Protein AF-A0A0E0LE98-F1 (afdb_monomer)

InterPro domains:
  IPR003613 U-box domain [PF04564] (14-87)
  IPR003613 U-box domain [PS51698] (13-90)
  IPR003613 U-box domain [SM00504] (17-83)
  IPR013083 Zinc finger, RING/FYVE/PHD-type [G3DSA:3.30.40.10] (3-92)
  IPR045185 E3 ubiquitin-protein ligase PUB22/23/24-like [PTHR22849] (12-339)
  IPR045210 PUB protein, U-box domain, plant [cd16664] (15-67)
  IPR058678 U-box domain-containing protein-like, ARM repeat region [PF25598] (119-333)

pLDDT: mean 76.11, std 20.54, range [25.05, 96.25]

Solvent-accessible surface area (backbone atoms only — not comparable to full-atom values): 22092 Å² total; per-residue (Å²): 135,83,85,80,76,82,76,80,78,78,79,80,79,76,61,70,91,47,37,11,85,80,77,70,40,74,39,74,47,32,22,27,36,84,85,71,55,60,28,23,45,71,58,47,51,48,33,36,77,68,77,42,82,32,33,42,90,86,80,64,45,76,45,54,83,83,43,68,63,56,46,76,33,65,67,61,40,52,51,48,52,53,51,23,66,74,68,79,41,86,74,70,73,80,77,73,80,80,74,50,46,66,58,54,38,52,46,50,62,68,33,58,77,26,73,86,79,31,68,78,67,35,42,55,48,53,48,53,51,40,51,49,46,68,74,34,75,65,36,20,52,34,52,70,66,25,78,66,44,67,61,47,36,50,48,44,34,46,62,64,62,60,76,79,76,88,74,86,86,85,79,93,79,78,94,75,91,78,92,76,86,77,73,95,72,96,67,86,75,72,58,90,44,62,30,51,39,31,48,51,41,58,53,66,48,61,73,49,55,68,53,38,34,64,48,48,45,79,74,48,30,56,55,50,52,50,39,42,18,54,36,32,64,45,88,53,65,66,53,25,47,45,32,49,52,49,49,47,63,37,55,84,43,52,56,68,74,61,51,50,63,58,52,63,58,36,42,30,16,53,32,45,48,51,58,68,56,79,39,72,68,48,42,47,45,45,41,54,41,44,58,68,37,40,80,28,70,64,36,17,53,42,29,41,74,54,39,32,54,59,31,44,50,51,44,60,69,55,71,42,54,82,71,36,63,66,48,45,51,39,42,50,52,45,42,52,56,28,33,72,38,79,66,28,41,52,53,51,53,50,50,53,54,54,52,51,56,52,55,56,67,72,55,72,80,77,84,82,77,85,82,80,86,85,84,79,87,84,133

Mean predicted aligned error: 14.64 Å

Radius of gyration: 29.76 Å; Cα contacts (8 Å, |Δi|>4): 422; chains: 1; bounding box: 92×46×122 Å

Nearest PDB structures (foldseek):
  3tx7-assembly1_A  TM=7.301E-01  e=1.722E-03  Homo sapiens
  8y0p-assembly2_B  TM=7.467E-01  e=1.008E-02  Homo sapiens
  1jdh-assembly1_A  TM=4.818E-01  e=5.512E-03  Homo sapiens
  8eic-assembly1_A  TM=4.601E-01  e=5.512E-03  Homo sapiens
  7zrb-assembly1_A  TM=5.316E-01  e=3.367E-02  Homo sapiens

Structure (mmCIF, N/CA/C/O backbone):
data_AF-A0A0E0LE98-F1
#
_entry.id   AF-A0A0E0LE98-F1
#
loop_
_atom_site.group_PDB
_atom_site.id
_atom_site.type_symbol
_atom_site.label_atom_id
_atom_site.label_alt_id
_atom_site.label_comp_id
_atom_site.label_asym_id
_atom_site.label_entity_id
_atom_site.label_seq_id
_atom_site.pdbx_PDB_ins_code
_atom_site.Cartn_x
_atom_site.Cartn_y
_atom_site.Cartn_z
_atom_site.occupancy
_atom_site.B_iso_or_equiv
_atom_site.auth_seq_id
_atom_site.auth_comp_id
_atom_site.auth_asym_id
_atom_site.auth_atom_id
_atom_site.pdbx_PDB_model_num
ATOM 1 N N . MET A 1 1 ? -71.048 -5.228 6.401 1.00 38.75 1 MET A N 1
ATOM 2 C CA . MET A 1 1 ? -69.829 -5.883 6.910 1.00 38.75 1 MET A CA 1
ATOM 3 C C . MET A 1 1 ? -68.675 -5.023 6.439 1.00 38.75 1 MET A C 1
ATOM 5 O O . MET A 1 1 ? -68.428 -4.992 5.244 1.00 38.75 1 MET A O 1
ATOM 9 N N . GLY A 1 2 ? -68.126 -4.189 7.322 1.00 40.41 2 GLY A N 1
ATOM 10 C CA . GLY A 1 2 ? -66.944 -3.391 7.003 1.00 40.41 2 GLY A CA 1
ATOM 11 C C . GLY A 1 2 ? -65.717 -4.250 7.259 1.00 40.41 2 GLY A C 1
ATOM 12 O O . GLY A 1 2 ? -65.533 -4.698 8.387 1.00 40.41 2 GLY A O 1
ATOM 13 N N . GLU A 1 3 ? -64.943 -4.535 6.216 1.00 42.34 3 GLU A N 1
ATOM 14 C CA . GLU A 1 3 ? -63.607 -5.110 6.357 1.00 42.34 3 GLU A CA 1
ATOM 15 C C . GLU A 1 3 ? -62.680 -4.038 6.928 1.00 42.34 3 GLU A C 1
ATOM 17 O O . GLU A 1 3 ? -62.415 -3.011 6.300 1.00 42.34 3 GLU A O 1
ATOM 22 N N . GLU A 1 4 ? -62.226 -4.266 8.154 1.00 44.50 4 GLU A N 1
ATOM 23 C CA . GLU A 1 4 ? -61.234 -3.441 8.824 1.00 44.50 4 GLU A CA 1
ATOM 24 C C . GLU A 1 4 ? -59.847 -3.887 8.345 1.00 44.50 4 GLU A C 1
ATOM 26 O O . GLU A 1 4 ? -59.391 -4.997 8.620 1.00 44.50 4 GLU A O 1
ATOM 31 N N . SER A 1 5 ? -59.215 -3.033 7.539 1.00 50.03 5 SER A N 1
ATOM 32 C CA . SER A 1 5 ? -57.852 -3.223 7.037 1.00 50.03 5 SER A CA 1
ATOM 33 C C . SER A 1 5 ? -56.856 -3.209 8.210 1.00 50.03 5 SER A C 1
ATOM 35 O O . SER A 1 5 ? -56.990 -2.351 9.088 1.00 50.03 5 SER A O 1
ATOM 37 N N . PRO A 1 6 ? -55.857 -4.113 8.270 1.00 51.94 6 PRO A N 1
ATOM 38 C CA . PRO A 1 6 ? -54.940 -4.179 9.402 1.00 51.94 6 PRO A CA 1
ATOM 39 C C . PRO A 1 6 ? -54.073 -2.915 9.455 1.00 51.94 6 PRO A C 1
ATOM 41 O O . PRO A 1 6 ? -53.442 -2.532 8.468 1.00 51.94 6 PRO A O 1
ATOM 44 N N . ALA A 1 7 ? -54.054 -2.260 10.617 1.00 53.78 7 ALA A N 1
ATOM 45 C CA . ALA A 1 7 ? -53.264 -1.058 10.851 1.00 53.78 7 ALA A CA 1
ATOM 46 C C . ALA A 1 7 ? -51.764 -1.324 10.593 1.00 53.78 7 ALA A C 1
ATOM 48 O O . ALA A 1 7 ? -51.264 -2.392 10.967 1.00 53.78 7 ALA A O 1
ATOM 49 N N . PRO A 1 8 ? -51.024 -0.381 9.978 1.00 51.97 8 PRO A N 1
ATOM 50 C CA . PRO A 1 8 ? -49.586 -0.529 9.791 1.00 51.97 8 PRO A CA 1
ATOM 51 C C . PRO A 1 8 ? -48.908 -0.656 11.160 1.00 51.97 8 PRO A C 1
ATOM 53 O O . PRO A 1 8 ? -49.187 0.125 12.071 1.00 51.97 8 PRO A O 1
ATOM 56 N N . ALA A 1 9 ? -48.034 -1.656 11.308 1.00 55.03 9 ALA A N 1
ATOM 57 C CA . ALA A 1 9 ? -47.232 -1.835 12.514 1.00 55.03 9 ALA A CA 1
ATOM 58 C C . ALA A 1 9 ? -46.514 -0.515 12.864 1.00 55.03 9 ALA A C 1
ATOM 60 O O . ALA A 1 9 ? -46.041 0.169 11.950 1.00 55.03 9 ALA A O 1
ATOM 61 N N . PRO A 1 10 ? -46.442 -0.128 14.152 1.00 56.25 10 PRO A N 1
ATOM 62 C CA . PRO A 1 10 ? -45.849 1.143 14.539 1.00 56.25 10 PRO A CA 1
ATOM 63 C C . PRO A 1 10 ? -44.400 1.197 14.053 1.00 56.25 10 PRO A C 1
ATOM 65 O O . PRO A 1 10 ? -43.610 0.291 14.327 1.00 56.25 10 PRO A O 1
ATOM 68 N N . ALA A 1 11 ? -44.060 2.253 13.312 1.00 63.03 11 ALA A N 1
ATOM 69 C CA . ALA A 1 11 ? -42.684 2.530 12.940 1.00 63.03 11 ALA A CA 1
ATOM 70 C C . ALA A 1 11 ? -41.873 2.667 14.233 1.00 63.03 11 ALA A C 1
ATOM 72 O O . ALA A 1 11 ? -42.142 3.541 15.055 1.00 63.03 11 ALA A O 1
ATOM 73 N N . VAL A 1 12 ? -40.927 1.757 14.448 1.00 73.62 12 VAL A N 1
ATOM 74 C CA . VAL A 1 12 ? -40.064 1.788 15.625 1.00 73.62 12 VAL A CA 1
ATOM 75 C C . VAL A 1 12 ? -39.194 3.044 15.537 1.00 73.62 12 VAL A C 1
ATOM 77 O O . VAL A 1 12 ? -38.278 3.114 14.718 1.00 73.62 12 VAL A O 1
ATOM 80 N N . GLU A 1 13 ? -39.473 4.038 16.378 1.00 83.56 13 GLU A N 1
ATOM 81 C CA . GLU A 1 13 ? -38.654 5.245 16.467 1.00 83.56 13 GLU A CA 1
ATOM 82 C C . GLU A 1 13 ? -37.324 4.931 17.160 1.00 83.56 13 GLU A C 1
ATOM 84 O O . GLU A 1 13 ? -37.266 4.568 18.338 1.00 83.56 13 GLU A O 1
ATOM 89 N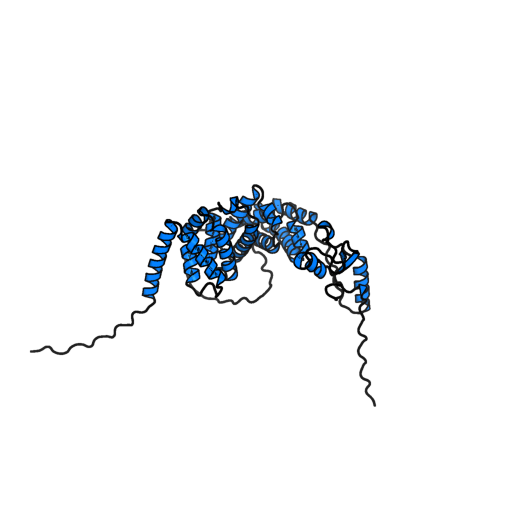 N . VAL A 1 14 ? -36.234 5.060 16.406 1.00 87.44 14 VAL A N 1
ATOM 90 C CA . VAL A 1 14 ? -34.872 4.866 16.905 1.00 87.44 14 VAL A CA 1
ATOM 91 C C . VAL A 1 14 ? -34.503 6.030 17.831 1.00 87.44 14 VAL A C 1
ATOM 93 O O . VAL A 1 14 ? -34.548 7.184 17.396 1.00 87.44 14 VAL A O 1
ATOM 96 N N . PRO A 1 15 ? -34.062 5.773 19.076 1.00 92.00 15 PRO A N 1
ATOM 97 C CA . PRO A 1 15 ? -33.565 6.828 19.946 1.00 92.00 15 PRO A CA 1
ATOM 98 C C . PRO A 1 15 ? -32.403 7.603 19.313 1.00 92.00 15 PRO A C 1
ATOM 100 O O . PRO A 1 15 ? -31.425 7.016 18.851 1.00 92.00 15 PRO A O 1
ATOM 103 N N . SER A 1 16 ? -32.472 8.935 19.341 1.00 90.62 16 SER A N 1
ATOM 104 C CA . SER A 1 16 ? -31.505 9.813 18.661 1.00 90.62 16 SER A CA 1
ATOM 105 C C . SER A 1 16 ? -30.053 9.615 19.113 1.00 90.62 16 SER A C 1
ATOM 107 O O . SER A 1 16 ? -29.133 9.768 18.318 1.00 90.62 16 SER A O 1
ATOM 109 N N . TYR A 1 17 ? -29.826 9.205 20.362 1.00 92.00 17 TYR A N 1
ATOM 110 C CA . TYR A 1 17 ? -28.494 8.905 20.901 1.00 92.00 17 TYR A CA 1
ATOM 111 C C . TYR A 1 17 ? -27.891 7.578 20.398 1.00 92.00 17 TYR A C 1
ATOM 113 O O . TYR A 1 17 ? -26.729 7.289 20.682 1.00 92.00 17 TYR A O 1
ATOM 121 N N . PHE A 1 18 ? -28.644 6.771 19.643 1.00 94.19 18 PHE A N 1
ATOM 122 C CA . PHE A 1 18 ? -28.126 5.610 18.907 1.00 94.19 18 PHE A CA 1
ATOM 123 C C . PHE A 1 18 ? -27.733 5.939 17.467 1.00 94.19 18 PHE A C 1
ATOM 125 O O . PHE A 1 18 ? -27.100 5.115 16.805 1.00 94.19 18 PHE A O 1
ATOM 132 N N . VAL A 1 19 ? -28.077 7.134 16.991 1.00 94.31 19 VAL A N 1
ATOM 133 C CA . VAL A 1 19 ? -27.877 7.553 15.607 1.00 94.31 19 VAL A CA 1
ATOM 134 C C . VAL A 1 19 ? -26.534 8.263 15.457 1.00 94.31 19 VAL A C 1
ATOM 136 O O . VAL A 1 19 ? -26.170 9.129 16.253 1.00 94.31 19 VAL A O 1
ATOM 139 N N . CYS A 1 20 ? -25.774 7.896 14.428 1.00 95.81 20 CYS A N 1
ATOM 140 C CA . CYS A 1 20 ? -24.512 8.545 14.112 1.00 95.81 20 CYS A CA 1
ATOM 141 C C . CYS A 1 20 ? -24.757 9.971 13.582 1.00 95.81 20 CYS A C 1
ATOM 143 O O . CYS A 1 20 ? -25.485 10.129 12.604 1.00 95.81 20 CYS A O 1
ATOM 145 N N . PRO A 1 21 ? -24.074 11.006 14.109 1.00 94.69 21 PRO A N 1
ATOM 146 C CA . PRO A 1 21 ? -24.217 12.377 13.608 1.00 94.69 21 PRO A CA 1
ATOM 147 C C . PRO A 1 21 ? -23.743 12.604 12.161 1.00 94.69 21 PRO A C 1
ATOM 149 O O . PRO A 1 21 ? -24.019 13.658 11.598 1.00 94.69 21 PRO A O 1
ATOM 152 N N . ILE A 1 22 ? -22.982 11.664 11.582 1.00 93.38 22 ILE A N 1
ATOM 153 C CA . ILE A 1 22 ? -22.459 11.756 10.209 1.00 93.38 22 ILE A CA 1
ATOM 154 C C . ILE A 1 22 ? -23.374 11.015 9.234 1.00 93.38 22 ILE A C 1
ATOM 156 O O . ILE A 1 22 ? -23.846 11.617 8.277 1.00 93.38 22 ILE A O 1
ATOM 160 N N . SER A 1 23 ? -23.610 9.717 9.456 1.00 92.81 23 SER A N 1
ATOM 161 C CA . SER A 1 23 ? -24.416 8.904 8.535 1.00 92.81 23 SER A CA 1
ATOM 162 C C . SER A 1 23 ? -25.918 9.055 8.746 1.00 92.81 23 SER A C 1
ATOM 164 O O . SER A 1 23 ? -26.680 8.706 7.854 1.00 92.81 23 SER A O 1
ATOM 166 N N . LEU A 1 24 ? -26.346 9.564 9.907 1.00 93.19 24 LEU A N 1
ATOM 167 C CA . LEU A 1 24 ? -27.749 9.610 10.330 1.00 93.19 24 LEU A CA 1
ATOM 168 C C . LEU A 1 24 ? -28.412 8.221 10.419 1.00 93.19 24 LEU A C 1
ATOM 170 O O . LEU A 1 24 ? -29.634 8.114 10.478 1.00 93.19 24 LEU A O 1
ATOM 174 N N . GLU A 1 25 ? -27.606 7.160 10.501 1.00 92.69 25 GLU A N 1
ATOM 175 C CA . GLU A 1 25 ? -28.042 5.775 10.701 1.00 92.69 25 GLU A CA 1
ATOM 176 C C . GLU A 1 25 ? -27.688 5.278 12.112 1.00 92.69 25 GLU A C 1
ATOM 178 O O . GLU A 1 25 ? -26.848 5.868 12.800 1.00 92.69 25 GLU A O 1
ATOM 183 N N . ILE A 1 26 ? -28.297 4.167 12.548 1.00 92.19 26 ILE A N 1
ATOM 184 C CA . ILE A 1 26 ? -27.918 3.488 13.799 1.00 92.19 26 ILE A CA 1
ATOM 185 C C . ILE A 1 26 ? -26.425 3.148 13.771 1.00 92.19 26 ILE A C 1
ATOM 187 O O . ILE A 1 26 ? -25.931 2.537 12.823 1.00 92.19 26 ILE A O 1
ATOM 191 N N . MET A 1 27 ? -25.716 3.491 14.846 1.00 93.19 27 MET A N 1
ATOM 192 C CA . MET A 1 27 ? -24.309 3.137 15.015 1.00 93.19 27 MET A CA 1
ATOM 193 C C . MET A 1 27 ? -24.149 1.618 15.141 1.00 93.19 27 MET A C 1
ATOM 195 O O . MET A 1 27 ? -24.616 1.010 16.106 1.00 93.19 27 MET A O 1
ATOM 199 N N . ARG A 1 28 ? -23.441 1.004 14.190 1.00 89.94 28 ARG A N 1
ATOM 200 C CA . ARG A 1 28 ? -23.119 -0.431 14.214 1.00 89.94 28 ARG A CA 1
ATOM 201 C C . ARG A 1 28 ? -21.910 -0.684 15.104 1.00 89.94 28 ARG A C 1
ATOM 203 O O . ARG A 1 28 ? -21.893 -1.613 15.913 1.00 89.94 28 ARG A O 1
ATOM 210 N N . ASP A 1 29 ? -20.918 0.194 14.988 1.00 90.25 29 ASP A N 1
ATOM 211 C CA . ASP A 1 29 ? -19.736 0.225 15.837 1.00 90.25 29 ASP A CA 1
ATOM 212 C C . ASP A 1 29 ? -19.573 1.623 16.458 1.00 90.25 29 ASP A C 1
ATOM 214 O O . ASP A 1 29 ? -18.889 2.470 15.881 1.00 90.25 29 ASP A O 1
ATOM 218 N N . PRO A 1 30 ? -20.201 1.896 17.619 1.00 94.06 30 PRO A N 1
ATOM 219 C CA . PRO A 1 30 ? -20.092 3.194 18.268 1.00 94.06 30 PRO A CA 1
ATOM 220 C C . PRO A 1 30 ? -18.688 3.417 18.843 1.00 94.06 30 PRO A C 1
ATOM 222 O O . PRO A 1 30 ? -18.190 2.636 19.663 1.00 94.06 30 PRO A O 1
ATOM 225 N N . VAL A 1 31 ? -18.069 4.527 18.446 1.00 93.88 31 VAL A N 1
ATOM 226 C CA . VAL A 1 31 ? -16.734 4.962 18.870 1.00 93.88 31 VAL A CA 1
ATOM 227 C C . VAL A 1 31 ? -16.741 6.444 19.229 1.00 93.88 31 VAL A C 1
ATOM 229 O O . VAL A 1 31 ? -17.400 7.249 18.575 1.00 93.88 31 VAL A O 1
ATOM 232 N N . THR A 1 32 ? -16.018 6.816 20.276 1.00 94.88 32 THR A N 1
ATOM 233 C CA . THR A 1 32 ? -16.017 8.156 20.861 1.00 94.88 32 THR A CA 1
ATOM 234 C C . THR A 1 32 ? -14.697 8.864 20.564 1.00 94.88 32 THR A C 1
ATOM 236 O O . THR A 1 32 ? -13.621 8.319 20.810 1.00 94.88 32 THR A O 1
ATOM 239 N N . LEU A 1 33 ? -14.771 10.083 20.028 1.00 94.38 33 LEU A N 1
ATOM 240 C CA . LEU A 1 33 ? -13.603 10.957 19.877 1.00 94.38 33 LEU A CA 1
ATOM 241 C C . LEU A 1 33 ? -13.187 11.568 21.222 1.00 94.38 33 LEU A C 1
ATOM 243 O O . LEU A 1 33 ? -13.990 11.633 22.149 1.00 94.38 33 LEU A O 1
ATOM 247 N N . SER A 1 34 ? -11.980 12.138 21.303 1.00 92.12 34 SER A N 1
ATOM 248 C CA . SER A 1 34 ? -11.527 12.911 22.479 1.00 92.12 34 SER A CA 1
ATOM 249 C C . SER A 1 34 ? -12.441 14.095 22.832 1.00 92.12 34 SER A C 1
ATOM 251 O O . SER A 1 34 ? -12.471 14.547 23.972 1.00 92.12 34 SER A O 1
ATOM 253 N N . THR A 1 35 ? -13.244 14.559 21.871 1.00 91.88 35 THR A N 1
ATOM 254 C CA . THR A 1 35 ? -14.283 15.586 22.055 1.00 91.88 35 THR A CA 1
ATOM 255 C C . THR A 1 35 ? -15.525 15.087 22.805 1.00 91.88 35 THR A C 1
ATOM 257 O O . THR A 1 35 ? -16.428 15.873 23.075 1.00 91.88 35 THR A O 1
ATOM 260 N N . GLY A 1 36 ? -15.604 13.790 23.117 1.00 93.38 36 GLY A N 1
ATOM 261 C CA . GLY A 1 36 ? -16.716 13.166 23.838 1.00 93.38 36 GLY A CA 1
ATOM 262 C C . GLY A 1 36 ? -17.905 12.761 22.962 1.00 93.38 36 GLY A C 1
ATOM 263 O O . GLY A 1 36 ? -18.837 12.126 23.452 1.00 93.38 36 GLY A O 1
ATOM 264 N N . ILE A 1 37 ? -17.886 13.074 21.664 1.00 94.56 37 ILE A N 1
ATOM 265 C CA . ILE A 1 37 ? -18.977 12.725 20.744 1.00 94.56 37 ILE A CA 1
ATOM 266 C C . ILE A 1 37 ? -18.753 11.328 20.172 1.00 94.56 37 ILE A C 1
ATOM 268 O O . ILE A 1 37 ? -17.636 10.974 19.783 1.00 94.56 37 ILE A O 1
ATOM 272 N N . THR A 1 38 ? -19.832 10.545 20.126 1.00 96.25 38 THR A N 1
ATOM 273 C CA . THR A 1 38 ? -19.827 9.174 19.611 1.00 96.25 38 THR A CA 1
ATOM 274 C C . THR A 1 38 ? -20.380 9.127 18.190 1.00 96.25 38 THR A C 1
ATOM 276 O O . THR A 1 38 ? -21.369 9.785 17.874 1.00 96.25 38 THR A O 1
ATOM 279 N N . TYR A 1 39 ? -19.719 8.354 17.339 1.00 95.12 39 TYR A N 1
ATOM 280 C CA . TYR A 1 39 ? -20.042 8.169 15.931 1.00 95.12 39 TYR A CA 1
ATOM 281 C C . TYR A 1 39 ? -20.006 6.683 15.590 1.00 95.12 39 TYR A C 1
ATOM 283 O O . TYR A 1 39 ? -19.427 5.886 16.327 1.00 95.12 39 TYR A O 1
ATOM 291 N N . ASP A 1 40 ? -20.559 6.317 14.438 1.00 93.75 40 ASP A N 1
ATOM 292 C CA . ASP A 1 40 ? -20.244 5.034 13.830 1.00 93.75 40 ASP A CA 1
ATOM 293 C C . ASP A 1 40 ? -18.795 5.043 13.313 1.00 93.75 40 ASP A C 1
ATOM 295 O O . ASP A 1 40 ? -18.365 6.020 12.685 1.00 93.75 40 ASP A O 1
ATOM 299 N N . ARG A 1 41 ? -18.044 3.969 13.589 1.00 90.69 41 ARG A N 1
ATOM 300 C CA . ARG A 1 41 ? -16.616 3.847 13.268 1.00 90.69 41 ARG A CA 1
ATOM 301 C C . ARG A 1 41 ? -16.306 4.152 11.810 1.00 90.69 41 ARG A C 1
ATOM 303 O O . ARG A 1 41 ? -15.403 4.941 11.547 1.00 90.69 41 ARG A O 1
ATOM 310 N N . GLU A 1 42 ? -17.017 3.532 10.873 1.00 88.44 42 GLU A N 1
ATOM 311 C CA . GLU A 1 42 ? -16.700 3.663 9.449 1.00 88.44 42 GLU A CA 1
ATOM 312 C C . GLU A 1 42 ? -16.886 5.113 8.989 1.00 88.44 42 GLU A C 1
ATOM 314 O O . GLU A 1 42 ? -16.058 5.673 8.266 1.00 88.44 42 GLU A O 1
ATOM 319 N N . SER A 1 43 ? -17.953 5.742 9.480 1.00 92.12 43 SER A N 1
ATOM 320 C CA . SER A 1 43 ? -18.289 7.127 9.166 1.00 92.12 43 SER A CA 1
ATOM 321 C C . SER A 1 43 ? -17.238 8.102 9.693 1.00 92.12 43 SER A C 1
ATOM 323 O O . SER A 1 43 ? -16.785 8.977 8.949 1.00 92.12 43 SER A O 1
ATOM 325 N N . ILE A 1 44 ? -16.815 7.952 10.954 1.00 92.56 44 ILE A N 1
ATOM 326 C CA . ILE A 1 44 ? -15.829 8.871 11.532 1.00 92.56 44 ILE A CA 1
ATOM 327 C C . ILE A 1 44 ? -14.414 8.621 11.018 1.00 92.56 44 ILE A C 1
ATOM 329 O O . ILE A 1 44 ? -13.683 9.583 10.800 1.00 92.56 44 ILE A O 1
ATOM 333 N N . GLU A 1 45 ? -14.019 7.371 10.770 1.00 89.31 45 GLU A N 1
ATOM 334 C CA . GLU A 1 45 ? -12.709 7.079 10.184 1.00 89.31 45 GLU A CA 1
ATOM 335 C C . GLU A 1 45 ? -12.614 7.662 8.767 1.00 89.31 45 GLU A C 1
ATOM 337 O O . GLU A 1 45 ? -11.640 8.349 8.450 1.00 89.31 45 GLU A O 1
ATOM 342 N N . ARG A 1 46 ? -13.651 7.495 7.934 1.00 88.25 46 ARG A N 1
ATOM 343 C CA . ARG A 1 46 ? -13.699 8.126 6.607 1.00 88.25 46 ARG A CA 1
ATOM 344 C C . ARG A 1 46 ? -13.541 9.644 6.704 1.00 88.25 46 ARG A C 1
ATOM 346 O O . ARG A 1 46 ? -12.693 10.205 6.011 1.00 88.25 46 ARG A O 1
ATOM 353 N N . TRP A 1 47 ? -14.278 10.288 7.609 1.00 90.31 47 TRP A N 1
ATOM 354 C CA . TRP A 1 47 ? -14.179 11.729 7.834 1.00 90.31 47 TRP A CA 1
ATOM 355 C C . TRP A 1 47 ? -12.776 12.152 8.286 1.00 90.31 47 TRP A C 1
ATOM 357 O O . TRP A 1 47 ? -12.151 12.999 7.660 1.00 90.31 47 TRP A O 1
ATOM 367 N N . VAL A 1 48 ? -12.235 11.553 9.347 1.00 88.19 48 VAL A N 1
ATOM 368 C CA . VAL A 1 48 ? -10.952 11.968 9.938 1.00 88.19 48 VAL A CA 1
ATOM 369 C C . VAL A 1 48 ? -9.782 11.774 8.970 1.00 88.19 48 VAL A C 1
ATOM 371 O O . VAL A 1 48 ? -8.887 12.623 8.930 1.00 88.19 48 VAL A O 1
ATOM 374 N N . PHE A 1 49 ? -9.782 10.689 8.187 1.00 81.38 49 PHE A N 1
ATOM 375 C CA . PHE A 1 49 ? -8.652 10.317 7.327 1.00 81.38 49 PHE A CA 1
ATOM 376 C C . PHE A 1 49 ? -8.797 10.729 5.858 1.00 81.38 49 PHE A C 1
ATOM 378 O O . PHE A 1 49 ? -7.786 10.749 5.155 1.00 81.38 49 PHE A O 1
ATOM 385 N N . THR A 1 50 ? -10.003 11.071 5.396 1.00 77.69 50 THR A N 1
ATOM 386 C CA . THR A 1 50 ? -10.256 11.423 3.987 1.00 77.69 50 THR A CA 1
ATOM 387 C C . THR A 1 50 ? -10.771 12.852 3.846 1.00 77.69 50 THR A C 1
ATOM 389 O O . THR A 1 50 ? -10.088 13.681 3.248 1.00 77.69 50 THR A O 1
ATOM 392 N N . ASP A 1 51 ? -11.939 13.150 4.421 1.00 70.75 51 ASP A N 1
ATOM 393 C CA . ASP A 1 51 ? -12.735 14.328 4.030 1.00 70.75 51 ASP A CA 1
ATOM 394 C C . ASP A 1 51 ? -12.555 15.547 4.953 1.00 70.75 51 ASP A C 1
ATOM 396 O O . ASP A 1 51 ? -12.666 16.692 4.525 1.00 70.75 51 ASP A O 1
ATOM 400 N N . GLY A 1 52 ? -12.279 15.313 6.234 1.00 68.25 52 GLY A N 1
ATOM 401 C CA . GLY A 1 52 ? -12.365 16.298 7.315 1.00 68.25 52 GLY A CA 1
ATOM 402 C C . GLY A 1 52 ? -11.026 16.740 7.900 1.00 68.25 52 GLY A C 1
ATOM 403 O O . GLY A 1 52 ? -11.012 17.394 8.938 1.00 68.25 52 GLY A O 1
ATOM 404 N N . HIS A 1 53 ? -9.897 16.359 7.289 1.00 74.50 53 HIS A N 1
ATOM 405 C CA . HIS A 1 53 ? -8.542 16.795 7.671 1.00 74.50 53 HIS A CA 1
ATOM 406 C C . HIS A 1 53 ? -8.190 16.664 9.172 1.00 74.50 53 HIS A C 1
ATOM 408 O O . HIS A 1 53 ? -7.379 17.427 9.703 1.00 74.50 53 HIS A O 1
ATOM 414 N N . GLY A 1 54 ? -8.756 15.673 9.867 1.00 82.31 54 GLY A N 1
ATOM 415 C CA . GLY A 1 54 ? -8.523 15.462 11.297 1.00 82.31 54 GLY A CA 1
ATOM 416 C C . GLY A 1 54 ? -9.296 16.402 12.227 1.00 82.31 54 GLY A C 1
ATOM 417 O O . GLY A 1 54 ? -8.834 16.656 13.336 1.00 82.31 54 GLY A O 1
ATOM 418 N N . GLU A 1 55 ? -10.446 16.925 11.806 1.00 90.81 55 GLU A N 1
ATOM 419 C CA . GLU A 1 55 ? -11.350 17.723 12.644 1.00 90.81 55 GLU A CA 1
ATOM 420 C C . GLU A 1 55 ? -12.573 16.918 13.094 1.00 90.81 55 GLU A C 1
ATOM 422 O O . GLU A 1 55 ? -13.077 16.056 12.373 1.00 90.81 55 GLU A O 1
ATOM 427 N N . CYS A 1 56 ? -13.086 17.218 14.287 1.00 91.00 56 CYS A N 1
ATOM 428 C CA . CYS A 1 56 ? -14.344 16.657 14.767 1.00 91.00 56 CYS A CA 1
ATOM 429 C C . CYS A 1 56 ? -15.527 17.207 13.940 1.00 91.00 56 CYS A C 1
ATOM 431 O O . CYS A 1 56 ? -15.688 18.430 13.868 1.00 91.00 56 CYS A O 1
ATOM 433 N N . PRO A 1 57 ? -16.394 16.352 13.359 1.00 90.94 57 PRO A N 1
ATOM 434 C CA . PRO A 1 57 ? -17.499 16.788 12.499 1.00 90.94 57 PRO A CA 1
ATOM 435 C C . PRO A 1 57 ? -18.441 17.797 13.158 1.00 90.94 57 PRO A C 1
ATOM 437 O O . PRO A 1 57 ? -18.857 18.758 12.508 1.00 90.94 57 PRO A O 1
ATOM 440 N N . VAL A 1 58 ? -18.760 17.584 14.438 1.00 91.38 58 VAL A N 1
ATOM 441 C CA .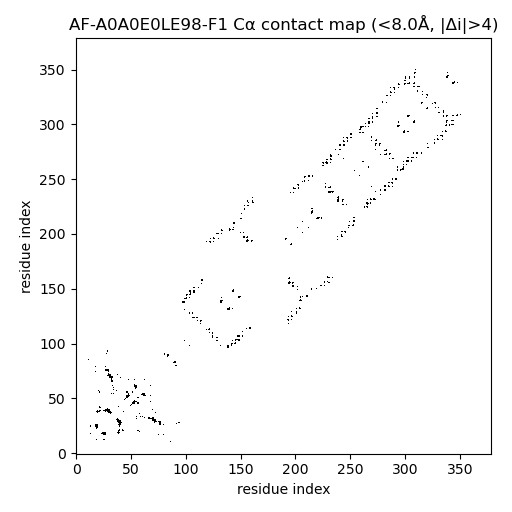 VAL A 1 58 ? -19.743 18.385 15.179 1.00 91.38 58 VAL A CA 1
ATOM 442 C C . VAL A 1 58 ? -19.088 19.581 15.868 1.00 91.38 58 VAL A C 1
ATOM 444 O O . VAL A 1 58 ? -19.529 20.707 15.665 1.00 91.38 58 VAL A O 1
ATOM 447 N N . THR A 1 59 ? -18.018 19.376 16.646 1.00 91.25 59 THR A N 1
ATOM 448 C CA . THR A 1 59 ? -17.395 20.480 17.406 1.00 91.25 59 THR A CA 1
ATOM 449 C C . THR A 1 59 ? -16.472 21.357 16.567 1.00 91.25 59 THR A C 1
ATOM 451 O O . THR A 1 59 ? -16.049 22.408 17.039 1.00 91.25 59 THR A O 1
ATOM 454 N N . LYS A 1 60 ? -16.110 20.919 15.352 1.00 90.69 60 LYS A N 1
ATOM 455 C CA . LYS A 1 60 ? -15.105 21.562 14.484 1.00 90.69 60 LYS A CA 1
ATOM 456 C C . LYS A 1 60 ? -13.724 21.715 15.135 1.00 90.69 60 LYS A C 1
ATOM 458 O O . LYS A 1 60 ? -12.873 22.451 14.648 1.00 90.69 60 LYS A O 1
ATOM 463 N N . GLN A 1 61 ? -13.475 20.999 16.231 1.00 89.75 61 GLN A N 1
ATOM 464 C CA . GLN A 1 61 ? -12.191 21.013 16.919 1.00 89.75 61 GLN A CA 1
ATOM 465 C C . GLN A 1 61 ? -11.172 20.155 16.163 1.00 89.75 61 GLN A C 1
ATOM 467 O O . GLN A 1 61 ? -11.462 19.010 15.807 1.00 89.75 61 GLN A O 1
ATOM 472 N N . ARG A 1 62 ? -9.956 20.680 15.971 1.00 90.50 62 ARG A N 1
ATOM 473 C CA . ARG A 1 62 ? -8.826 19.909 15.433 1.00 90.50 62 ARG A CA 1
ATOM 474 C C . ARG A 1 62 ? -8.356 18.853 16.423 1.00 90.50 62 ARG A C 1
ATOM 476 O O . ARG A 1 62 ? -8.076 19.162 17.578 1.00 90.50 62 ARG A O 1
ATOM 483 N N . LEU A 1 63 ? -8.228 17.624 15.937 1.00 88.62 63 LEU A N 1
ATOM 484 C CA . LEU A 1 63 ? -7.733 16.487 16.699 1.00 88.62 63 LEU A CA 1
ATOM 485 C C . LEU A 1 63 ? -6.210 16.406 16.569 1.00 88.62 63 LEU A C 1
ATOM 487 O O . LEU A 1 63 ? -5.660 16.372 15.455 1.00 88.62 63 LEU A O 1
ATOM 491 N N . ALA A 1 64 ? -5.528 16.333 17.713 1.00 87.25 64 ALA A N 1
ATOM 492 C CA . ALA A 1 64 ? -4.114 15.989 17.747 1.00 87.25 64 ALA A CA 1
ATOM 493 C C . ALA A 1 64 ? -3.906 14.586 17.143 1.00 87.25 64 ALA A C 1
ATOM 495 O O . ALA A 1 64 ? -4.827 13.771 17.172 1.00 87.25 64 ALA A O 1
ATOM 496 N N . PRO A 1 65 ? -2.718 14.257 16.601 1.00 83.00 65 PRO A N 1
ATOM 497 C CA . PRO A 1 65 ? -2.477 12.954 15.978 1.00 83.00 65 PRO A CA 1
ATOM 498 C C . PRO A 1 65 ? -2.839 11.749 16.861 1.00 83.00 65 PRO A C 1
ATOM 500 O O . PRO A 1 65 ? -3.370 10.773 16.340 1.00 83.00 65 PRO A O 1
ATOM 503 N N . ALA A 1 66 ? -2.612 11.842 18.176 1.00 82.88 66 ALA A N 1
ATOM 504 C CA . ALA A 1 66 ? -2.968 10.802 19.146 1.00 82.88 66 ALA A CA 1
ATOM 505 C C . ALA A 1 66 ? -4.489 10.640 19.343 1.00 82.88 66 ALA A C 1
ATOM 507 O O . ALA A 1 66 ? -4.958 9.541 19.614 1.00 82.88 66 ALA A O 1
ATOM 508 N N . ASP A 1 67 ? -5.258 11.710 19.136 1.00 85.19 67 ASP A N 1
ATOM 509 C CA . ASP A 1 67 ? -6.706 11.762 19.374 1.00 85.19 67 ASP A CA 1
ATOM 510 C C . ASP A 1 67 ? -7.540 11.427 18.126 1.00 85.19 67 ASP A C 1
ATOM 512 O O . ASP A 1 67 ? -8.772 11.438 18.160 1.00 85.19 67 ASP A O 1
ATOM 516 N N . ARG A 1 68 ? -6.878 11.170 16.990 1.00 86.12 68 ARG A N 1
ATOM 517 C CA . ARG A 1 68 ? -7.531 10.779 15.729 1.00 86.12 68 ARG A CA 1
ATOM 518 C C . ARG A 1 68 ? -8.009 9.332 15.733 1.00 86.12 68 ARG A C 1
ATOM 520 O O . ARG A 1 68 ? -8.808 8.967 14.877 1.00 86.12 68 ARG A O 1
ATOM 527 N N . GLU A 1 69 ? -7.501 8.518 16.652 1.00 85.81 69 GLU A N 1
ATOM 528 C CA . GLU A 1 69 ? -7.943 7.143 16.846 1.00 85.81 69 GLU A CA 1
ATOM 529 C C . GLU A 1 69 ? -9.112 7.134 17.847 1.00 85.81 69 GLU A C 1
ATOM 531 O O . GLU A 1 69 ? -8.904 7.419 19.027 1.00 85.81 69 GLU A O 1
ATOM 536 N N . PRO A 1 70 ? -10.352 6.849 17.410 1.00 89.19 70 PRO A N 1
ATOM 537 C CA . PRO A 1 70 ? -11.512 6.942 18.283 1.00 89.19 70 PRO A CA 1
ATOM 538 C C . PRO A 1 70 ? -11.593 5.745 19.244 1.00 89.19 70 PRO A C 1
ATOM 540 O O . PRO A 1 70 ? -11.396 4.584 18.863 1.00 89.19 70 PRO A O 1
ATOM 543 N N . THR A 1 71 ? -11.962 6.023 20.492 1.00 90.56 71 THR A N 1
ATOM 544 C CA . THR A 1 71 ? -12.076 5.027 21.562 1.00 90.56 71 THR A CA 1
ATOM 545 C C . THR A 1 71 ? -13.374 4.226 21.415 1.00 90.56 71 THR A C 1
ATOM 547 O O . THR A 1 71 ? -14.445 4.826 21.339 1.00 90.56 71 THR A O 1
ATOM 550 N N . PRO A 1 72 ? -13.352 2.881 21.393 1.00 90.94 72 PRO A N 1
ATOM 551 C CA . PRO A 1 72 ? -14.577 2.083 21.326 1.00 90.94 72 PRO A CA 1
ATOM 552 C C . PRO A 1 72 ? -15.539 2.353 22.495 1.00 90.94 72 PRO A C 1
ATOM 554 O O . PRO A 1 72 ? -15.148 2.268 23.658 1.00 90.94 72 PRO A O 1
ATOM 557 N N . ASN A 1 73 ? -16.821 2.599 22.204 1.00 93.38 73 ASN A N 1
ATOM 558 C CA . ASN A 1 73 ? -17.859 2.764 23.223 1.00 93.38 73 ASN A CA 1
ATOM 559 C C . ASN A 1 73 ? -18.628 1.449 23.420 1.00 93.38 73 ASN A C 1
ATOM 561 O O . ASN A 1 73 ? -19.722 1.233 22.893 1.00 93.38 73 ASN A O 1
ATOM 565 N N . HIS A 1 74 ? -18.031 0.535 24.187 1.00 90.50 74 HIS A N 1
ATOM 566 C CA . HIS A 1 74 ? -18.613 -0.786 24.436 1.00 90.50 74 HIS A CA 1
ATOM 567 C C . HIS A 1 74 ? -19.964 -0.722 25.159 1.00 90.50 74 HIS A C 1
ATOM 569 O O . HIS A 1 74 ? -20.823 -1.566 24.904 1.00 90.50 74 HIS A O 1
ATOM 575 N N . THR A 1 75 ? -20.165 0.264 26.037 1.00 93.19 75 THR A N 1
ATOM 576 C CA . THR A 1 75 ? -21.427 0.455 26.762 1.00 93.19 75 THR A CA 1
ATOM 577 C C . THR A 1 75 ? -22.550 0.814 25.798 1.00 93.19 75 THR A C 1
ATOM 579 O O . THR A 1 75 ? -23.562 0.116 25.766 1.00 93.19 75 THR A O 1
ATOM 582 N N . LEU A 1 76 ? -22.351 1.831 24.951 1.00 93.88 76 LEU A N 1
ATOM 583 C CA . LEU A 1 76 ? -23.354 2.228 23.964 1.00 93.88 76 LEU A CA 1
ATOM 584 C C . LEU A 1 76 ? -23.628 1.103 22.967 1.00 93.88 76 LEU A C 1
ATOM 586 O O . LEU A 1 76 ? -24.781 0.849 22.638 1.00 93.88 76 LEU A O 1
ATOM 590 N N . ARG A 1 77 ? -22.594 0.354 22.563 1.00 91.50 77 ARG A N 1
ATOM 591 C CA . ARG A 1 77 ? -22.768 -0.815 21.692 1.00 91.50 77 ARG A CA 1
ATOM 592 C C . ARG A 1 77 ? -23.707 -1.853 22.307 1.00 91.50 77 ARG A C 1
ATOM 594 O O . ARG A 1 77 ? -24.603 -2.335 21.622 1.00 91.50 77 ARG A O 1
ATOM 601 N N . ARG A 1 78 ? -23.528 -2.189 23.591 1.00 90.19 78 ARG A N 1
ATOM 602 C CA . ARG A 1 78 ? -24.415 -3.136 24.292 1.00 90.19 78 ARG A CA 1
ATOM 603 C C . ARG A 1 78 ? -25.848 -2.613 24.372 1.00 90.19 78 ARG A C 1
ATOM 605 O O . ARG A 1 78 ? -26.771 -3.398 24.182 1.00 90.19 78 ARG A O 1
ATOM 612 N N . LEU A 1 79 ? -26.028 -1.314 24.621 1.00 92.75 79 LEU A N 1
ATOM 613 C CA . LEU A 1 79 ? -27.351 -0.683 24.668 1.00 92.75 79 LEU A CA 1
ATOM 614 C C . LEU A 1 79 ? -28.054 -0.738 23.307 1.00 92.75 79 LEU A C 1
ATOM 616 O O . LEU A 1 79 ? -29.200 -1.171 23.245 1.00 92.75 79 LEU A O 1
ATOM 620 N N . ILE A 1 80 ? -27.350 -0.391 22.225 1.00 91.69 80 ILE A N 1
ATOM 621 C CA . ILE A 1 80 ? -27.874 -0.474 20.854 1.00 91.69 80 ILE A CA 1
ATOM 622 C C . ILE A 1 80 ? -28.255 -1.917 20.517 1.00 91.69 80 ILE A C 1
ATOM 624 O O . ILE A 1 80 ? -29.364 -2.174 20.064 1.00 91.69 80 ILE A O 1
ATOM 628 N N . GLN A 1 81 ? -27.377 -2.885 20.793 1.00 89.50 81 GLN A N 1
ATOM 629 C CA . GLN A 1 81 ? -27.663 -4.298 20.528 1.00 89.50 81 GLN A CA 1
ATOM 630 C C . GLN A 1 81 ? -28.847 -4.830 21.344 1.00 89.50 81 GLN A C 1
ATOM 632 O O . GLN A 1 81 ? -29.625 -5.634 20.831 1.00 89.50 81 GLN A O 1
ATOM 637 N N . GLY A 1 82 ? -28.981 -4.403 22.604 1.00 89.94 82 GLY A N 1
ATOM 638 C CA . GLY A 1 82 ? -30.135 -4.723 23.442 1.00 89.94 82 GLY A CA 1
ATOM 639 C C . GLY A 1 82 ? -31.424 -4.133 22.876 1.00 89.94 82 GLY A C 1
ATOM 640 O O . GLY A 1 82 ? -32.424 -4.837 22.773 1.00 89.94 82 GLY A O 1
ATOM 641 N N . TRP A 1 83 ? -31.381 -2.878 22.429 1.00 90.62 83 TRP A N 1
ATOM 642 C CA . TRP A 1 83 ? -32.516 -2.215 21.796 1.00 90.62 83 TRP A CA 1
ATOM 643 C C . TRP A 1 83 ? -32.925 -2.898 20.483 1.00 90.62 83 TRP A C 1
ATOM 645 O O . TRP A 1 83 ? -34.104 -3.210 20.318 1.00 90.62 83 TRP A O 1
ATOM 655 N N . CYS A 1 84 ? -31.974 -3.231 19.601 1.00 88.12 84 CYS A N 1
ATOM 656 C CA . CYS A 1 84 ? -32.264 -3.942 18.350 1.00 88.12 84 CYS A CA 1
ATOM 657 C C . CYS A 1 84 ? -32.923 -5.306 18.599 1.00 88.12 84 CYS A C 1
ATOM 659 O O . CYS A 1 84 ? -33.863 -5.671 17.897 1.00 88.12 84 CYS A O 1
ATOM 661 N N . ALA A 1 85 ? -32.471 -6.034 19.628 1.00 86.50 85 ALA A N 1
ATOM 662 C CA . ALA A 1 85 ? -33.025 -7.339 19.985 1.00 86.50 85 ALA A CA 1
ATOM 663 C C . ALA A 1 85 ? -34.500 -7.271 20.415 1.00 86.50 85 ALA A C 1
ATOM 665 O O . ALA A 1 85 ? -35.253 -8.198 20.136 1.00 86.50 85 ALA A O 1
ATOM 666 N N . VAL A 1 86 ? -34.909 -6.185 21.077 1.00 86.62 86 VAL A N 1
ATOM 667 C CA . VAL A 1 86 ? -36.296 -5.981 21.530 1.00 86.62 86 VAL A CA 1
ATOM 668 C C . VAL A 1 86 ? -37.209 -5.536 20.383 1.00 86.62 86 VAL A C 1
ATOM 670 O O . VAL A 1 86 ? -38.380 -5.900 20.366 1.00 86.62 86 VAL A O 1
ATOM 673 N N . HIS A 1 87 ? -36.681 -4.789 19.411 1.00 84.38 87 HIS A N 1
ATOM 674 C CA . HIS A 1 87 ? -37.481 -4.146 18.362 1.00 84.38 87 HIS A CA 1
ATOM 675 C C . HIS A 1 87 ? -37.377 -4.823 16.984 1.00 84.38 87 HIS A C 1
ATOM 677 O O . HIS A 1 87 ? -37.724 -4.214 15.976 1.00 84.38 87 HIS A O 1
ATOM 683 N N . ALA A 1 88 ? -36.887 -6.068 16.931 1.00 75.50 88 ALA A N 1
ATOM 684 C CA . ALA A 1 88 ? -36.711 -6.852 15.701 1.00 75.50 88 ALA A CA 1
ATOM 685 C C . ALA A 1 88 ? -35.883 -6.148 14.602 1.00 75.50 88 ALA A C 1
ATOM 687 O O . ALA A 1 88 ? -36.044 -6.421 13.414 1.00 75.50 88 ALA A O 1
ATOM 688 N N . VAL A 1 89 ? -34.966 -5.262 15.000 1.00 76.44 89 VAL A N 1
ATOM 689 C CA . VAL A 1 89 ? -33.981 -4.655 14.097 1.00 76.44 89 VAL A CA 1
ATOM 690 C C . VAL A 1 89 ? -32.802 -5.618 13.951 1.00 76.44 89 VAL A C 1
ATOM 692 O O . VAL A 1 89 ? -32.383 -6.240 14.931 1.00 76.44 89 VAL A O 1
ATOM 695 N N . GLU A 1 90 ? -32.264 -5.751 12.734 1.00 74.06 90 GLU A N 1
ATOM 696 C CA . GLU A 1 90 ? -31.137 -6.643 12.443 1.00 74.06 90 GLU A CA 1
ATOM 697 C C . GLU A 1 90 ? -29.984 -6.418 13.434 1.00 74.06 90 GLU A C 1
ATOM 699 O O . GLU A 1 90 ? -29.529 -5.295 13.674 1.00 74.06 90 GLU A O 1
ATOM 704 N N . ARG A 1 91 ? -29.520 -7.507 14.054 1.00 70.06 91 ARG A N 1
ATOM 705 C CA . ARG A 1 91 ? -28.455 -7.441 15.048 1.00 70.06 91 ARG A CA 1
ATOM 706 C C . ARG A 1 91 ? -27.111 -7.407 14.337 1.00 70.06 91 ARG A C 1
ATOM 708 O O . ARG A 1 91 ? -26.695 -8.392 13.736 1.00 70.06 91 ARG A O 1
ATOM 715 N N . PHE A 1 92 ? -26.398 -6.297 14.470 1.00 73.25 92 PHE A N 1
ATOM 716 C CA . PHE A 1 92 ? -25.049 -6.193 13.926 1.00 73.25 92 PHE A CA 1
ATOM 717 C C . PHE A 1 92 ? -24.083 -7.105 14.701 1.00 73.25 92 PHE A C 1
ATOM 719 O O . PHE A 1 92 ? -24.085 -7.078 15.944 1.00 73.25 92 PHE A O 1
ATOM 726 N N . PRO A 1 93 ? -23.248 -7.905 14.009 1.00 71.44 93 PRO A N 1
ATOM 727 C CA . PRO A 1 93 ? -22.232 -8.711 14.670 1.00 71.44 93 PRO A CA 1
ATOM 728 C C . PRO A 1 93 ? -21.265 -7.798 15.422 1.00 71.44 93 PRO A C 1
ATOM 730 O O . PRO A 1 93 ? -20.934 -6.706 14.961 1.00 71.44 93 PRO A O 1
ATOM 733 N N . THR A 1 94 ? -20.797 -8.234 16.593 1.00 64.56 94 THR A N 1
ATOM 734 C CA . THR A 1 94 ? -19.723 -7.529 17.299 1.00 64.56 94 THR A CA 1
ATOM 735 C C . THR A 1 94 ? -18.483 -7.476 16.403 1.00 64.56 94 THR A C 1
ATOM 737 O O . THR A 1 94 ? -17.986 -8.542 16.033 1.00 64.56 94 THR A O 1
ATOM 740 N N . PRO A 1 95 ? -17.957 -6.276 16.085 1.00 67.00 95 PRO A N 1
ATOM 741 C CA . PRO A 1 95 ? -16.674 -6.144 15.407 1.00 67.00 95 PRO A CA 1
ATOM 742 C C . PRO A 1 95 ? -15.603 -6.946 16.147 1.00 67.00 95 PRO A C 1
ATOM 744 O O . PRO A 1 95 ? -15.549 -6.900 17.383 1.00 67.00 95 PRO A O 1
ATOM 747 N N . ARG A 1 96 ? -14.769 -7.682 15.399 1.00 66.19 96 ARG A N 1
ATOM 748 C CA . ARG A 1 96 ? -13.619 -8.402 15.962 1.00 66.19 96 ARG A CA 1
ATOM 749 C C . ARG A 1 96 ? -12.717 -7.413 16.722 1.00 66.19 96 ARG A C 1
ATOM 751 O O . ARG A 1 96 ? -12.669 -6.236 16.347 1.00 66.19 96 ARG A O 1
ATOM 758 N N . PRO A 1 97 ? -12.028 -7.848 17.794 1.00 66.69 97 PRO A N 1
ATOM 759 C CA . PRO A 1 97 ? -11.038 -7.012 18.460 1.00 66.69 97 PRO A CA 1
ATOM 760 C C . PRO A 1 97 ? -10.048 -6.457 17.427 1.00 66.69 97 PRO A C 1
ATOM 762 O O . PRO A 1 97 ? -9.633 -7.209 16.543 1.00 66.69 97 PRO A O 1
ATOM 765 N N . PRO A 1 98 ? -9.697 -5.162 17.496 1.00 67.69 98 PRO A N 1
ATOM 766 C CA . PRO A 1 98 ? -8.755 -4.588 16.552 1.00 67.69 98 PRO A CA 1
ATOM 767 C C . PRO A 1 98 ? -7.416 -5.312 16.667 1.00 67.69 98 PRO A C 1
ATOM 769 O O . PRO A 1 98 ? -6.935 -5.563 17.772 1.00 6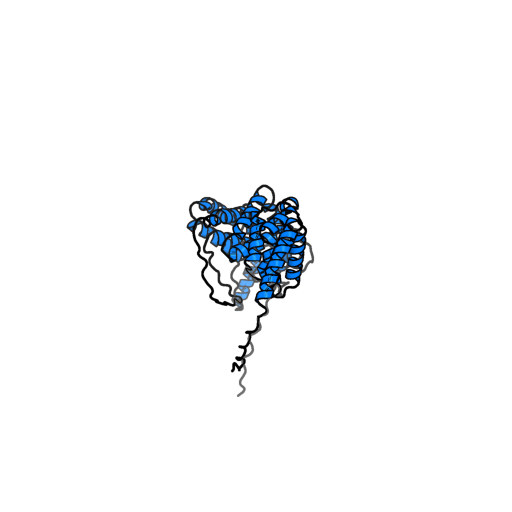7.69 98 PRO A O 1
ATOM 772 N N . VAL A 1 99 ? -6.828 -5.637 15.519 1.00 82.31 99 VAL A N 1
ATOM 773 C CA . VAL A 1 99 ? -5.481 -6.198 15.467 1.00 82.31 99 VAL A CA 1
ATOM 774 C C . VAL A 1 99 ? -4.508 -5.146 15.993 1.00 82.31 99 VAL A C 1
ATOM 776 O O . VAL A 1 99 ? -4.575 -3.979 15.597 1.00 82.31 99 VAL A O 1
ATOM 779 N N . ASP A 1 100 ? -3.626 -5.549 16.903 1.00 85.12 100 ASP A N 1
ATOM 780 C CA . ASP A 1 100 ? -2.572 -4.696 17.434 1.00 85.12 100 ASP A CA 1
ATOM 781 C C . ASP A 1 100 ? -1.227 -4.967 16.745 1.00 85.12 100 ASP A C 1
ATOM 783 O O . ASP A 1 100 ? -1.008 -5.985 16.080 1.00 85.12 100 ASP A O 1
ATOM 787 N N . ALA A 1 101 ? -0.297 -4.021 16.891 1.00 86.88 101 ALA A N 1
ATOM 788 C CA . ALA A 1 101 ? 1.016 -4.128 16.262 1.00 86.88 101 ALA A CA 1
ATOM 789 C C . ALA A 1 101 ? 1.814 -5.332 16.792 1.00 86.88 101 ALA A C 1
ATOM 791 O O . ALA A 1 101 ? 2.607 -5.908 16.050 1.00 86.88 101 ALA A O 1
ATOM 792 N N . ALA A 1 102 ? 1.582 -5.735 18.048 1.00 88.25 102 ALA A N 1
ATOM 793 C CA . ALA A 1 102 ? 2.227 -6.889 18.664 1.00 88.25 102 ALA A CA 1
ATOM 794 C C . ALA A 1 102 ? 1.798 -8.202 17.996 1.00 88.25 102 ALA A C 1
ATOM 796 O O . ALA A 1 102 ? 2.650 -9.036 17.690 1.00 88.25 102 ALA A O 1
ATOM 797 N N . ARG A 1 103 ? 0.502 -8.371 17.696 1.00 90.94 103 ARG A N 1
ATOM 798 C CA . ARG A 1 103 ? 0.011 -9.534 16.954 1.00 90.94 103 ARG A CA 1
ATOM 799 C C . ARG A 1 103 ? 0.605 -9.595 15.554 1.00 90.94 103 ARG A C 1
ATOM 801 O O . ARG A 1 103 ? 1.048 -10.663 15.145 1.00 90.94 103 ARG A O 1
ATOM 808 N N . VAL A 1 104 ? 0.647 -8.472 14.833 1.00 93.38 104 VAL A N 1
ATOM 809 C CA . VAL A 1 104 ? 1.246 -8.428 13.487 1.00 93.38 104 VAL A CA 1
ATOM 810 C C . VAL A 1 104 ? 2.733 -8.785 13.536 1.00 93.38 104 VAL A C 1
ATOM 812 O O . VAL A 1 104 ? 3.192 -9.591 12.728 1.00 93.38 104 VAL A O 1
ATOM 815 N N . ALA A 1 105 ? 3.473 -8.230 14.500 1.00 92.38 105 ALA A N 1
ATOM 816 C CA . ALA A 1 105 ? 4.885 -8.543 14.694 1.00 92.38 105 ALA A CA 1
ATOM 817 C C . ALA A 1 105 ? 5.093 -10.037 14.985 1.00 92.38 105 ALA A C 1
ATOM 819 O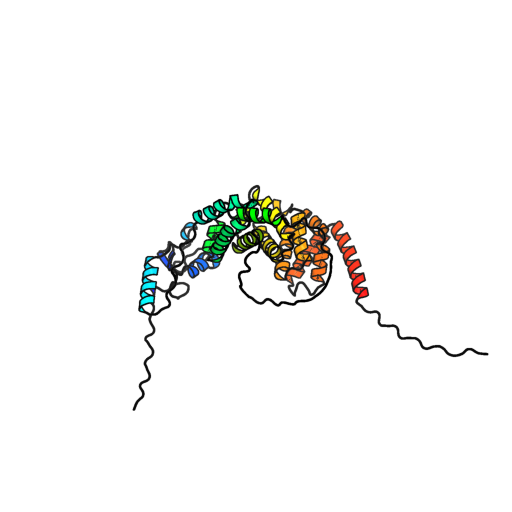 O . ALA A 1 105 ? 5.915 -10.667 14.329 1.00 92.38 105 ALA A O 1
ATOM 820 N N . ALA A 1 106 ? 4.277 -10.632 15.861 1.00 92.25 106 ALA A N 1
ATOM 821 C CA . ALA A 1 106 ? 4.347 -12.059 16.170 1.00 92.25 106 ALA A CA 1
ATOM 822 C C . ALA A 1 106 ? 4.119 -12.952 14.936 1.00 92.25 106 ALA A C 1
ATOM 824 O O . ALA A 1 106 ? 4.807 -13.961 14.779 1.00 92.25 106 ALA A O 1
ATOM 825 N N . ILE A 1 107 ? 3.194 -12.579 14.040 1.00 92.94 107 ILE A N 1
ATOM 826 C CA . ILE A 1 107 ? 2.969 -13.309 12.780 1.00 92.94 107 ILE A CA 1
ATOM 827 C C . ILE A 1 107 ? 4.219 -13.241 11.892 1.00 92.94 107 ILE A C 1
ATOM 829 O O . ILE A 1 107 ? 4.652 -14.258 11.352 1.00 92.94 107 ILE A O 1
ATOM 833 N N . VAL A 1 108 ? 4.825 -12.057 11.756 1.00 93.69 108 VAL A N 1
ATOM 834 C CA . VAL A 1 108 ? 6.036 -11.872 10.941 1.00 93.69 108 VAL A CA 1
ATOM 835 C C . VAL A 1 108 ? 7.248 -12.580 11.543 1.00 93.69 108 VAL A C 1
ATOM 837 O O . VAL A 1 108 ? 8.012 -13.206 10.809 1.00 93.69 108 VAL A O 1
ATOM 840 N N . ASP A 1 109 ? 7.415 -12.540 12.861 1.00 91.94 109 ASP A N 1
ATOM 841 C CA . ASP A 1 109 ? 8.521 -13.206 13.549 1.00 91.94 109 ASP A CA 1
ATOM 842 C C . ASP A 1 109 ? 8.422 -14.730 13.442 1.00 91.94 109 ASP A C 1
ATOM 844 O O . ASP A 1 109 ? 9.432 -15.392 13.201 1.00 91.94 109 ASP A O 1
ATOM 848 N N . ALA A 1 110 ? 7.207 -15.285 13.508 1.00 91.81 110 ALA A N 1
ATOM 849 C CA . ALA A 1 110 ? 6.966 -16.701 13.239 1.00 91.81 110 ALA A CA 1
ATOM 850 C C . ALA A 1 110 ? 7.217 -17.079 11.766 1.00 91.81 110 ALA A C 1
ATOM 852 O O . ALA A 1 110 ? 7.650 -18.193 11.478 1.00 91.81 110 ALA A O 1
ATOM 853 N N . ALA A 1 111 ? 6.972 -16.159 10.827 1.00 92.88 111 ALA A N 1
ATOM 854 C CA . ALA A 1 111 ? 7.139 -16.400 9.394 1.00 92.88 111 ALA A CA 1
ATOM 855 C C . ALA A 1 111 ? 8.591 -16.252 8.904 1.00 92.88 111 ALA A C 1
ATOM 857 O O . ALA A 1 111 ? 8.986 -16.890 7.928 1.00 92.88 111 ALA A O 1
ATOM 858 N N . ARG A 1 112 ? 9.410 -15.434 9.577 1.00 92.25 112 ARG A N 1
ATOM 859 C CA . ARG A 1 112 ? 10.808 -15.156 9.209 1.00 92.25 112 ARG A CA 1
ATOM 860 C C . ARG A 1 112 ? 11.691 -16.404 9.027 1.00 92.25 112 ARG A C 1
ATOM 862 O O . ARG A 1 112 ? 12.379 -16.450 8.007 1.00 92.25 112 ARG A O 1
ATOM 869 N N . PRO A 1 113 ? 11.703 -17.410 9.927 1.00 91.06 113 PRO A N 1
ATOM 870 C CA . PRO A 1 113 ? 12.523 -18.610 9.730 1.00 91.06 113 PRO A CA 1
ATOM 871 C C . PRO A 1 113 ? 12.046 -19.475 8.553 1.00 91.06 113 PRO A C 1
ATOM 873 O O . PRO A 1 113 ? 12.841 -20.191 7.955 1.00 91.06 113 PRO A O 1
ATOM 876 N N . LEU A 1 114 ? 10.771 -19.376 8.169 1.00 89.88 114 LEU A N 1
ATOM 877 C CA . LEU A 1 114 ? 10.184 -20.181 7.093 1.00 89.88 114 LEU A CA 1
ATOM 878 C C . LEU A 1 114 ? 10.588 -19.691 5.694 1.00 89.88 114 LEU A C 1
ATOM 880 O O . LEU A 1 114 ? 10.372 -20.400 4.713 1.00 89.88 114 LEU A O 1
ATOM 884 N N . LEU A 1 115 ? 11.194 -18.500 5.599 1.00 85.62 115 LEU A N 1
ATOM 885 C CA . LEU A 1 115 ? 11.471 -17.789 4.350 1.00 85.62 115 LEU A CA 1
ATOM 886 C C . LEU A 1 115 ? 12.223 -18.627 3.307 1.00 85.62 115 LEU A C 1
ATOM 888 O O . LEU A 1 115 ? 11.941 -18.476 2.126 1.00 85.62 115 LEU A O 1
ATOM 892 N N . ARG A 1 116 ? 13.174 -19.477 3.711 1.00 79.62 116 ARG A N 1
ATOM 893 C CA . ARG A 1 116 ? 14.012 -20.252 2.775 1.00 79.62 116 ARG A CA 1
ATOM 894 C C . ARG A 1 116 ? 13.736 -21.750 2.759 1.00 79.62 116 ARG A C 1
ATOM 896 O O . ARG A 1 116 ? 14.104 -22.411 1.797 1.00 79.62 116 ARG A O 1
ATOM 903 N N . GLU A 1 117 ? 13.118 -22.280 3.807 1.00 76.50 117 GLU A N 1
ATOM 904 C CA . GLU A 1 117 ? 13.095 -23.726 4.046 1.00 76.50 117 GLU A CA 1
ATOM 905 C C . GLU A 1 117 ? 11.711 -24.355 3.844 1.00 76.50 117 GLU A C 1
ATOM 907 O O . GLU A 1 117 ? 11.632 -25.547 3.561 1.00 76.50 117 GLU A O 1
ATOM 912 N N . GLN A 1 118 ? 10.614 -23.593 3.978 1.00 80.38 118 GLN A N 1
ATOM 913 C CA . GLN A 1 118 ? 9.254 -24.151 3.969 1.00 80.38 118 GLN A CA 1
ATOM 914 C C . GLN A 1 118 ? 8.233 -23.189 3.328 1.00 80.38 118 GLN A C 1
ATOM 916 O O . GLN A 1 118 ? 7.494 -22.500 4.033 1.00 80.38 118 GLN A O 1
ATOM 921 N N . GLU A 1 119 ? 8.148 -23.158 1.989 1.00 80.00 119 GLU A N 1
ATOM 922 C CA . GLU A 1 119 ? 7.171 -22.309 1.272 1.00 80.00 119 GLU A CA 1
ATOM 923 C C . GLU A 1 119 ? 5.720 -22.651 1.663 1.00 80.00 119 GLU A C 1
ATOM 925 O O . GLU A 1 119 ? 4.915 -21.756 1.920 1.00 80.00 119 GLU A O 1
ATOM 930 N N . GLU A 1 1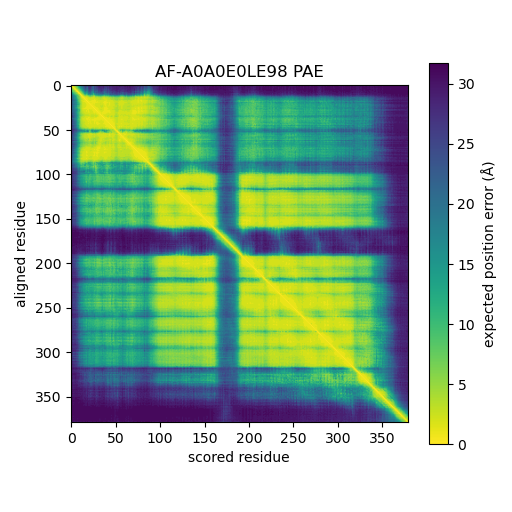20 ? 5.388 -23.937 1.807 1.00 83.69 120 GLU A N 1
ATOM 931 C CA . GLU A 1 120 ? 4.043 -24.368 2.216 1.00 83.69 120 GLU A CA 1
ATOM 932 C C . GLU A 1 120 ? 3.659 -23.853 3.612 1.00 83.69 120 GLU A C 1
ATOM 934 O O . GLU A 1 120 ? 2.537 -23.380 3.813 1.00 83.69 120 GLU A O 1
ATOM 939 N N . ALA A 1 121 ? 4.597 -23.882 4.565 1.00 88.00 121 ALA A N 1
ATOM 940 C CA . ALA A 1 121 ? 4.373 -23.368 5.914 1.00 88.00 121 ALA A CA 1
ATOM 941 C C . ALA A 1 121 ? 4.308 -21.832 5.937 1.00 88.00 121 ALA A C 1
ATOM 943 O O . ALA A 1 121 ? 3.531 -21.264 6.703 1.00 88.00 121 ALA A O 1
ATOM 944 N N . LEU A 1 122 ? 5.065 -21.155 5.066 1.00 91.50 122 LEU A N 1
ATOM 945 C CA . LEU A 1 122 ? 5.058 -19.697 4.906 1.00 91.50 122 LEU A CA 1
ATOM 946 C C . LEU A 1 122 ? 3.704 -19.166 4.402 1.00 91.50 122 LEU A C 1
ATOM 948 O O . LEU A 1 122 ? 3.301 -18.048 4.740 1.00 91.50 122 LEU A O 1
ATOM 952 N N . MET A 1 123 ? 2.962 -19.968 3.636 1.00 90.44 123 MET A N 1
ATOM 953 C CA . MET A 1 123 ? 1.654 -19.567 3.114 1.00 90.44 123 MET A CA 1
ATOM 954 C C . MET A 1 123 ? 0.599 -19.356 4.205 1.00 90.44 123 MET A C 1
ATOM 956 O O . MET A 1 123 ? -0.309 -18.550 4.003 1.00 90.44 123 MET A O 1
ATOM 960 N N . ALA A 1 124 ? 0.688 -20.038 5.351 1.00 91.44 124 ALA A N 1
ATOM 961 C CA . ALA A 1 124 ? -0.278 -19.859 6.436 1.00 91.44 124 ALA A CA 1
ATOM 962 C C . ALA A 1 124 ? -0.184 -18.454 7.082 1.00 91.44 124 ALA A C 1
ATOM 964 O O . ALA A 1 124 ? -1.193 -17.744 7.054 1.00 91.44 124 ALA A O 1
ATOM 965 N N . PRO A 1 125 ? 0.992 -17.977 7.546 1.00 92.75 125 PRO A N 1
ATOM 966 C CA . PRO A 1 125 ? 1.166 -16.599 8.014 1.00 92.75 125 PRO A CA 1
ATOM 967 C C . PRO A 1 125 ? 0.820 -15.532 6.968 1.00 92.75 125 PRO A C 1
ATOM 969 O O . PRO A 1 125 ? 0.225 -14.507 7.300 1.00 92.75 125 PRO A O 1
ATOM 972 N N . LEU A 1 126 ? 1.160 -15.756 5.691 1.00 94.00 126 LEU A N 1
ATOM 973 C CA . LEU A 1 126 ? 0.832 -14.809 4.619 1.00 94.00 126 LEU A CA 1
ATOM 974 C C . LEU A 1 126 ? -0.680 -14.704 4.387 1.00 94.00 126 LEU A C 1
ATOM 976 O O . LEU A 1 126 ? -1.182 -13.605 4.159 1.00 94.00 126 LEU A O 1
ATOM 980 N N . ARG A 1 127 ? -1.419 -15.816 4.472 1.00 93.06 127 ARG A N 1
ATOM 981 C CA . ARG A 1 127 ? -2.889 -15.804 4.393 1.00 93.06 127 ARG A CA 1
ATOM 982 C C . ARG A 1 127 ? -3.503 -15.067 5.575 1.00 93.06 127 ARG A C 1
ATOM 984 O O . ARG A 1 127 ? -4.353 -14.216 5.354 1.00 93.06 127 ARG A O 1
ATOM 991 N N . GLU A 1 128 ? -3.015 -15.314 6.790 1.00 92.44 128 GLU A N 1
ATOM 992 C CA . GLU A 1 128 ? -3.476 -14.583 7.977 1.00 92.44 128 GLU A CA 1
ATOM 993 C C . GLU A 1 128 ? -3.239 -13.069 7.829 1.00 92.44 128 GLU A C 1
ATOM 995 O O . GLU A 1 128 ? -4.149 -12.274 8.057 1.00 92.44 128 GLU A O 1
ATOM 1000 N N . LEU A 1 129 ? -2.056 -12.651 7.362 1.00 93.88 129 LEU A N 1
ATOM 1001 C CA . LEU A 1 129 ? -1.777 -11.239 7.072 1.00 93.88 129 LEU A CA 1
ATOM 1002 C C . LEU A 1 129 ? -2.689 -10.673 5.977 1.00 93.88 129 LEU A C 1
ATOM 1004 O O . LEU A 1 129 ? -3.140 -9.532 6.091 1.00 93.88 129 LEU A O 1
ATOM 1008 N N . ALA A 1 130 ? -2.963 -11.441 4.921 1.00 93.06 130 ALA A N 1
ATOM 1009 C CA . ALA A 1 130 ? -3.861 -11.021 3.851 1.00 93.06 130 ALA A CA 1
ATOM 1010 C C . ALA A 1 130 ? -5.296 -10.819 4.360 1.00 93.06 130 ALA A C 1
ATOM 1012 O O . ALA A 1 130 ? -5.908 -9.803 4.029 1.00 93.06 130 ALA A O 1
ATOM 1013 N N . ASP A 1 131 ? -5.792 -11.725 5.204 1.00 91.12 131 ASP A N 1
ATOM 1014 C CA . ASP A 1 131 ? -7.115 -11.627 5.821 1.00 91.12 131 ASP A CA 1
ATOM 1015 C C . ASP A 1 131 ? -7.199 -10.383 6.717 1.00 91.12 131 ASP A C 1
ATOM 1017 O O . ASP A 1 131 ? -8.103 -9.561 6.553 1.00 91.12 131 ASP A O 1
ATOM 1021 N N . ILE A 1 132 ? -6.192 -10.153 7.570 1.00 90.94 132 ILE A N 1
ATOM 1022 C CA . ILE A 1 132 ? -6.101 -8.950 8.415 1.00 90.94 132 ILE A CA 1
ATOM 1023 C C . ILE A 1 132 ? -6.164 -7.670 7.564 1.00 90.94 132 ILE A C 1
ATOM 1025 O O . ILE A 1 132 ? -6.898 -6.735 7.890 1.00 90.94 132 ILE A O 1
ATOM 1029 N N . VAL A 1 133 ? -5.412 -7.614 6.461 1.00 91.94 133 VAL A N 1
ATOM 1030 C CA . VAL A 1 133 ? -5.346 -6.457 5.545 1.00 91.94 133 VAL A CA 1
ATOM 1031 C C . VAL A 1 133 ? -6.635 -6.264 4.737 1.00 91.94 133 VAL A C 1
ATOM 1033 O O . VAL A 1 133 ? -6.955 -5.132 4.344 1.00 91.94 133 VAL A O 1
ATOM 1036 N N . ALA A 1 134 ? -7.368 -7.343 4.466 1.00 88.88 134 ALA A N 1
ATOM 1037 C CA . ALA A 1 134 ? -8.643 -7.310 3.760 1.00 88.88 134 ALA A CA 1
ATOM 1038 C C . ALA A 1 134 ? -9.795 -6.822 4.653 1.00 88.88 134 ALA A C 1
ATOM 1040 O O . ALA A 1 134 ? -10.695 -6.156 4.145 1.00 88.88 134 ALA A O 1
ATOM 1041 N N . GLU A 1 135 ? -9.743 -7.094 5.961 1.00 86.44 135 GLU A N 1
ATOM 1042 C CA . GLU A 1 135 ? -10.821 -6.785 6.909 1.00 86.44 135 GLU A CA 1
ATOM 1043 C C . GLU A 1 135 ? -11.114 -5.283 7.077 1.00 86.44 135 GLU A C 1
ATOM 1045 O O . GLU A 1 135 ? -12.281 -4.898 7.127 1.00 86.44 135 GLU A O 1
ATOM 1050 N N . SER A 1 136 ? -10.098 -4.416 7.209 1.00 83.31 136 SER A N 1
ATOM 1051 C CA . SER A 1 136 ? -10.335 -2.978 7.440 1.00 83.31 136 SER A CA 1
ATOM 1052 C C . SER A 1 136 ? -9.153 -2.066 7.091 1.00 83.31 136 SER A C 1
ATOM 1054 O O . SER A 1 136 ? -7.987 -2.458 7.156 1.00 83.31 136 SER A O 1
ATOM 1056 N N . ASP A 1 137 ? -9.436 -0.790 6.794 1.00 83.06 137 ASP A N 1
ATOM 1057 C CA . ASP A 1 137 ? -8.396 0.234 6.596 1.00 83.06 137 ASP A CA 1
ATOM 1058 C C . ASP A 1 137 ? -7.619 0.555 7.887 1.00 83.06 137 ASP A C 1
ATOM 1060 O O . ASP A 1 137 ? -6.456 0.966 7.831 1.00 83.06 137 ASP A O 1
ATOM 1064 N N . ARG A 1 138 ? -8.217 0.331 9.065 1.00 81.94 138 ARG A N 1
ATOM 1065 C CA . ARG A 1 138 ? -7.514 0.396 10.353 1.00 81.94 138 ARG A CA 1
ATOM 1066 C C . ARG A 1 138 ? -6.444 -0.690 10.454 1.00 81.94 138 ARG A C 1
ATOM 1068 O O . ARG A 1 138 ? -5.299 -0.376 10.780 1.00 81.94 138 ARG A O 1
ATOM 1075 N N . ASN A 1 139 ? -6.785 -1.932 10.110 1.00 89.25 139 ASN A N 1
ATOM 1076 C CA . ASN A 1 139 ? -5.827 -3.036 10.092 1.00 89.25 139 ASN A CA 1
ATOM 1077 C C . ASN A 1 139 ? -4.693 -2.759 9.101 1.00 89.25 139 ASN A C 1
ATOM 1079 O O . ASN A 1 139 ? -3.532 -2.953 9.444 1.00 89.25 139 ASN A O 1
ATOM 1083 N N . ARG A 1 140 ? -4.991 -2.207 7.914 1.00 89.75 140 ARG A N 1
ATOM 1084 C CA . ARG A 1 140 ? -3.950 -1.778 6.960 1.00 89.75 140 ARG A CA 1
ATOM 1085 C C . ARG A 1 140 ? -2.958 -0.814 7.599 1.00 89.75 140 ARG A C 1
ATOM 1087 O O . ARG A 1 140 ? -1.757 -1.036 7.503 1.00 89.75 140 ARG A O 1
ATOM 1094 N N . ARG A 1 141 ? -3.443 0.226 8.283 1.00 86.81 141 ARG A N 1
ATOM 1095 C CA . ARG A 1 141 ? -2.587 1.197 8.988 1.00 86.81 141 ARG A CA 1
ATOM 1096 C C . ARG A 1 141 ? -1.777 0.546 10.111 1.00 86.81 141 ARG A C 1
ATOM 1098 O O . ARG A 1 141 ? -0.599 0.859 10.251 1.00 86.81 141 ARG A O 1
ATOM 1105 N N . CYS A 1 142 ? -2.372 -0.380 10.862 1.00 89.00 142 CYS A N 1
ATOM 1106 C CA . CYS A 1 142 ? -1.670 -1.148 11.891 1.00 89.00 142 CYS A CA 1
ATOM 1107 C C . CYS A 1 142 ? -0.524 -1.981 11.293 1.00 89.00 142 CYS A C 1
ATOM 1109 O O . CYS A 1 142 ? 0.617 -1.867 11.735 1.00 89.00 142 CYS A O 1
ATOM 1111 N N . VAL A 1 143 ? -0.800 -2.732 10.223 1.00 91.50 143 VAL A N 1
ATOM 1112 C CA . VAL A 1 143 ? 0.190 -3.566 9.530 1.00 91.50 143 VAL A CA 1
ATOM 1113 C C . VAL A 1 143 ? 1.306 -2.717 8.905 1.00 91.50 143 VAL A C 1
ATOM 1115 O O . VAL A 1 143 ? 2.468 -3.100 8.968 1.00 91.50 143 VAL A O 1
ATOM 1118 N N . GLN A 1 144 ? 0.991 -1.533 8.364 1.00 90.00 144 GLN A N 1
ATOM 1119 C CA . GLN A 1 144 ? 1.995 -0.569 7.878 1.00 90.00 144 GLN A CA 1
ATOM 1120 C C . GLN A 1 144 ? 2.864 0.047 8.987 1.00 90.00 144 GLN A C 1
ATOM 1122 O O . GLN A 1 144 ? 3.997 0.475 8.737 1.00 90.00 144 GLN A O 1
ATOM 1127 N N . GLY A 1 145 ? 2.297 0.208 10.183 1.00 85.62 145 GLY A N 1
ATOM 1128 C CA . GLY A 1 145 ? 2.973 0.786 11.341 1.00 85.62 145 GLY A CA 1
ATOM 1129 C C . GLY A 1 145 ? 3.855 -0.218 12.078 1.00 85.62 145 GLY A C 1
ATOM 1130 O O . GLY A 1 145 ? 4.825 0.187 12.715 1.00 85.62 145 GLY A O 1
ATOM 1131 N N . ALA A 1 146 ? 3.544 -1.511 11.971 1.00 89.38 146 ALA A N 1
ATOM 1132 C CA . ALA A 1 146 ? 4.306 -2.572 12.607 1.00 89.38 146 ALA A CA 1
ATOM 1133 C C . ALA A 1 146 ? 5.732 -2.668 12.013 1.00 89.38 146 ALA A C 1
ATOM 1135 O O . ALA A 1 146 ? 5.905 -2.663 10.789 1.00 89.38 146 ALA A O 1
ATOM 1136 N N . PRO A 1 147 ? 6.770 -2.727 12.865 1.00 83.69 147 PRO A N 1
ATOM 1137 C CA . PRO A 1 147 ? 8.158 -2.703 12.417 1.00 83.69 147 PRO A CA 1
ATOM 1138 C C . PRO A 1 147 ? 8.528 -3.986 11.664 1.00 83.69 147 PRO A C 1
ATOM 1140 O O . PRO A 1 147 ? 8.162 -5.086 12.071 1.00 83.69 147 PRO A O 1
ATOM 1143 N N . GLY A 1 148 ? 9.281 -3.855 10.569 1.00 86.69 148 GLY A N 1
ATOM 1144 C CA . GLY A 1 148 ? 9.859 -4.992 9.848 1.00 86.69 148 GLY A CA 1
ATOM 1145 C C . GLY A 1 148 ? 8.895 -5.763 8.942 1.00 86.69 148 GLY A C 1
ATOM 1146 O O . GLY A 1 148 ? 9.333 -6.697 8.269 1.00 86.69 148 GLY A O 1
ATOM 1147 N N . VAL A 1 149 ? 7.603 -5.412 8.910 1.00 91.88 149 VAL A N 1
ATOM 1148 C CA . VAL A 1 149 ? 6.595 -6.112 8.095 1.00 91.88 149 VAL A CA 1
ATOM 1149 C C . VAL A 1 149 ? 6.818 -5.867 6.607 1.00 91.88 149 VAL A C 1
ATOM 1151 O O . VAL A 1 149 ? 6.795 -6.805 5.812 1.00 91.88 149 VAL A O 1
ATOM 1154 N N . VAL A 1 150 ? 7.035 -4.611 6.211 1.00 90.88 150 VAL A N 1
ATOM 1155 C CA . VAL A 1 150 ? 7.201 -4.255 4.795 1.00 90.88 150 VAL A CA 1
ATOM 1156 C C . VAL A 1 150 ? 8.513 -4.828 4.260 1.00 90.88 150 VAL A C 1
ATOM 1158 O O . VAL A 1 150 ? 8.537 -5.394 3.171 1.00 90.88 150 VAL A O 1
ATOM 1161 N N . GLU A 1 151 ? 9.581 -4.763 5.051 1.00 90.12 151 GLU A N 1
ATOM 1162 C CA . GLU A 1 151 ? 10.894 -5.333 4.752 1.00 90.12 151 GLU A CA 1
ATOM 1163 C C . GLU A 1 151 ? 10.824 -6.861 4.628 1.00 90.12 151 GLU A C 1
ATOM 1165 O O . GLU A 1 151 ? 11.403 -7.443 3.707 1.00 90.12 151 GLU A O 1
ATOM 1170 N N . PHE A 1 152 ? 10.064 -7.515 5.513 1.00 92.06 152 PHE A N 1
ATOM 1171 C CA . PHE A 1 152 ? 9.805 -8.950 5.435 1.00 92.06 152 PHE A CA 1
ATOM 1172 C C . PHE A 1 152 ? 9.067 -9.316 4.145 1.00 92.06 152 PHE A C 1
ATOM 1174 O O . PHE A 1 152 ? 9.531 -10.183 3.409 1.00 92.06 152 PHE A O 1
ATOM 1181 N N . LEU A 1 153 ? 7.970 -8.625 3.818 1.00 93.38 153 LEU A N 1
ATOM 1182 C CA . LEU A 1 153 ? 7.221 -8.882 2.586 1.00 93.38 153 LEU A CA 1
ATOM 1183 C C . LEU A 1 153 ? 8.090 -8.660 1.338 1.00 93.38 153 LEU A C 1
ATOM 1185 O O . LEU A 1 153 ? 8.043 -9.468 0.416 1.00 93.38 153 LEU A O 1
ATOM 1189 N N . LEU A 1 154 ? 8.927 -7.616 1.309 1.00 92.19 154 LEU A N 1
ATOM 1190 C CA . LEU A 1 154 ? 9.885 -7.398 0.217 1.00 92.19 154 LEU A CA 1
ATOM 1191 C C . LEU A 1 154 ? 10.905 -8.539 0.111 1.00 92.19 154 LEU A C 1
ATOM 1193 O O . LEU A 1 154 ? 11.200 -8.988 -0.996 1.00 92.19 154 LEU A O 1
ATOM 1197 N N . SER A 1 155 ? 11.384 -9.054 1.245 1.00 91.50 155 SER A N 1
ATOM 1198 C CA . SER A 1 155 ? 12.290 -10.207 1.294 1.00 91.50 155 SER A CA 1
ATOM 1199 C C . SER A 1 155 ? 11.628 -11.474 0.743 1.00 91.50 155 SER A C 1
ATOM 1201 O O . SER A 1 155 ? 12.229 -12.159 -0.080 1.00 91.50 155 SER A O 1
ATOM 1203 N N . VAL A 1 156 ? 10.366 -11.745 1.105 1.00 92.19 156 VAL A N 1
ATOM 1204 C CA . VAL A 1 156 ? 9.578 -12.866 0.550 1.00 92.19 156 VAL A CA 1
ATOM 1205 C C . VAL A 1 156 ? 9.483 -12.757 -0.968 1.00 92.19 156 VAL A C 1
ATOM 1207 O O . VAL A 1 156 ? 9.763 -13.720 -1.680 1.00 92.19 156 VAL A O 1
ATOM 1210 N N . VAL A 1 157 ? 9.148 -11.568 -1.474 1.00 92.06 157 VAL A N 1
ATOM 1211 C CA . VAL A 1 157 ? 9.055 -11.323 -2.916 1.00 92.06 157 VAL A CA 1
ATOM 1212 C C . VAL A 1 157 ? 10.405 -11.527 -3.604 1.00 92.06 157 VAL A C 1
ATOM 1214 O O . VAL A 1 157 ? 10.426 -12.058 -4.714 1.00 92.06 157 VAL A O 1
ATOM 1217 N N . LYS A 1 158 ? 11.517 -11.102 -2.994 1.00 88.81 158 LYS A N 1
ATOM 1218 C CA . LYS A 1 158 ? 12.869 -11.218 -3.564 1.00 88.81 158 LYS A CA 1
ATOM 1219 C C . LYS A 1 158 ? 13.329 -12.677 -3.649 1.00 88.81 158 LYS A C 1
ATOM 1221 O O . LYS A 1 158 ? 13.762 -13.095 -4.720 1.00 88.81 158 LYS A O 1
ATOM 1226 N N . GLU A 1 159 ? 13.190 -13.439 -2.566 1.00 87.00 159 GLU A N 1
ATOM 1227 C CA . GLU A 1 159 ? 13.680 -14.822 -2.455 1.00 87.00 159 GLU A CA 1
ATOM 1228 C C . GLU A 1 159 ? 12.878 -15.798 -3.330 1.00 87.00 159 GLU A C 1
ATOM 1230 O O . GLU A 1 159 ? 13.449 -16.498 -4.165 1.00 87.00 159 GLU A O 1
ATOM 1235 N N . HIS A 1 160 ? 11.546 -15.795 -3.217 1.00 81.75 160 HIS A N 1
ATOM 1236 C CA . HIS A 1 160 ? 10.693 -16.779 -3.907 1.00 81.75 160 HIS A CA 1
ATOM 1237 C C . HIS A 1 160 ? 10.521 -16.503 -5.399 1.00 81.75 160 HIS A C 1
ATOM 1239 O O . HIS A 1 160 ? 10.191 -17.393 -6.173 1.00 81.75 160 HIS A O 1
ATOM 1245 N N . GLY A 1 161 ? 10.821 -15.283 -5.839 1.00 71.12 161 GLY A N 1
ATOM 1246 C CA . GLY A 1 161 ? 10.688 -14.919 -7.243 1.00 71.12 161 GLY A CA 1
ATOM 1247 C C . GLY A 1 161 ? 11.956 -14.956 -8.077 1.00 71.12 161 GLY A C 1
ATOM 1248 O O . GLY A 1 161 ? 11.928 -14.511 -9.227 1.00 71.12 161 GLY A O 1
ATOM 1249 N N . SER A 1 162 ? 13.064 -15.440 -7.512 1.00 64.06 162 SER A N 1
ATOM 1250 C CA . SER A 1 162 ? 14.297 -15.716 -8.258 1.00 64.06 162 SER A CA 1
ATOM 1251 C C . SER A 1 162 ? 14.340 -17.139 -8.834 1.00 64.06 162 SER A C 1
ATOM 1253 O O . SER A 1 162 ? 15.150 -17.405 -9.719 1.00 64.06 162 SER A O 1
ATOM 1255 N N . VAL A 1 163 ? 13.471 -18.047 -8.376 1.00 54.41 163 VAL A N 1
ATOM 1256 C CA . VAL A 1 163 ? 13.539 -19.491 -8.686 1.00 54.41 163 VAL A CA 1
ATOM 1257 C C . VAL A 1 163 ? 13.111 -19.825 -10.132 1.00 54.41 163 VAL A C 1
ATOM 1259 O O . VAL A 1 163 ? 13.379 -20.911 -10.630 1.00 54.41 163 VAL A O 1
ATOM 1262 N N . GLY A 1 164 ? 12.507 -18.883 -10.867 1.00 46.22 164 GLY A N 1
ATOM 1263 C CA . GLY A 1 164 ? 11.908 -19.140 -12.186 1.00 46.22 164 GLY A CA 1
ATOM 1264 C C . GLY A 1 164 ? 12.739 -18.812 -13.437 1.00 46.22 164 GLY A C 1
ATOM 1265 O O . GLY A 1 164 ? 12.151 -18.767 -14.516 1.00 46.22 164 GLY A O 1
ATOM 1266 N N . VAL A 1 165 ? 14.044 -18.507 -13.348 1.00 44.16 165 VAL A N 1
ATOM 1267 C CA . VAL A 1 165 ? 14.809 -18.021 -14.529 1.00 44.16 165 VAL A CA 1
ATOM 1268 C C . VAL A 1 165 ? 15.674 -19.089 -15.219 1.00 44.16 165 VAL A C 1
ATOM 1270 O O . VAL A 1 165 ? 16.029 -18.896 -16.380 1.00 44.16 165 VAL A O 1
ATOM 1273 N N . ASP A 1 166 ? 15.896 -20.258 -14.614 1.00 37.50 166 ASP A N 1
ATOM 1274 C CA . ASP A 1 166 ? 16.665 -21.342 -15.246 1.00 37.50 166 ASP A CA 1
ATOM 1275 C C . ASP A 1 166 ? 15.763 -22.502 -15.695 1.00 37.50 166 ASP A C 1
ATOM 1277 O O . ASP A 1 166 ? 15.733 -23.575 -15.102 1.00 37.50 166 ASP A O 1
ATOM 1281 N N . ALA A 1 167 ? 15.028 -22.300 -16.792 1.00 36.41 167 ALA A N 1
ATOM 1282 C CA . ALA A 1 167 ? 14.518 -23.404 -17.604 1.00 36.41 167 ALA A CA 1
ATOM 1283 C C . ALA A 1 167 ? 14.483 -23.016 -19.088 1.00 36.41 167 ALA A C 1
ATOM 1285 O O . ALA A 1 167 ? 13.807 -22.092 -19.539 1.00 36.41 167 ALA A O 1
ATOM 1286 N N . THR A 1 168 ? 15.295 -23.743 -19.837 1.00 37.81 168 THR A N 1
ATOM 1287 C CA . THR A 1 168 ? 15.585 -23.644 -21.260 1.00 37.81 168 THR A CA 1
ATOM 1288 C C . THR A 1 168 ? 14.335 -23.848 -22.134 1.00 37.81 168 THR A C 1
ATOM 1290 O O . THR A 1 168 ? 13.529 -24.733 -21.883 1.00 37.81 168 THR A O 1
ATOM 1293 N N . SER A 1 169 ? 14.263 -23.107 -23.249 1.00 43.91 169 SER A N 1
ATOM 1294 C CA . SER A 1 169 ? 13.442 -23.393 -24.442 1.00 43.91 169 SER A CA 1
ATOM 1295 C C . SER A 1 169 ? 11.915 -23.216 -24.329 1.00 43.91 169 SER A C 1
ATOM 1297 O O . SER A 1 169 ? 11.165 -24.170 -24.150 1.00 43.91 169 SER A O 1
ATOM 1299 N N . ALA A 1 170 ? 11.431 -22.000 -24.611 1.00 31.92 170 ALA A N 1
ATOM 1300 C CA . ALA A 1 170 ? 10.060 -21.782 -25.081 1.00 31.92 170 ALA A CA 1
ATOM 1301 C C . ALA A 1 170 ? 10.083 -21.321 -26.548 1.00 31.92 170 ALA A C 1
ATOM 1303 O O . ALA A 1 170 ? 10.484 -20.207 -26.890 1.00 31.92 170 ALA A O 1
ATOM 1304 N N . LYS A 1 171 ? 9.682 -22.245 -27.420 1.00 25.12 171 LYS A N 1
ATOM 1305 C CA . LYS A 1 171 ? 9.491 -22.096 -28.866 1.00 25.12 171 LYS A CA 1
ATOM 1306 C C . LYS A 1 171 ? 8.287 -21.172 -29.139 1.00 25.12 171 LYS A C 1
ATOM 1308 O O . LYS A 1 171 ? 7.262 -21.343 -28.485 1.00 25.12 171 LYS A O 1
ATOM 1313 N N . PRO A 1 172 ? 8.349 -20.231 -30.098 1.00 30.44 172 PRO A N 1
ATOM 1314 C CA . PRO A 1 172 ? 7.212 -19.375 -30.412 1.00 30.44 172 PRO A CA 1
ATOM 1315 C C . PRO A 1 172 ? 6.262 -20.086 -31.387 1.00 30.44 172 PRO A C 1
ATOM 1317 O O . PRO A 1 172 ? 6.603 -20.315 -32.546 1.00 30.44 172 PRO A O 1
ATOM 1320 N N . LEU A 1 173 ? 5.069 -20.433 -30.916 1.00 29.30 173 LEU A N 1
ATOM 1321 C CA . LEU A 1 173 ? 3.901 -20.851 -31.700 1.00 29.30 173 LEU A CA 1
ATOM 1322 C C . LEU A 1 173 ? 2.701 -20.652 -30.764 1.00 29.30 173 LEU A C 1
ATOM 1324 O O . LEU A 1 173 ? 2.802 -21.013 -29.603 1.00 29.30 173 LEU A O 1
ATOM 1328 N N . GLY A 1 174 ? 1.555 -20.087 -31.097 1.00 26.16 174 GLY A N 1
ATOM 1329 C CA . GLY A 1 174 ? 0.933 -19.584 -32.305 1.00 26.16 174 GLY A CA 1
ATOM 1330 C C . GLY A 1 174 ? -0.406 -18.991 -31.834 1.00 26.16 174 GLY A C 1
ATOM 1331 O O . GLY A 1 174 ? -0.855 -19.238 -30.719 1.00 26.16 174 GLY A O 1
ATOM 1332 N N . SER A 1 175 ? -0.996 -18.140 -32.653 1.00 31.11 175 SER A N 1
ATOM 1333 C CA . SER A 1 175 ? -2.230 -17.395 -32.406 1.00 31.11 175 SER A CA 1
ATOM 1334 C C . SER A 1 175 ? -3.471 -18.247 -32.107 1.00 31.11 175 SER A C 1
ATOM 1336 O O . SER A 1 175 ? -3.805 -19.105 -32.919 1.00 31.11 175 SER A O 1
ATOM 1338 N N . SER A 1 176 ? -4.216 -17.866 -31.068 1.00 27.03 176 SER A N 1
ATOM 1339 C CA . SER A 1 176 ? -5.690 -17.939 -30.960 1.00 27.03 176 SER A CA 1
ATOM 1340 C C . SER A 1 176 ? -6.075 -17.245 -29.644 1.00 27.03 176 SER A C 1
ATOM 1342 O O . SER A 1 176 ? -5.683 -17.696 -28.578 1.00 27.03 176 SER A O 1
ATOM 1344 N N . GLN A 1 177 ? -6.485 -15.974 -29.673 1.00 31.83 177 GLN A N 1
ATOM 1345 C CA . GLN A 1 177 ? -7.897 -15.567 -29.615 1.00 31.83 177 GLN A CA 1
ATOM 1346 C C . GLN A 1 177 ? -8.708 -16.352 -28.577 1.00 31.83 177 GLN A C 1
ATOM 1348 O O . GLN A 1 177 ? -9.358 -17.326 -28.922 1.00 31.83 177 GLN A O 1
ATOM 1353 N N . GLU A 1 178 ? -8.717 -15.845 -27.345 1.00 25.05 178 GLU A N 1
ATOM 1354 C CA . GLU A 1 178 ? -9.922 -15.813 -26.517 1.00 25.05 178 GLU A CA 1
ATOM 1355 C C . GLU A 1 178 ? -10.034 -14.400 -25.929 1.00 25.05 178 GLU A C 1
ATOM 1357 O O . GLU A 1 178 ? -9.251 -13.971 -25.080 1.00 25.05 178 GLU A O 1
ATOM 1362 N N . GLU A 1 179 ? -10.963 -13.626 -26.490 1.00 31.34 179 GLU A N 1
ATOM 1363 C CA . GLU A 1 179 ? -11.482 -12.412 -25.874 1.00 31.34 179 GLU A CA 1
ATOM 1364 C C . GLU A 1 179 ? -12.318 -12.828 -24.663 1.00 31.34 179 GLU A C 1
ATOM 1366 O O .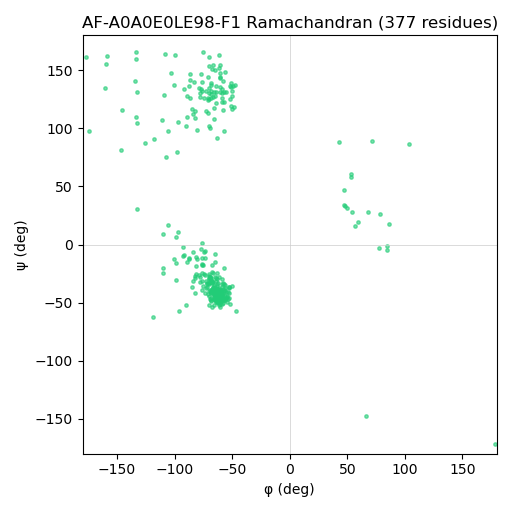 GLU A 1 179 ? -13.478 -13.204 -24.806 1.00 31.34 179 GLU A O 1
ATOM 1371 N N . THR A 1 180 ? -11.747 -12.729 -23.464 1.00 26.09 180 THR A N 1
ATOM 1372 C CA . THR A 1 180 ? -12.543 -12.744 -22.234 1.00 26.09 180 THR A CA 1
ATOM 1373 C C . THR A 1 180 ? -12.597 -11.335 -21.673 1.00 26.09 180 THR A C 1
ATOM 1375 O O . THR A 1 180 ? -11.690 -10.837 -21.007 1.00 26.09 180 THR A O 1
ATOM 1378 N N . THR A 1 181 ? -13.700 -10.677 -22.002 1.00 36.59 181 THR A N 1
ATOM 1379 C CA . THR A 1 181 ? -14.234 -9.494 -21.339 1.00 36.59 181 THR A CA 1
ATOM 1380 C C . THR A 1 181 ? -14.325 -9.762 -19.834 1.00 36.59 181 THR A C 1
ATOM 1382 O O . THR A 1 181 ? -15.069 -10.644 -19.420 1.00 36.59 181 THR A O 1
ATOM 1385 N N . CYS A 1 182 ? -13.626 -8.993 -18.998 1.00 29.81 182 CYS A N 1
ATOM 1386 C CA . CYS A 1 182 ? -13.816 -9.053 -17.546 1.00 29.81 182 CYS A CA 1
ATOM 1387 C C . CYS A 1 182 ? -14.300 -7.700 -17.027 1.00 29.81 182 CYS A C 1
ATOM 1389 O O . CYS A 1 182 ? -13.520 -6.814 -16.670 1.00 29.81 182 CYS A O 1
ATOM 1391 N N . GLY A 1 183 ? -15.629 -7.580 -16.988 1.00 25.52 183 GLY A N 1
ATOM 1392 C CA . GLY A 1 183 ? -16.312 -6.817 -15.955 1.00 25.52 183 GLY A CA 1
ATOM 1393 C C . GLY A 1 183 ? -16.028 -7.415 -14.574 1.00 25.52 183 GLY A C 1
ATOM 1394 O O . GLY A 1 183 ? -15.526 -8.531 -14.447 1.00 25.52 183 GLY A O 1
ATOM 1395 N N . ALA A 1 184 ? -16.299 -6.618 -13.547 1.00 38.62 184 ALA A N 1
ATOM 1396 C CA . ALA A 1 184 ? -16.046 -6.936 -12.153 1.00 38.62 184 ALA A CA 1
ATOM 1397 C C . ALA A 1 184 ? -16.566 -8.327 -11.758 1.00 38.62 184 ALA A C 1
ATOM 1399 O O . ALA A 1 184 ? -17.769 -8.561 -11.757 1.00 38.62 184 ALA A O 1
ATOM 1400 N N . VAL A 1 185 ? -15.649 -9.202 -11.345 1.00 30.31 185 VAL A N 1
ATOM 1401 C CA . VAL A 1 185 ? -15.948 -10.319 -10.451 1.00 30.31 185 VAL A CA 1
ATOM 1402 C C . VAL A 1 185 ? -14.861 -10.318 -9.386 1.00 30.31 185 VAL A C 1
ATOM 1404 O O . VAL A 1 185 ? -13.679 -10.526 -9.663 1.00 30.31 185 VAL A O 1
ATOM 1407 N N . GLN A 1 186 ? -15.273 -9.958 -8.173 1.00 41.28 186 GLN A N 1
ATOM 1408 C CA . GLN A 1 186 ? -14.545 -10.269 -6.959 1.00 41.28 186 GLN A CA 1
ATOM 1409 C C . GLN A 1 186 ? -14.679 -11.774 -6.759 1.00 41.28 186 GLN A C 1
ATOM 1411 O O . GLN A 1 186 ? -15.720 -12.237 -6.320 1.00 41.28 186 GLN A O 1
ATOM 1416 N N . ASP A 1 187 ? -13.635 -12.515 -7.095 1.00 31.36 187 ASP A N 1
ATOM 1417 C CA . ASP A 1 187 ? -13.378 -13.805 -6.477 1.00 31.36 187 ASP A CA 1
ATOM 1418 C C . ASP A 1 187 ? -11.908 -13.822 -6.091 1.00 31.36 187 ASP A C 1
ATOM 1420 O O . ASP A 1 187 ? -11.027 -13.413 -6.855 1.00 31.36 187 ASP A O 1
ATOM 1424 N N . SER A 1 188 ? -11.654 -14.207 -4.846 1.00 40.88 188 SER A N 1
ATOM 1425 C CA . SER A 1 188 ? -10.324 -14.318 -4.273 1.00 40.88 188 SER A CA 1
ATOM 1426 C C . SER A 1 188 ? -9.544 -15.387 -5.032 1.00 40.88 188 SER A C 1
ATOM 1428 O O . SER A 1 188 ? -9.557 -16.572 -4.704 1.00 40.88 188 SER A O 1
ATOM 1430 N N . ALA A 1 189 ? -8.823 -14.960 -6.068 1.00 43.53 189 ALA A N 1
ATOM 1431 C CA . ALA A 1 189 ? -7.735 -15.734 -6.631 1.00 43.53 189 ALA A CA 1
ATOM 1432 C C . ALA A 1 189 ? -6.748 -16.005 -5.488 1.00 43.53 189 ALA A C 1
ATOM 1434 O O . ALA A 1 189 ? -5.973 -15.128 -5.100 1.00 43.53 189 ALA A O 1
ATOM 1435 N N . LYS A 1 190 ? -6.839 -17.196 -4.880 1.00 56.25 190 LYS A N 1
ATOM 1436 C CA . LYS A 1 190 ? -5.856 -17.685 -3.913 1.00 56.25 190 LYS A CA 1
ATOM 1437 C C . LYS A 1 190 ? -4.492 -17.514 -4.565 1.00 56.25 190 LYS A C 1
ATOM 1439 O O . LYS A 1 190 ? -4.241 -18.111 -5.608 1.00 56.25 190 LYS A O 1
ATOM 1444 N N . ALA A 1 191 ? -3.648 -16.677 -3.966 1.00 63.06 191 ALA A N 1
ATOM 1445 C CA . ALA A 1 191 ? -2.277 -16.512 -4.417 1.00 63.06 191 ALA A CA 1
ATOM 1446 C C . ALA A 1 191 ? -1.624 -17.895 -4.516 1.00 63.06 191 ALA A C 1
ATOM 1448 O O . ALA A 1 191 ? -1.682 -18.679 -3.561 1.00 63.06 191 ALA A O 1
ATOM 1449 N N . SER A 1 192 ? -1.087 -18.195 -5.697 1.00 74.38 192 SER A N 1
ATOM 1450 C CA . SER A 1 192 ? -0.585 -19.528 -6.028 1.00 74.38 192 SER A CA 1
ATOM 1451 C C . SER A 1 192 ? 0.797 -19.792 -5.424 1.00 74.38 192 SER A C 1
ATOM 1453 O O . SER A 1 192 ? 1.113 -20.934 -5.109 1.00 74.38 192 SER A O 1
ATOM 1455 N N . SER A 1 193 ? 1.567 -18.727 -5.184 1.00 87.81 193 SER A N 1
ATOM 1456 C CA . SER A 1 193 ? 2.890 -18.752 -4.555 1.00 87.81 193 SER A CA 1
ATOM 1457 C C . SER A 1 193 ? 3.019 -17.673 -3.474 1.00 87.81 193 SER A C 1
ATOM 1459 O O . SER A 1 193 ? 2.292 -16.667 -3.477 1.00 87.81 193 SER A O 1
ATOM 1461 N N . ALA A 1 194 ? 3.977 -17.867 -2.564 1.00 89.75 194 ALA A N 1
ATOM 1462 C CA . ALA A 1 194 ? 4.322 -16.917 -1.511 1.00 89.75 194 ALA A CA 1
ATOM 1463 C C . ALA A 1 194 ? 4.682 -15.527 -2.060 1.00 89.75 194 ALA A C 1
ATOM 1465 O O . ALA A 1 194 ? 4.326 -14.511 -1.456 1.00 89.75 194 ALA A O 1
ATOM 1466 N N . GLU A 1 195 ? 5.319 -15.456 -3.235 1.00 90.00 195 GLU A N 1
ATOM 1467 C CA . GLU A 1 195 ? 5.664 -14.176 -3.863 1.00 90.00 195 GLU A CA 1
ATOM 1468 C C . GLU A 1 195 ? 4.428 -13.359 -4.269 1.00 90.00 195 GLU A C 1
ATOM 1470 O O . GLU A 1 195 ? 4.384 -12.145 -4.055 1.00 90.00 195 GLU A O 1
ATOM 1475 N N . GLU A 1 196 ? 3.410 -14.015 -4.834 1.00 90.25 196 GLU A N 1
ATOM 1476 C CA . GLU A 1 196 ? 2.191 -13.362 -5.310 1.00 90.25 196 GLU A CA 1
ATOM 1477 C C . GLU A 1 196 ? 1.343 -12.924 -4.119 1.00 90.25 196 GLU A C 1
ATOM 1479 O O . GLU A 1 196 ? 0.774 -11.830 -4.128 1.00 90.25 196 GLU A O 1
ATOM 1484 N N . ALA A 1 197 ? 1.318 -13.741 -3.061 1.00 92.06 197 ALA A N 1
ATOM 1485 C CA . ALA A 1 197 ? 0.668 -13.400 -1.804 1.00 92.06 197 ALA A CA 1
ATOM 1486 C C . ALA A 1 197 ? 1.302 -12.140 -1.200 1.00 92.06 197 ALA A C 1
ATOM 1488 O O . ALA A 1 197 ? 0.598 -11.168 -0.924 1.00 92.06 197 ALA A O 1
ATOM 1489 N N . ALA A 1 198 ? 2.631 -12.112 -1.071 1.00 94.31 198 ALA A N 1
ATOM 1490 C CA . ALA A 1 198 ? 3.347 -10.976 -0.503 1.00 94.31 198 ALA A CA 1
ATOM 1491 C C . ALA A 1 198 ? 3.192 -9.695 -1.345 1.00 94.31 198 ALA A C 1
ATOM 1493 O O . ALA A 1 198 ? 2.930 -8.624 -0.790 1.00 94.31 198 ALA A O 1
ATOM 1494 N N . LEU A 1 199 ? 3.269 -9.786 -2.680 1.00 93.62 199 LEU A N 1
ATOM 1495 C CA . LEU A 1 199 ? 3.007 -8.651 -3.577 1.00 93.62 199 LEU A CA 1
ATOM 1496 C C . LEU A 1 199 ? 1.571 -8.132 -3.463 1.00 93.62 199 LEU A C 1
ATOM 1498 O O . LEU A 1 199 ? 1.353 -6.916 -3.434 1.00 93.62 199 LEU A O 1
ATOM 1502 N N . SER A 1 200 ? 0.598 -9.038 -3.371 1.00 93.75 200 SER A N 1
ATOM 1503 C CA . SER A 1 200 ? -0.811 -8.686 -3.212 1.00 93.75 200 SER A CA 1
ATOM 1504 C C . SER A 1 200 ? -1.068 -7.974 -1.883 1.00 93.75 200 SER A C 1
ATOM 1506 O O . SER A 1 200 ? -1.755 -6.948 -1.864 1.00 93.75 200 SER A O 1
ATOM 1508 N N . ILE A 1 201 ? -0.456 -8.445 -0.789 1.00 95.12 201 ILE A N 1
ATOM 1509 C CA . ILE A 1 201 ? -0.514 -7.789 0.524 1.00 95.12 201 ILE A CA 1
ATOM 1510 C C . ILE A 1 201 ? 0.097 -6.387 0.429 1.00 95.12 201 ILE A C 1
ATOM 1512 O O . ILE A 1 201 ? -0.580 -5.414 0.754 1.00 95.12 201 ILE A O 1
ATOM 1516 N N . LEU A 1 202 ? 1.321 -6.251 -0.097 1.00 94.06 202 LEU A N 1
ATOM 1517 C CA . LEU A 1 202 ? 1.996 -4.955 -0.263 1.00 94.06 202 LEU A CA 1
ATOM 1518 C C . LEU A 1 202 ? 1.155 -3.953 -1.063 1.00 94.06 202 LEU A C 1
ATOM 1520 O O . LEU A 1 202 ? 1.028 -2.789 -0.678 1.00 94.06 202 LEU A O 1
ATOM 1524 N N . HIS A 1 203 ? 0.556 -4.398 -2.168 1.00 93.38 203 HIS A N 1
ATOM 1525 C CA . HIS A 1 203 ? -0.324 -3.561 -2.979 1.00 93.38 203 HIS A CA 1
ATOM 1526 C C . HIS A 1 203 ? -1.603 -3.169 -2.220 1.00 93.38 203 HIS A C 1
ATOM 1528 O O . HIS A 1 203 ? -2.030 -2.012 -2.278 1.00 93.38 203 HIS A O 1
ATOM 1534 N N . SER A 1 204 ? -2.198 -4.108 -1.482 1.00 93.12 204 SER A N 1
ATOM 1535 C CA . SER A 1 204 ? -3.433 -3.900 -0.714 1.00 93.12 204 SER A CA 1
ATOM 1536 C C . SER A 1 204 ? -3.241 -2.995 0.497 1.00 93.12 204 SER A C 1
ATOM 1538 O O . SER A 1 204 ? -4.179 -2.292 0.874 1.00 93.12 204 SER A O 1
ATOM 1540 N N . LEU A 1 205 ? -2.029 -2.945 1.060 1.00 91.44 205 LEU A N 1
ATOM 1541 C CA . LEU A 1 205 ? -1.710 -2.027 2.146 1.00 91.44 205 LEU A CA 1
ATOM 1542 C C . LEU A 1 205 ? -1.934 -0.573 1.730 1.00 91.44 205 LEU A C 1
ATOM 1544 O O . LEU A 1 205 ? -2.371 0.193 2.576 1.00 91.44 205 LEU A O 1
ATOM 1548 N N . LYS A 1 206 ? -1.705 -0.188 0.462 1.00 89.00 206 LYS A N 1
ATOM 1549 C CA . LYS A 1 206 ? -1.717 1.221 0.009 1.00 89.00 206 LYS A CA 1
ATOM 1550 C C . LYS A 1 206 ? -0.784 2.088 0.871 1.00 89.00 206 LYS A C 1
ATOM 1552 O O . LYS A 1 206 ? -1.222 3.011 1.554 1.00 89.00 206 LYS A O 1
ATOM 1557 N N . LEU A 1 207 ? 0.505 1.744 0.863 1.00 88.62 207 LEU A N 1
ATOM 1558 C CA . LEU A 1 207 ? 1.537 2.408 1.666 1.00 88.62 207 LEU A CA 1
ATOM 1559 C C . LEU A 1 207 ? 1.491 3.939 1.515 1.00 88.62 207 LEU A C 1
ATOM 1561 O O . LEU A 1 207 ? 1.425 4.460 0.398 1.00 88.62 207 LEU A O 1
ATOM 1565 N N . SER A 1 208 ? 1.528 4.649 2.646 1.00 87.56 208 SER A N 1
ATOM 1566 C CA . SER A 1 208 ? 1.623 6.112 2.679 1.00 87.56 208 SER A CA 1
ATOM 1567 C C . SER A 1 208 ? 3.002 6.604 2.223 1.00 87.56 208 SER A C 1
ATOM 1569 O O . SER A 1 208 ? 3.978 5.853 2.248 1.00 87.56 208 SER A O 1
ATOM 1571 N N . GLU A 1 209 ? 3.110 7.884 1.848 1.00 88.00 209 GLU A N 1
ATOM 1572 C CA . GLU A 1 209 ? 4.398 8.491 1.474 1.00 88.00 209 GLU A CA 1
ATOM 1573 C C . GLU A 1 209 ? 5.434 8.363 2.604 1.00 88.00 209 GLU A C 1
ATOM 1575 O O . GLU A 1 209 ? 6.570 7.976 2.351 1.00 88.00 209 GLU A O 1
ATOM 1580 N N . GLU A 1 210 ? 5.024 8.581 3.856 1.00 85.19 210 GLU A N 1
ATOM 1581 C CA . GLU A 1 210 ? 5.871 8.405 5.045 1.00 85.19 210 GLU A CA 1
ATOM 1582 C C . GLU A 1 210 ? 6.323 6.951 5.238 1.00 85.19 210 GLU A C 1
ATOM 1584 O O . GLU A 1 210 ? 7.451 6.688 5.645 1.00 85.19 210 GLU A O 1
ATOM 1589 N N . SER A 1 211 ? 5.471 5.979 4.903 1.00 86.81 211 SER A N 1
ATOM 1590 C CA . SER A 1 211 ? 5.857 4.564 4.945 1.00 86.81 211 SER A CA 1
ATOM 1591 C C . SER A 1 211 ? 6.878 4.230 3.864 1.00 86.81 211 SER A C 1
ATOM 1593 O O . SER A 1 211 ? 7.835 3.512 4.135 1.00 86.81 211 SER A O 1
ATOM 1595 N N . PHE A 1 212 ? 6.735 4.797 2.663 1.00 89.56 212 PHE A N 1
ATOM 1596 C CA . PHE A 1 212 ? 7.767 4.671 1.637 1.00 89.56 212 PHE A CA 1
ATOM 1597 C C . PHE A 1 212 ? 9.066 5.374 2.030 1.00 89.56 212 PHE A C 1
ATOM 1599 O O . PHE A 1 212 ? 10.122 4.813 1.766 1.00 89.56 212 PHE A O 1
ATOM 1606 N N . LYS A 1 213 ? 9.026 6.545 2.681 1.00 87.88 213 LYS A N 1
ATOM 1607 C CA . LYS A 1 213 ? 10.239 7.214 3.188 1.00 87.88 213 LYS A CA 1
ATOM 1608 C C . LYS A 1 213 ? 11.000 6.309 4.152 1.00 87.88 213 LYS A C 1
ATOM 1610 O O . LYS A 1 213 ? 12.163 6.033 3.890 1.00 87.88 213 LYS A O 1
ATOM 1615 N N . ARG A 1 214 ? 10.315 5.732 5.149 1.00 86.56 214 ARG A N 1
ATOM 1616 C CA . ARG A 1 214 ? 10.910 4.766 6.095 1.00 86.56 214 ARG A CA 1
ATOM 1617 C C . ARG A 1 214 ? 11.589 3.586 5.391 1.00 86.56 214 ARG A C 1
ATOM 1619 O O . ARG A 1 214 ? 12.713 3.243 5.726 1.00 86.56 214 ARG A O 1
ATOM 1626 N N . VAL A 1 215 ? 10.935 3.004 4.383 1.00 85.81 215 VAL A N 1
ATOM 1627 C CA . VAL A 1 215 ? 11.483 1.870 3.608 1.00 85.81 215 VAL A CA 1
ATOM 1628 C C . VAL A 1 215 ? 12.654 2.292 2.710 1.00 85.81 215 VAL A C 1
ATOM 1630 O O . VAL A 1 215 ? 13.568 1.512 2.454 1.00 85.81 215 VAL A O 1
ATOM 1633 N N . LEU A 1 216 ? 12.626 3.520 2.186 1.00 85.38 216 LEU A N 1
ATOM 1634 C CA . LEU A 1 216 ? 13.625 4.045 1.252 1.00 85.38 216 LEU A CA 1
ATOM 1635 C C . LEU A 1 216 ? 14.832 4.700 1.948 1.00 85.38 216 LEU A C 1
ATOM 1637 O O . LEU A 1 216 ? 15.833 4.996 1.277 1.00 85.38 216 LEU A O 1
ATOM 1641 N N . GLU A 1 217 ? 14.750 4.940 3.254 1.00 82.31 217 GLU A N 1
ATOM 1642 C CA . GLU A 1 217 ? 15.845 5.394 4.108 1.00 82.31 217 GLU A CA 1
ATOM 1643 C C . GLU A 1 217 ? 16.881 4.268 4.320 1.00 82.31 217 GLU A C 1
ATOM 1645 O O . GLU A 1 217 ? 16.562 3.082 4.355 1.00 82.31 217 GLU A O 1
ATOM 1650 N N . GLY A 1 218 ? 18.169 4.625 4.396 1.00 70.31 218 GLY A N 1
ATOM 1651 C CA . GLY A 1 218 ? 19.259 3.654 4.581 1.00 70.31 218 GLY A CA 1
ATOM 1652 C C . GLY A 1 218 ? 19.486 2.683 3.405 1.00 70.31 218 GLY A C 1
ATOM 1653 O O . GLY A 1 218 ? 19.316 3.044 2.233 1.00 70.31 218 GLY A O 1
A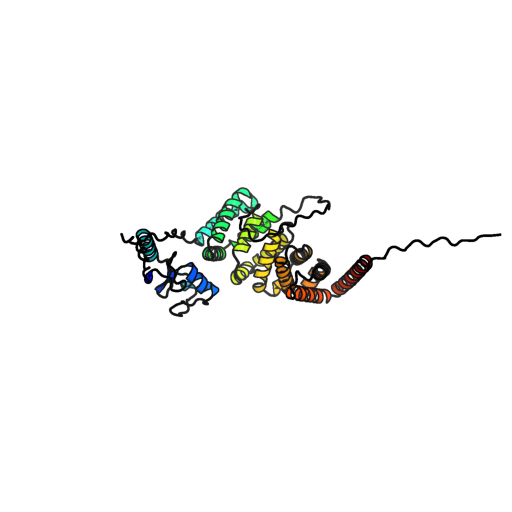TOM 1654 N N . SER A 1 219 ? 19.920 1.453 3.716 1.00 63.94 219 SER A N 1
ATOM 1655 C CA . SER A 1 219 ? 20.196 0.375 2.746 1.00 63.94 219 SER A CA 1
ATOM 1656 C C . SER A 1 219 ? 18.930 -0.272 2.164 1.00 63.94 219 SER A C 1
ATOM 1658 O O . SER A 1 219 ? 18.958 -0.733 1.025 1.00 63.94 219 SER A O 1
ATOM 1660 N N . GLY A 1 220 ? 17.796 -0.225 2.877 1.00 69.75 220 GLY A N 1
ATOM 1661 C CA . GLY A 1 220 ? 16.527 -0.838 2.450 1.00 69.75 220 GLY A CA 1
ATOM 1662 C C . GLY A 1 220 ? 15.938 -0.246 1.163 1.00 69.75 220 GLY A C 1
ATOM 1663 O O . GLY A 1 220 ? 15.242 -0.926 0.407 1.00 69.75 220 GLY A O 1
ATOM 1664 N N . GLY A 1 221 ? 16.284 1.004 0.836 1.00 73.81 221 GLY A N 1
ATOM 1665 C CA . GLY A 1 221 ? 15.833 1.631 -0.404 1.00 73.81 221 GLY A CA 1
ATOM 1666 C C . GLY A 1 221 ? 16.445 1.039 -1.675 1.00 73.81 221 GLY A C 1
ATOM 1667 O O . GLY A 1 221 ? 15.813 1.099 -2.732 1.00 73.81 221 GLY A O 1
ATOM 1668 N N . GLU A 1 222 ? 17.653 0.471 -1.604 1.00 77.94 222 GLU A N 1
ATOM 1669 C CA . GLU A 1 222 ? 18.228 -0.263 -2.741 1.00 77.94 222 GLU A CA 1
ATOM 1670 C C . GLU A 1 222 ? 17.537 -1.616 -2.913 1.00 77.94 222 GLU A C 1
ATOM 1672 O O . GLU A 1 222 ? 17.141 -1.951 -4.032 1.00 77.94 222 GLU A O 1
ATOM 1677 N N . ASP A 1 223 ? 17.266 -2.311 -1.804 1.00 83.88 223 ASP A N 1
ATOM 1678 C CA . ASP A 1 223 ? 16.519 -3.570 -1.797 1.00 83.88 223 ASP A CA 1
ATOM 1679 C C . ASP A 1 223 ? 15.113 -3.417 -2.384 1.00 83.88 223 ASP A C 1
ATOM 1681 O O . ASP A 1 223 ? 14.686 -4.253 -3.183 1.00 83.88 223 ASP A O 1
ATOM 1685 N N . PHE A 1 224 ? 14.397 -2.331 -2.070 1.00 90.50 224 PHE A N 1
ATOM 1686 C CA . PHE A 1 224 ? 13.084 -2.064 -2.663 1.00 90.50 224 PHE A CA 1
ATOM 1687 C C . PHE A 1 224 ? 13.159 -1.926 -4.192 1.00 90.50 224 PHE A C 1
ATOM 1689 O O . PHE A 1 224 ? 12.388 -2.556 -4.919 1.00 90.50 224 PHE A O 1
ATOM 1696 N N . LEU A 1 225 ? 14.085 -1.104 -4.699 1.00 90.62 225 LEU A N 1
ATOM 1697 C CA . LEU A 1 225 ? 14.215 -0.850 -6.137 1.00 90.62 225 LEU A CA 1
ATOM 1698 C C . LEU A 1 225 ? 14.687 -2.089 -6.903 1.00 90.62 225 LEU A C 1
ATOM 1700 O O . LEU A 1 225 ? 14.214 -2.332 -8.015 1.00 90.62 225 LEU A O 1
ATOM 1704 N N . GLU A 1 226 ? 15.594 -2.870 -6.320 1.00 89.56 226 GLU A N 1
ATOM 1705 C CA . GLU A 1 226 ? 16.032 -4.150 -6.872 1.00 89.56 226 GLU A CA 1
ATOM 1706 C C . GLU A 1 226 ? 14.880 -5.161 -6.901 1.00 89.56 226 GLU A C 1
ATOM 1708 O O . GLU A 1 226 ? 14.616 -5.764 -7.942 1.00 89.56 226 GLU A O 1
ATOM 1713 N N . THR A 1 227 ? 14.110 -5.262 -5.814 1.00 92.19 227 THR A N 1
ATOM 1714 C CA . THR A 1 227 ? 12.922 -6.125 -5.746 1.00 92.19 227 THR A CA 1
ATOM 1715 C C . THR A 1 227 ? 11.906 -5.742 -6.822 1.00 92.19 227 THR A C 1
ATOM 1717 O O . THR A 1 227 ? 11.432 -6.606 -7.558 1.00 92.19 227 THR A O 1
ATOM 1720 N N . MET A 1 228 ? 11.615 -4.448 -7.000 1.00 93.31 228 MET A N 1
ATOM 1721 C CA . MET A 1 228 ? 10.729 -3.985 -8.075 1.00 93.31 228 MET A CA 1
ATOM 1722 C C . MET A 1 228 ? 11.294 -4.299 -9.467 1.00 93.31 228 MET A C 1
ATOM 1724 O O . MET A 1 228 ? 10.539 -4.715 -10.344 1.00 93.31 228 MET A O 1
ATOM 1728 N N . ALA A 1 229 ? 12.605 -4.164 -9.684 1.00 92.31 229 ALA A N 1
ATOM 1729 C CA . ALA A 1 229 ? 13.232 -4.544 -10.950 1.00 92.31 229 ALA A CA 1
ATOM 1730 C C . ALA A 1 229 ? 13.046 -6.040 -11.261 1.00 92.31 229 ALA A C 1
ATOM 1732 O O . ALA A 1 229 ? 12.723 -6.391 -12.400 1.00 92.31 229 ALA A O 1
ATOM 1733 N N . CYS A 1 230 ? 13.187 -6.909 -10.255 1.00 90.88 230 CYS A N 1
ATOM 1734 C CA . CYS A 1 230 ? 12.925 -8.342 -10.380 1.00 90.88 230 CYS A CA 1
ATOM 1735 C C . CYS A 1 230 ? 11.453 -8.615 -10.711 1.00 90.88 230 CYS A C 1
ATOM 1737 O O . CYS A 1 230 ? 11.166 -9.304 -11.687 1.00 90.88 230 CYS A O 1
ATOM 1739 N N . VAL A 1 231 ? 10.520 -8.018 -9.964 1.00 93.19 231 VAL A N 1
ATOM 1740 C CA . VAL A 1 231 ? 9.069 -8.195 -10.151 1.00 93.19 231 VAL A CA 1
ATOM 1741 C C . VAL A 1 231 ? 8.620 -7.779 -11.552 1.00 93.19 231 VAL A C 1
ATOM 1743 O O . VAL A 1 231 ? 7.863 -8.502 -12.198 1.00 93.19 231 VAL A O 1
ATOM 1746 N N . LEU A 1 232 ? 9.118 -6.650 -12.068 1.00 92.25 232 LEU A N 1
ATOM 1747 C CA . LEU A 1 232 ? 8.755 -6.145 -13.398 1.00 92.25 232 LEU A CA 1
ATOM 1748 C C . LEU A 1 232 ? 9.252 -7.030 -14.554 1.00 92.25 232 LEU A C 1
ATOM 1750 O O . LEU A 1 232 ? 8.741 -6.923 -15.671 1.00 92.25 232 LEU A O 1
ATOM 1754 N N . ARG A 1 233 ? 10.228 -7.906 -14.300 1.00 88.62 233 ARG A N 1
ATOM 1755 C CA . ARG A 1 233 ? 10.761 -8.863 -15.279 1.00 88.62 233 ARG A CA 1
ATOM 1756 C C . ARG A 1 233 ? 10.059 -10.223 -15.261 1.00 88.62 233 ARG A C 1
ATOM 1758 O O . ARG A 1 233 ? 10.320 -11.026 -16.155 1.00 88.62 233 ARG A O 1
ATOM 1765 N N . ARG A 1 234 ? 9.195 -10.495 -14.279 1.00 86.19 234 ARG A N 1
ATOM 1766 C CA . ARG A 1 234 ? 8.502 -11.787 -14.146 1.00 86.19 234 ARG A CA 1
ATOM 1767 C C . ARG A 1 234 ? 7.460 -11.995 -15.250 1.00 86.19 234 ARG A C 1
ATOM 1769 O O . ARG A 1 234 ? 6.909 -11.018 -15.759 1.00 86.19 234 ARG A O 1
ATOM 1776 N N . PRO A 1 235 ? 7.143 -13.251 -15.612 1.00 82.62 235 PRO A N 1
ATOM 1777 C CA . PRO A 1 235 ? 6.127 -13.532 -16.626 1.00 82.62 235 PRO A CA 1
ATOM 1778 C C . PRO A 1 235 ? 4.715 -13.142 -16.161 1.00 82.62 235 PRO A C 1
ATOM 1780 O O . PRO A 1 235 ? 3.913 -12.674 -16.976 1.00 82.62 235 PRO A O 1
ATOM 1783 N N . SER A 1 236 ? 4.430 -13.264 -14.856 1.00 87.56 236 SER A N 1
ATOM 1784 C CA . SER A 1 236 ? 3.106 -12.995 -14.283 1.00 87.56 236 SER A CA 1
ATOM 1785 C C . SER A 1 236 ? 2.640 -11.568 -14.585 1.00 87.56 236 SER A C 1
ATOM 1787 O O . SER A 1 236 ? 3.299 -10.571 -14.268 1.00 87.56 236 SER A O 1
ATOM 1789 N N . TYR A 1 237 ? 1.482 -11.472 -15.237 1.00 87.56 237 TYR A N 1
ATOM 1790 C CA . TYR A 1 237 ? 0.817 -10.206 -15.539 1.00 87.56 237 TYR A CA 1
ATOM 1791 C C . TYR A 1 237 ? 0.479 -9.439 -14.253 1.00 87.56 237 TYR A C 1
ATOM 1793 O O . TYR A 1 237 ? 0.749 -8.238 -14.151 1.00 87.56 237 TYR A O 1
ATOM 1801 N N . LEU A 1 238 ? -0.087 -10.146 -13.268 1.00 88.00 238 LEU A N 1
ATOM 1802 C CA . LEU A 1 238 ? -0.565 -9.570 -12.015 1.00 88.00 238 LEU A CA 1
ATOM 1803 C C . LEU A 1 238 ? 0.597 -8.962 -11.224 1.00 88.00 238 LEU A C 1
ATOM 1805 O O . LEU A 1 238 ? 0.526 -7.791 -10.847 1.00 88.00 238 LEU A O 1
ATOM 1809 N N . SER A 1 239 ? 1.690 -9.713 -11.065 1.00 90.38 239 SER A N 1
ATOM 1810 C CA . SER A 1 239 ? 2.884 -9.275 -10.333 1.00 90.38 239 SER A CA 1
ATOM 1811 C C . SER A 1 239 ? 3.497 -8.024 -10.956 1.00 90.38 239 SER A C 1
ATOM 1813 O O . SER A 1 239 ? 3.806 -7.064 -10.251 1.00 90.38 239 SER A O 1
ATOM 1815 N N . ARG A 1 240 ? 3.596 -7.964 -12.291 1.00 91.50 240 ARG A N 1
ATOM 1816 C CA . ARG A 1 240 ? 4.105 -6.776 -12.995 1.00 91.50 240 ARG A CA 1
ATOM 1817 C C . ARG A 1 240 ? 3.194 -5.564 -12.841 1.00 91.50 240 ARG A C 1
ATOM 1819 O O . ARG A 1 240 ? 3.685 -4.450 -12.654 1.00 91.50 240 ARG A O 1
ATOM 1826 N N . MET A 1 241 ? 1.878 -5.765 -12.899 1.00 91.62 241 MET A N 1
ATOM 1827 C CA . MET A 1 241 ? 0.898 -4.704 -12.676 1.00 91.62 241 MET A CA 1
ATOM 1828 C C . MET A 1 241 ? 0.977 -4.169 -11.236 1.00 91.62 241 MET A C 1
ATOM 1830 O O . MET A 1 241 ? 1.075 -2.959 -11.035 1.00 91.62 241 MET A O 1
ATOM 1834 N N . GLN A 1 242 ? 0.979 -5.043 -10.230 1.00 92.12 242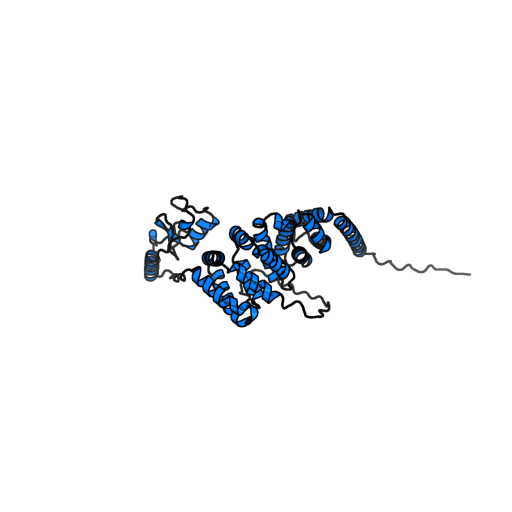 GLN A N 1
ATOM 1835 C CA . GLN A 1 242 ? 1.105 -4.645 -8.825 1.00 92.12 242 GLN A CA 1
ATOM 1836 C C . GLN A 1 242 ? 2.453 -3.963 -8.558 1.00 92.12 242 GLN A C 1
ATOM 1838 O O . GLN A 1 242 ? 2.485 -2.897 -7.943 1.00 92.12 242 GLN A O 1
ATOM 1843 N N . GLY A 1 243 ? 3.545 -4.500 -9.109 1.00 93.88 243 GLY A N 1
ATOM 1844 C CA . GLY A 1 243 ? 4.885 -3.924 -9.014 1.00 93.88 243 GLY A CA 1
ATOM 1845 C C . GLY A 1 243 ? 4.977 -2.517 -9.609 1.00 93.88 243 GLY A C 1
ATOM 1846 O O . GLY A 1 243 ? 5.500 -1.611 -8.962 1.00 93.88 243 GLY A O 1
ATOM 1847 N N . ILE A 1 244 ? 4.410 -2.272 -10.799 1.00 94.19 244 ILE A N 1
ATOM 1848 C CA . ILE A 1 244 ? 4.441 -0.922 -11.387 1.00 94.19 244 ILE A CA 1
ATOM 1849 C C . ILE A 1 244 ? 3.564 0.067 -10.608 1.00 94.19 244 ILE A C 1
ATOM 1851 O O . ILE A 1 244 ? 3.904 1.248 -10.503 1.00 94.19 244 ILE A O 1
ATOM 1855 N N . HIS A 1 245 ? 2.458 -0.402 -10.027 1.00 92.81 245 HIS A N 1
ATOM 1856 C CA . HIS A 1 245 ? 1.617 0.400 -9.144 1.00 92.81 245 HIS A CA 1
ATOM 1857 C C . HIS A 1 245 ? 2.344 0.775 -7.845 1.00 92.81 245 HIS A C 1
ATOM 1859 O O . HIS A 1 245 ? 2.328 1.948 -7.472 1.00 92.81 245 HIS A O 1
ATOM 1865 N N . LEU A 1 246 ? 3.028 -0.177 -7.205 1.00 94.81 246 LEU A N 1
ATOM 1866 C CA . LEU A 1 246 ? 3.860 0.068 -6.024 1.00 94.81 246 LEU A CA 1
ATOM 1867 C C . LEU A 1 246 ? 4.997 1.044 -6.335 1.00 94.81 246 LEU A C 1
ATOM 1869 O O . LEU A 1 246 ? 5.177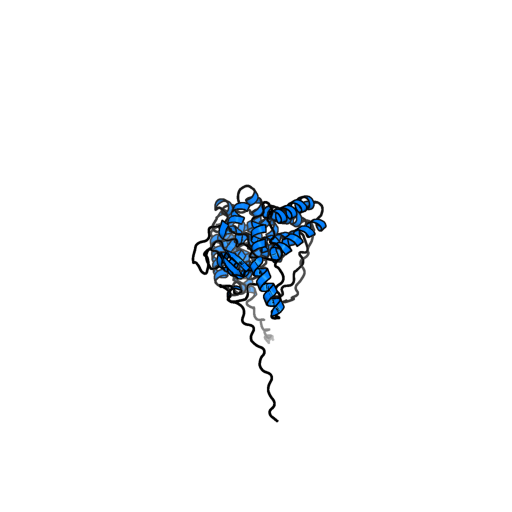 2.025 -5.615 1.00 94.81 246 LEU A O 1
ATOM 1873 N N . LEU A 1 247 ? 5.697 0.847 -7.456 1.00 94.31 247 LEU A N 1
ATOM 1874 C CA . LEU A 1 247 ? 6.747 1.758 -7.904 1.00 94.31 247 LEU A CA 1
ATOM 1875 C C . LEU A 1 247 ? 6.201 3.172 -8.135 1.00 94.31 247 LEU A C 1
ATOM 1877 O O . LEU A 1 247 ? 6.804 4.140 -7.677 1.00 94.31 247 LEU A O 1
ATOM 1881 N N . LYS A 1 248 ? 5.042 3.312 -8.794 1.00 94.06 248 LYS A N 1
ATOM 1882 C CA . LYS A 1 248 ? 4.389 4.616 -8.981 1.00 94.06 248 LYS A CA 1
ATOM 1883 C C . LYS A 1 248 ? 4.125 5.306 -7.642 1.00 94.06 248 LYS A C 1
ATOM 1885 O O . LYS A 1 248 ? 4.381 6.504 -7.544 1.00 94.06 248 LYS A O 1
ATOM 1890 N N . SER A 1 249 ? 3.591 4.581 -6.662 1.00 92.31 249 SER A N 1
ATOM 1891 C CA . SER A 1 249 ? 3.264 5.127 -5.340 1.00 92.31 249 SER A CA 1
ATOM 1892 C C . SER A 1 249 ? 4.508 5.505 -4.533 1.00 92.31 249 SER A C 1
ATOM 1894 O O . SER A 1 249 ? 4.449 6.451 -3.757 1.00 92.31 249 SER A O 1
ATOM 1896 N N . ALA A 1 250 ? 5.638 4.832 -4.764 1.00 92.31 250 ALA A N 1
ATOM 1897 C CA . ALA A 1 250 ? 6.908 5.130 -4.108 1.00 92.31 250 ALA A CA 1
ATOM 1898 C C . ALA A 1 250 ? 7.635 6.356 -4.696 1.00 92.31 250 ALA A C 1
ATOM 1900 O O . ALA A 1 250 ? 8.377 7.026 -3.984 1.00 92.31 250 ALA A O 1
ATOM 1901 N N . LEU A 1 251 ? 7.435 6.682 -5.982 1.00 91.12 251 LEU A N 1
ATOM 1902 C CA . LEU A 1 251 ? 8.160 7.769 -6.667 1.00 91.12 251 LEU A CA 1
ATOM 1903 C C . LEU A 1 251 ? 8.120 9.143 -5.966 1.00 91.12 251 LEU A C 1
ATOM 1905 O O . LEU A 1 251 ? 9.156 9.806 -5.974 1.00 91.12 251 LEU A O 1
ATOM 1909 N N . PRO A 1 252 ? 6.990 9.616 -5.396 1.00 89.94 252 PRO A N 1
ATOM 1910 C CA . PRO A 1 252 ? 6.951 10.889 -4.671 1.00 89.94 252 PRO A CA 1
ATOM 1911 C C . PRO A 1 252 ? 7.827 10.903 -3.413 1.00 89.94 252 PRO A C 1
ATOM 1913 O O . PRO A 1 252 ? 8.378 11.946 -3.084 1.00 89.94 252 PRO A O 1
ATOM 1916 N N . ALA A 1 253 ? 7.993 9.750 -2.757 1.00 89.88 253 ALA A N 1
ATOM 1917 C CA . ALA A 1 253 ? 8.804 9.593 -1.552 1.00 89.88 253 ALA A CA 1
ATOM 1918 C C . ALA A 1 253 ? 10.310 9.436 -1.843 1.00 89.88 253 ALA A C 1
ATOM 1920 O O . ALA A 1 253 ? 11.123 9.471 -0.922 1.00 89.88 253 ALA A O 1
ATOM 1921 N N . MET A 1 254 ? 10.710 9.234 -3.106 1.00 87.81 254 MET A N 1
ATOM 1922 C CA . MET A 1 254 ? 12.111 8.988 -3.458 1.00 87.81 254 MET A CA 1
ATOM 1923 C C . MET A 1 254 ? 12.938 10.281 -3.468 1.00 87.81 254 MET A C 1
ATOM 1925 O O . MET A 1 254 ? 12.583 11.229 -4.175 1.00 87.81 254 MET A O 1
ATOM 1929 N N . PRO A 1 255 ? 14.107 10.311 -2.798 1.00 84.81 255 PRO A N 1
ATOM 1930 C CA . PRO A 1 255 ? 15.013 11.446 -2.891 1.00 84.81 255 PRO A CA 1
ATOM 1931 C C . PRO A 1 255 ? 15.568 11.581 -4.320 1.00 84.81 255 PRO A C 1
ATOM 1933 O O . PRO A 1 255 ? 15.765 10.574 -5.016 1.00 84.81 255 PRO A O 1
ATOM 1936 N N . PRO A 1 256 ? 15.899 12.808 -4.768 1.00 82.56 256 PRO A N 1
ATOM 1937 C CA . PRO A 1 256 ? 16.350 13.058 -6.136 1.00 82.56 256 PRO A CA 1
ATOM 1938 C C . PRO A 1 256 ? 17.591 12.237 -6.502 1.00 82.56 256 PRO A C 1
ATOM 1940 O O . PRO A 1 256 ? 17.682 11.760 -7.630 1.00 82.56 256 PRO A O 1
ATOM 1943 N N . ALA A 1 257 ? 18.491 11.982 -5.544 1.00 84.12 257 ALA A N 1
ATOM 1944 C CA . ALA A 1 257 ? 19.666 11.132 -5.733 1.00 84.12 257 ALA A CA 1
ATOM 1945 C C . ALA A 1 257 ? 19.306 9.742 -6.293 1.00 84.12 257 ALA A C 1
ATOM 1947 O O . ALA A 1 257 ? 19.896 9.328 -7.291 1.00 84.12 257 ALA A O 1
ATOM 1948 N N . ARG A 1 258 ? 18.281 9.072 -5.739 1.00 81.69 258 ARG A N 1
ATOM 1949 C CA . ARG A 1 258 ? 17.822 7.749 -6.207 1.00 81.69 258 ARG A CA 1
ATOM 1950 C C . ARG A 1 258 ? 17.146 7.821 -7.579 1.00 81.69 258 ARG A C 1
ATOM 1952 O O . ARG A 1 258 ? 17.304 6.917 -8.396 1.00 81.69 258 ARG A O 1
ATOM 1959 N N . LEU A 1 259 ? 16.447 8.918 -7.873 1.00 83.06 259 LEU A N 1
ATOM 1960 C CA . LEU A 1 259 ? 15.834 9.132 -9.187 1.00 83.06 259 LEU A CA 1
ATOM 1961 C C . LEU A 1 259 ? 16.881 9.383 -10.282 1.00 83.06 259 LEU A C 1
ATOM 1963 O O . LEU A 1 259 ? 16.650 9.007 -11.428 1.00 83.06 259 LEU A O 1
ATOM 1967 N N . THR A 1 260 ? 18.042 9.964 -9.959 1.00 82.44 260 THR A N 1
ATOM 1968 C CA . THR A 1 260 ? 19.093 10.256 -10.955 1.00 82.44 260 THR A CA 1
ATOM 1969 C C . THR A 1 260 ? 19.801 9.016 -11.508 1.00 82.44 260 THR A C 1
ATOM 1971 O O . THR A 1 260 ? 20.352 9.057 -12.615 1.00 82.44 260 THR A O 1
ATOM 1974 N N . SER A 1 261 ? 19.819 7.926 -10.738 1.00 80.31 261 SER A N 1
ATOM 1975 C CA . SER A 1 261 ? 20.695 6.771 -10.954 1.00 80.31 261 SER A CA 1
ATOM 1976 C C . SER A 1 261 ? 19.965 5.428 -10.885 1.00 80.31 261 SER A C 1
ATOM 1978 O O . SER A 1 261 ? 20.591 4.418 -10.573 1.00 80.31 261 SER A O 1
ATOM 1980 N N . ALA A 1 262 ? 18.682 5.382 -11.259 1.00 87.50 262 ALA A N 1
ATOM 1981 C CA . ALA A 1 262 ? 17.902 4.142 -11.322 1.00 87.50 262 ALA A CA 1
ATOM 1982 C C . ALA A 1 262 ? 18.661 3.013 -12.049 1.00 87.50 262 ALA A C 1
ATOM 1984 O O . ALA A 1 262 ? 19.307 3.246 -13.080 1.00 87.50 262 ALA A O 1
ATOM 1985 N N . SER A 1 263 ? 18.610 1.787 -11.523 1.00 90.50 263 SER A N 1
ATOM 1986 C CA . SER A 1 263 ? 19.340 0.647 -12.091 1.00 90.50 263 SER A CA 1
ATOM 1987 C C . SER A 1 263 ? 18.878 0.338 -13.523 1.00 90.50 263 SER A C 1
ATOM 1989 O O . SER A 1 263 ? 17.743 0.623 -13.911 1.00 90.50 263 SER A O 1
ATOM 1991 N N . ALA A 1 264 ? 19.768 -0.228 -14.346 1.00 90.56 264 ALA A N 1
ATOM 1992 C CA . ALA A 1 264 ? 19.411 -0.602 -15.717 1.00 90.56 264 ALA A CA 1
ATOM 1993 C C . ALA A 1 264 ? 18.292 -1.657 -15.743 1.00 90.56 264 ALA A C 1
ATOM 1995 O O . ALA A 1 264 ? 17.388 -1.551 -16.564 1.00 90.56 264 ALA A O 1
ATOM 1996 N N . ALA A 1 265 ? 18.310 -2.603 -14.798 1.00 91.75 265 ALA A N 1
ATOM 1997 C CA . ALA A 1 265 ? 17.281 -3.629 -14.652 1.00 91.75 265 ALA A CA 1
ATOM 1998 C C . ALA A 1 265 ? 15.895 -3.038 -14.351 1.00 91.75 265 ALA A C 1
ATOM 2000 O O . ALA A 1 265 ? 14.906 -3.475 -14.936 1.00 91.75 265 ALA A O 1
ATOM 2001 N N . LEU A 1 266 ? 15.819 -2.014 -13.491 1.00 93.06 266 LEU A N 1
ATOM 2002 C CA . LEU A 1 266 ? 14.556 -1.343 -13.186 1.00 93.06 266 LEU A CA 1
ATOM 2003 C C . LEU A 1 266 ? 13.998 -0.635 -14.423 1.00 93.06 266 LEU A C 1
ATOM 2005 O O . LEU A 1 266 ? 12.821 -0.779 -14.746 1.00 93.06 266 LEU A O 1
ATOM 2009 N N . VAL A 1 267 ? 14.847 0.118 -15.129 1.00 91.56 267 VAL A N 1
ATOM 2010 C CA . VAL A 1 267 ? 14.440 0.843 -16.340 1.00 91.56 267 VAL A CA 1
ATOM 2011 C C . VAL A 1 267 ? 14.005 -0.127 -17.442 1.00 91.56 267 VAL A C 1
ATOM 2013 O O . VAL A 1 267 ? 12.978 0.117 -18.073 1.00 91.56 267 VAL A O 1
ATOM 2016 N N . ASP A 1 268 ? 14.729 -1.230 -17.639 1.00 91.81 268 ASP A N 1
ATOM 2017 C CA . ASP A 1 268 ? 14.344 -2.291 -18.576 1.00 91.81 268 ASP A CA 1
ATOM 2018 C C . ASP A 1 268 ? 12.971 -2.872 -18.219 1.00 91.81 268 ASP A C 1
ATOM 2020 O O . ASP A 1 268 ? 12.070 -2.859 -19.055 1.00 91.81 268 ASP A O 1
ATOM 2024 N N . GLY A 1 269 ? 12.752 -3.265 -16.959 1.00 91.50 269 GLY A N 1
ATOM 2025 C CA . GLY A 1 269 ? 11.462 -3.781 -16.489 1.00 91.50 269 GLY A CA 1
ATOM 2026 C C . GLY A 1 269 ? 10.297 -2.813 -16.734 1.00 91.50 269 GLY A C 1
ATOM 2027 O O . GLY A 1 269 ? 9.253 -3.210 -17.251 1.00 91.50 269 GLY A O 1
ATOM 2028 N N . VAL A 1 270 ? 10.486 -1.520 -16.450 1.00 92.94 270 VAL A N 1
ATOM 2029 C CA . VAL A 1 270 ? 9.487 -0.473 -16.736 1.00 92.94 270 VAL A CA 1
ATOM 2030 C C . VAL A 1 270 ? 9.198 -0.385 -18.241 1.00 92.94 270 VAL A C 1
ATOM 2032 O O . VAL A 1 270 ? 8.040 -0.318 -18.650 1.00 92.94 270 VAL A O 1
ATOM 2035 N N . VAL A 1 271 ? 10.224 -0.418 -19.093 1.00 91.50 271 VAL A N 1
ATOM 2036 C CA . VAL A 1 271 ? 10.047 -0.371 -20.554 1.00 91.50 271 VAL A CA 1
ATOM 2037 C C . VAL A 1 271 ? 9.351 -1.628 -21.084 1.00 91.50 271 VAL A C 1
ATOM 2039 O O . VAL A 1 271 ? 8.502 -1.521 -21.971 1.00 91.50 271 VAL A O 1
ATOM 2042 N N . ARG A 1 272 ? 9.638 -2.805 -20.518 1.00 90.94 272 ARG A N 1
ATOM 2043 C CA . ARG A 1 272 ? 8.967 -4.062 -20.876 1.00 90.94 272 ARG A CA 1
ATOM 2044 C C . ARG A 1 272 ? 7.471 -4.022 -20.588 1.00 90.94 272 ARG A C 1
ATOM 2046 O O . ARG A 1 272 ? 6.697 -4.449 -21.433 1.00 90.94 272 ARG A O 1
ATOM 2053 N N . VAL A 1 273 ? 7.037 -3.423 -19.475 1.00 90.12 273 VAL A N 1
ATOM 2054 C CA . VAL A 1 273 ? 5.598 -3.244 -19.187 1.00 90.12 273 VAL A CA 1
ATOM 2055 C C . VAL A 1 273 ? 4.889 -2.428 -20.279 1.00 90.12 273 VAL A C 1
ATOM 2057 O O . VAL A 1 273 ? 3.749 -2.734 -20.629 1.00 90.12 273 VAL A O 1
ATOM 2060 N N . VAL A 1 274 ? 5.558 -1.421 -20.859 1.00 87.56 274 VAL A N 1
ATOM 2061 C CA . VAL A 1 274 ? 5.032 -0.686 -22.028 1.00 87.56 274 VAL A CA 1
ATOM 2062 C C . VAL A 1 274 ? 4.998 -1.577 -23.266 1.00 87.56 274 VAL A C 1
ATOM 2064 O O . VAL A 1 274 ? 4.011 -1.569 -24.001 1.00 87.56 274 VAL A O 1
ATOM 2067 N N . ALA A 1 275 ? 6.081 -2.316 -23.518 1.00 87.00 275 ALA A N 1
ATOM 2068 C CA . ALA A 1 275 ? 6.219 -3.165 -24.696 1.00 87.00 275 ALA A CA 1
ATOM 2069 C C . ALA A 1 275 ? 5.165 -4.282 -24.735 1.00 87.00 275 ALA A C 1
ATOM 2071 O O . ALA A 1 275 ? 4.594 -4.532 -25.795 1.00 87.00 275 ALA A O 1
ATOM 2072 N N . ASP A 1 276 ? 4.873 -4.872 -23.577 1.00 87.75 276 ASP A N 1
ATOM 2073 C CA . ASP A 1 276 ? 3.970 -6.014 -23.430 1.00 87.75 276 ASP A CA 1
ATOM 2074 C C . ASP A 1 276 ? 2.494 -5.605 -23.343 1.00 87.75 276 ASP A C 1
ATOM 2076 O O . ASP A 1 276 ? 1.619 -6.464 -23.361 1.00 87.75 276 ASP A O 1
ATOM 2080 N N . ARG A 1 277 ? 2.201 -4.296 -23.268 1.00 81.69 277 ARG A N 1
ATOM 2081 C CA . ARG A 1 277 ? 0.841 -3.722 -23.284 1.00 81.69 277 ARG A CA 1
ATOM 2082 C C . ARG A 1 277 ? -0.148 -4.414 -22.352 1.00 81.69 277 ARG A C 1
ATOM 2084 O O . ARG A 1 277 ? -1.287 -4.666 -22.725 1.00 81.69 277 ARG A O 1
ATOM 2091 N N . LEU A 1 278 ? 0.290 -4.653 -21.124 1.00 78.31 278 LEU A N 1
ATOM 2092 C CA . LEU A 1 278 ? -0.458 -5.414 -20.128 1.00 78.31 278 LEU A CA 1
ATOM 2093 C C . LEU A 1 278 ? -1.940 -4.975 -20.045 1.00 78.31 278 LEU A C 1
ATOM 2095 O O . LEU A 1 278 ? -2.842 -5.775 -20.259 1.00 78.31 278 LEU A O 1
ATOM 2099 N N . SER A 1 279 ? -2.213 -3.700 -19.773 1.00 85.56 279 SER A N 1
ATOM 2100 C CA . SER A 1 279 ? -3.572 -3.142 -19.814 1.00 85.56 279 SER A CA 1
ATOM 2101 C C . SER A 1 279 ? -3.532 -1.629 -19.985 1.00 85.56 279 SER A C 1
ATOM 2103 O O . SER A 1 279 ? -2.515 -1.001 -19.687 1.00 85.56 279 SER A O 1
ATOM 2105 N N . ALA A 1 280 ? -4.641 -1.003 -20.393 1.00 83.19 280 ALA A N 1
ATOM 2106 C CA . ALA A 1 280 ? -4.721 0.459 -20.504 1.00 83.19 280 ALA A CA 1
ATOM 2107 C C . ALA A 1 280 ? -4.373 1.166 -19.176 1.00 83.19 280 ALA A C 1
ATOM 2109 O O . ALA A 1 280 ? -3.647 2.164 -19.153 1.00 83.19 280 ALA A O 1
ATOM 2110 N N . LYS A 1 281 ? -4.817 0.598 -18.044 1.00 84.06 281 LYS A N 1
ATOM 2111 C CA . LYS A 1 281 ? -4.501 1.096 -16.698 1.00 84.06 281 LYS A CA 1
ATOM 2112 C C . LYS A 1 281 ? -3.009 0.970 -16.377 1.00 84.06 281 LYS A C 1
ATOM 2114 O O . LYS A 1 281 ? -2.411 1.945 -15.920 1.00 84.06 281 LYS A O 1
ATOM 2119 N N . ALA A 1 282 ? -2.398 -0.184 -16.657 1.00 85.94 282 ALA A N 1
ATOM 2120 C CA . ALA A 1 282 ? -0.966 -0.396 -16.449 1.00 85.94 282 ALA A CA 1
ATOM 2121 C C . ALA A 1 282 ? -0.120 0.519 -17.350 1.00 85.94 282 ALA A C 1
ATOM 2123 O O . ALA A 1 282 ? 0.826 1.136 -16.867 1.00 85.94 282 ALA A O 1
ATOM 2124 N N . VAL A 1 283 ? -0.511 0.688 -18.620 1.00 86.06 283 VAL A N 1
ATOM 2125 C CA . VAL A 1 283 ? 0.131 1.599 -19.582 1.00 86.06 283 VAL A CA 1
ATOM 2126 C C . VAL A 1 283 ? 0.113 3.044 -19.069 1.00 86.06 283 VAL A C 1
ATOM 2128 O O . VAL A 1 283 ? 1.134 3.727 -19.064 1.00 86.06 283 VAL A O 1
ATOM 2131 N N . LYS A 1 284 ? -1.021 3.522 -18.553 1.00 86.31 284 LYS A N 1
ATOM 2132 C CA . LYS A 1 284 ? -1.112 4.870 -17.972 1.00 86.31 284 LYS A CA 1
ATOM 2133 C C . LYS A 1 284 ? -0.168 5.059 -16.782 1.00 86.31 284 LYS A C 1
ATOM 2135 O O . LYS A 1 284 ? 0.474 6.100 -16.638 1.00 86.31 284 LYS A O 1
ATOM 2140 N N . VAL A 1 285 ? -0.086 4.049 -15.921 1.00 90.38 285 VAL A N 1
ATOM 2141 C CA . VAL A 1 285 ? 0.754 4.056 -14.719 1.00 90.38 285 VAL A CA 1
ATOM 2142 C C . VAL A 1 285 ? 2.236 4.026 -15.084 1.00 90.38 285 VAL A C 1
ATOM 2144 O O . VAL A 1 285 ? 2.991 4.864 -14.596 1.00 90.38 285 VAL A O 1
ATOM 2147 N N . VAL A 1 286 ? 2.646 3.139 -15.990 1.00 91.31 286 VAL A N 1
ATOM 2148 C CA . VAL A 1 286 ? 4.041 3.032 -16.435 1.00 91.31 286 VAL A CA 1
ATOM 2149 C C . VAL A 1 286 ? 4.498 4.281 -17.194 1.00 91.31 286 VAL A C 1
ATOM 2151 O O . VAL A 1 286 ? 5.630 4.719 -17.015 1.00 91.31 286 VAL A O 1
ATOM 2154 N N . LEU A 1 287 ? 3.621 4.930 -17.970 1.00 88.81 287 LEU A N 1
ATOM 2155 C CA . LEU A 1 287 ? 3.937 6.203 -18.626 1.00 88.81 287 LEU A CA 1
ATOM 2156 C C . LEU A 1 287 ? 4.184 7.319 -17.606 1.00 88.81 287 LEU A C 1
ATOM 2158 O O . LEU A 1 287 ? 5.099 8.122 -17.781 1.00 88.81 287 LEU A O 1
ATOM 2162 N N . HIS A 1 288 ? 3.422 7.345 -16.510 1.00 88.88 288 HIS A N 1
ATOM 2163 C CA . HIS A 1 288 ? 3.673 8.267 -15.403 1.00 88.88 288 HIS A CA 1
ATOM 2164 C C . HIS A 1 288 ? 5.012 7.974 -14.704 1.00 88.88 288 HIS A C 1
ATOM 2166 O O . HIS A 1 288 ? 5.740 8.902 -14.348 1.00 88.88 288 HIS A O 1
ATOM 2172 N N . VAL A 1 289 ? 5.365 6.694 -14.538 1.00 91.50 289 VAL A N 1
ATOM 2173 C CA . VAL A 1 289 ? 6.671 6.281 -13.998 1.00 91.50 289 VAL A CA 1
ATOM 2174 C C . VAL A 1 289 ? 7.808 6.730 -14.921 1.00 91.50 289 VAL A C 1
ATOM 2176 O O . VAL A 1 289 ? 8.745 7.380 -14.462 1.00 91.50 289 VAL A O 1
ATOM 2179 N N . LEU A 1 290 ? 7.704 6.479 -16.230 1.00 88.38 290 LEU A N 1
ATOM 2180 C CA . LEU A 1 290 ? 8.683 6.936 -17.221 1.00 88.38 290 LEU A CA 1
ATOM 2181 C C . LEU A 1 290 ? 8.815 8.459 -17.232 1.00 88.38 290 LEU A C 1
ATOM 2183 O O . LEU A 1 290 ? 9.928 8.971 -17.241 1.00 88.38 290 LEU A O 1
ATOM 2187 N N . TYR A 1 291 ? 7.708 9.195 -17.150 1.00 85.94 291 TYR A N 1
ATOM 2188 C CA . TYR A 1 291 ? 7.734 10.655 -17.063 1.00 85.94 291 TYR A CA 1
ATOM 2189 C C . TYR A 1 291 ? 8.530 11.171 -15.854 1.00 85.94 291 TYR A C 1
ATOM 2191 O O . TYR A 1 291 ? 9.183 12.207 -15.948 1.00 85.94 291 TYR A O 1
ATOM 2199 N N . ARG A 1 292 ? 8.519 10.446 -14.729 1.00 86.56 292 ARG A N 1
ATOM 2200 C CA . ARG A 1 292 ? 9.286 10.799 -13.523 1.00 86.56 292 ARG A CA 1
ATOM 2201 C C . ARG A 1 292 ? 10.740 10.327 -13.561 1.00 86.56 292 ARG A C 1
ATOM 2203 O O . ARG A 1 292 ? 11.597 11.008 -13.005 1.00 86.56 292 ARG A O 1
ATOM 2210 N N . LEU A 1 293 ? 11.038 9.203 -14.216 1.00 86.25 293 LEU A N 1
ATOM 2211 C CA . LEU A 1 293 ? 12.398 8.653 -14.305 1.00 86.25 293 LEU A CA 1
ATOM 2212 C C . LEU A 1 293 ? 13.220 9.258 -15.452 1.00 86.25 293 LEU A C 1
ATOM 2214 O O . LEU A 1 293 ? 14.423 9.479 -15.302 1.00 86.25 293 LEU A O 1
ATOM 2218 N N . CYS A 1 294 ? 12.595 9.549 -16.593 1.00 83.00 294 CYS A N 1
ATOM 2219 C CA . CYS A 1 294 ? 13.249 10.050 -17.799 1.00 83.00 294 CYS A CA 1
ATOM 2220 C C . CYS A 1 294 ? 13.651 11.538 -17.810 1.00 83.00 294 CYS A C 1
ATOM 2222 O O . CYS A 1 294 ? 14.304 11.913 -18.776 1.00 83.00 294 CYS A O 1
ATOM 2224 N N . PRO A 1 295 ? 13.382 12.425 -16.831 1.00 82.38 295 PRO A N 1
ATOM 2225 C CA . PRO A 1 295 ? 14.009 13.748 -16.805 1.00 82.38 295 PRO A CA 1
ATOM 2226 C C . PRO A 1 295 ? 15.539 13.666 -16.688 1.00 82.38 295 PRO A C 1
ATOM 2228 O O . PRO A 1 295 ? 16.240 14.521 -17.225 1.00 82.38 295 PRO A O 1
ATOM 2231 N N . TRP A 1 296 ? 16.062 12.599 -16.079 1.00 81.19 296 TRP A N 1
ATOM 2232 C CA . TRP A 1 296 ? 17.488 12.394 -15.838 1.00 81.19 296 TRP A CA 1
ATOM 2233 C C . TRP A 1 296 ? 18.192 11.730 -17.030 1.00 81.19 296 TRP A C 1
ATOM 2235 O O . TRP A 1 296 ? 17.814 10.644 -17.474 1.00 81.19 296 TRP A O 1
ATOM 2245 N N . ASN A 1 297 ? 19.273 12.345 -17.525 1.00 76.94 297 ASN A N 1
ATOM 2246 C CA . ASN A 1 297 ? 19.984 11.892 -18.731 1.00 76.94 297 ASN A CA 1
ATOM 2247 C C . ASN A 1 297 ? 20.473 10.436 -18.665 1.00 76.94 297 ASN A C 1
ATOM 2249 O O . ASN A 1 297 ? 20.387 9.719 -19.661 1.00 76.94 297 ASN A O 1
ATOM 2253 N N . ARG A 1 298 ? 20.939 9.970 -17.499 1.00 83.56 298 ARG A N 1
ATOM 2254 C CA . ARG A 1 298 ? 21.393 8.580 -17.311 1.00 83.56 298 ARG A CA 1
ATOM 2255 C C . ARG A 1 298 ? 20.261 7.572 -17.523 1.00 83.56 298 ARG A C 1
ATOM 2257 O O . ARG A 1 298 ? 20.463 6.561 -18.191 1.00 83.56 298 ARG A O 1
ATOM 2264 N N . ASN A 1 299 ? 19.066 7.872 -17.019 1.00 87.44 299 ASN A N 1
ATOM 2265 C CA . ASN A 1 299 ? 17.895 7.010 -17.181 1.00 87.44 299 ASN A CA 1
ATOM 2266 C C . ASN A 1 299 ? 17.368 7.036 -18.617 1.00 87.44 299 ASN A C 1
ATOM 2268 O O . ASN A 1 299 ? 16.938 6.003 -19.117 1.00 87.44 299 ASN A O 1
ATOM 2272 N N . ARG A 1 300 ? 17.456 8.183 -19.311 1.00 82.88 300 ARG A N 1
ATOM 2273 C CA . ARG A 1 300 ? 17.098 8.284 -20.740 1.00 82.88 300 ARG A CA 1
ATOM 2274 C C . ARG A 1 300 ? 17.917 7.325 -21.592 1.00 82.88 300 ARG A C 1
ATOM 2276 O O . ARG A 1 300 ? 17.348 6.608 -22.405 1.00 82.88 300 ARG A O 1
ATOM 2283 N N . VAL A 1 301 ? 19.238 7.296 -21.396 1.00 83.81 301 VAL A N 1
ATOM 2284 C CA . VAL A 1 301 ? 20.127 6.396 -22.150 1.00 83.81 301 VAL A CA 1
ATOM 2285 C C . VAL A 1 301 ? 19.733 4.938 -21.908 1.00 83.81 301 VAL A C 1
ATOM 2287 O O . VAL A 1 301 ? 19.478 4.216 -22.867 1.00 83.81 301 VAL A O 1
ATOM 2290 N N . LYS A 1 302 ? 19.549 4.546 -20.641 1.00 88.56 302 LYS A N 1
ATOM 2291 C CA . LYS A 1 302 ? 19.102 3.194 -20.265 1.00 88.56 302 LYS A CA 1
ATOM 2292 C C . LYS A 1 302 ? 17.747 2.831 -20.883 1.00 88.56 302 LYS A C 1
ATOM 2294 O O . LYS A 1 302 ? 17.587 1.732 -21.404 1.00 88.56 302 LYS A O 1
ATOM 2299 N N . ALA A 1 303 ? 16.785 3.755 -20.881 1.00 87.81 303 ALA A N 1
ATOM 2300 C CA . ALA A 1 303 ? 15.460 3.535 -21.458 1.00 87.81 303 ALA A CA 1
ATOM 2301 C C . ALA A 1 303 ? 15.529 3.343 -22.980 1.00 87.81 303 ALA A C 1
ATOM 2303 O O . ALA A 1 303 ? 14.890 2.446 -23.529 1.00 87.81 303 ALA A O 1
ATOM 2304 N N . VAL A 1 304 ? 16.339 4.152 -23.669 1.00 84.81 304 VAL A N 1
ATOM 2305 C CA . VAL A 1 304 ? 16.584 4.012 -25.112 1.00 84.81 304 VAL A CA 1
ATOM 2306 C C . VAL A 1 304 ? 17.223 2.664 -25.431 1.00 84.81 304 VAL A C 1
ATOM 2308 O O . VAL A 1 304 ? 16.786 2.005 -26.377 1.00 84.81 304 VAL A O 1
ATOM 2311 N N . ASP A 1 305 ? 18.222 2.251 -24.653 1.00 85.75 305 ASP A N 1
ATOM 2312 C CA . ASP A 1 305 ? 18.912 0.974 -24.844 1.00 85.75 305 ASP A CA 1
ATOM 2313 C C . ASP A 1 305 ? 17.997 -0.225 -24.555 1.00 85.75 305 ASP A C 1
ATOM 2315 O O . ASP A 1 305 ? 18.061 -1.217 -25.276 1.00 85.75 305 ASP A O 1
ATOM 2319 N N . SER A 1 306 ? 17.051 -0.076 -23.621 1.00 88.50 306 SER A N 1
ATOM 2320 C CA . SER A 1 306 ? 15.986 -1.056 -23.336 1.00 88.50 306 SER A CA 1
ATOM 2321 C C . SER A 1 306 ? 14.857 -1.056 -24.384 1.00 88.50 306 SER A C 1
ATOM 2323 O O . SER A 1 306 ? 13.877 -1.785 -24.269 1.00 88.50 306 SER A O 1
ATOM 2325 N N . GLY A 1 307 ? 14.948 -0.219 -25.426 1.00 87.69 307 GLY A N 1
ATOM 2326 C CA . GLY A 1 307 ? 13.983 -0.200 -26.528 1.00 87.69 307 GLY A CA 1
ATOM 2327 C C . GLY A 1 307 ? 12.743 0.675 -26.309 1.00 87.69 307 GLY A C 1
ATOM 2328 O O . GLY A 1 307 ? 11.780 0.544 -27.073 1.00 87.69 307 GLY A O 1
ATOM 2329 N N . ALA A 1 308 ? 12.764 1.615 -25.355 1.00 87.81 308 ALA A N 1
ATOM 2330 C CA . ALA A 1 308 ? 11.622 2.482 -25.032 1.00 87.81 308 ALA A CA 1
ATOM 2331 C C . ALA A 1 308 ? 11.064 3.221 -26.251 1.00 87.81 308 ALA A C 1
ATOM 2333 O O . ALA A 1 308 ? 9.853 3.301 -26.431 1.00 87.81 308 ALA A O 1
ATOM 2334 N N . VAL A 1 309 ? 11.937 3.716 -27.134 1.00 84.06 309 VAL A N 1
ATOM 2335 C CA . VAL A 1 309 ? 11.522 4.433 -28.352 1.00 84.06 309 VAL A CA 1
ATOM 2336 C C . VAL A 1 309 ? 10.650 3.546 -29.239 1.00 84.06 309 VAL A C 1
ATOM 2338 O O . VAL A 1 309 ? 9.634 3.998 -29.756 1.00 84.06 309 VAL A O 1
ATOM 2341 N N . SER A 1 310 ? 11.022 2.276 -29.399 1.00 85.12 310 SER A N 1
ATOM 2342 C CA . SER A 1 310 ? 10.269 1.331 -30.222 1.00 85.12 310 SER A CA 1
ATOM 2343 C C . SER A 1 310 ? 8.935 0.970 -29.566 1.00 85.12 310 SER A C 1
ATOM 2345 O O . SER A 1 310 ? 7.900 1.000 -30.230 1.00 85.12 310 SER A O 1
ATOM 2347 N N . ALA A 1 311 ? 8.939 0.703 -28.256 1.00 85.75 311 ALA A N 1
ATOM 2348 C CA . ALA A 1 311 ? 7.732 0.398 -27.487 1.00 85.75 311 ALA A CA 1
ATOM 2349 C C . ALA A 1 311 ? 6.718 1.558 -27.511 1.00 85.75 311 ALA A C 1
ATOM 2351 O O . ALA A 1 311 ? 5.555 1.349 -27.846 1.00 85.75 311 ALA A O 1
ATOM 2352 N N . LEU A 1 312 ? 7.170 2.790 -27.260 1.00 84.81 312 LEU A N 1
ATOM 2353 C CA . LEU A 1 312 ? 6.323 3.987 -27.265 1.00 84.81 312 LEU A CA 1
ATOM 2354 C C . LEU A 1 312 ? 5.807 4.333 -28.667 1.00 84.81 312 LEU A C 1
ATOM 2356 O O . LEU A 1 312 ? 4.647 4.700 -28.819 1.00 84.81 312 LEU A O 1
ATOM 2360 N N . VAL A 1 313 ? 6.633 4.188 -29.711 1.00 83.12 313 VAL A N 1
ATOM 2361 C CA . VAL A 1 313 ? 6.177 4.403 -31.094 1.00 83.12 313 VAL A CA 1
ATOM 2362 C C . VAL A 1 313 ? 5.112 3.382 -31.472 1.00 83.12 313 VAL A C 1
ATOM 2364 O O . VAL A 1 313 ? 4.114 3.765 -32.071 1.00 83.12 313 VAL A O 1
ATOM 2367 N N . ARG A 1 314 ? 5.279 2.102 -31.115 1.00 83.81 314 ARG A N 1
ATOM 2368 C CA . ARG A 1 314 ? 4.228 1.097 -31.334 1.00 83.81 314 ARG A CA 1
ATOM 2369 C C . ARG A 1 314 ? 2.953 1.473 -30.582 1.00 83.81 314 ARG A C 1
ATOM 2371 O O . ARG A 1 314 ? 1.890 1.474 -31.194 1.00 83.81 314 ARG A O 1
ATOM 2378 N N . LEU A 1 315 ? 3.073 1.862 -29.311 1.00 83.19 315 LEU A N 1
ATOM 2379 C CA . LEU A 1 315 ? 1.937 2.275 -28.485 1.00 83.19 315 LEU A CA 1
ATOM 2380 C C . LEU A 1 315 ? 1.151 3.444 -29.104 1.00 83.19 315 LEU A C 1
ATOM 2382 O O . LEU A 1 315 ? -0.072 3.433 -29.079 1.00 83.19 315 LEU A O 1
ATOM 2386 N N . LEU A 1 316 ? 1.844 4.425 -29.690 1.00 80.44 316 LEU A N 1
ATOM 2387 C CA . LEU A 1 316 ? 1.224 5.563 -30.377 1.00 80.44 316 LEU A CA 1
ATOM 2388 C C . LEU A 1 316 ? 0.608 5.198 -31.738 1.00 80.44 316 LEU A C 1
ATOM 2390 O O . LEU A 1 316 ? -0.282 5.900 -32.209 1.00 80.44 316 LEU A O 1
ATOM 2394 N N . LEU A 1 317 ? 1.115 4.154 -32.401 1.00 80.25 317 LEU A N 1
ATOM 2395 C CA . LEU A 1 317 ? 0.660 3.737 -33.730 1.00 80.25 317 LEU A CA 1
ATOM 2396 C C . LEU A 1 317 ? -0.598 2.864 -33.699 1.00 80.25 317 LEU A C 1
ATOM 2398 O O . LEU A 1 317 ? -1.358 2.906 -34.663 1.00 80.25 317 LEU A O 1
ATOM 2402 N N . ASP A 1 318 ? -0.806 2.106 -32.626 1.00 71.06 318 ASP A N 1
ATOM 2403 C CA . ASP A 1 318 ? -1.990 1.265 -32.442 1.00 71.06 318 ASP A CA 1
ATOM 2404 C C . ASP A 1 318 ? -3.018 2.016 -31.577 1.00 71.06 318 ASP A C 1
ATOM 2406 O O . ASP A 1 318 ? -2.817 2.168 -30.372 1.00 71.06 318 ASP A O 1
ATOM 2410 N N . GLU A 1 319 ? -4.090 2.508 -32.210 1.00 56.44 319 GLU A N 1
ATOM 2411 C CA . GLU A 1 319 ? -5.332 3.028 -31.591 1.00 56.44 319 GLU A CA 1
ATOM 2412 C C . GLU A 1 319 ? -5.143 4.023 -30.415 1.00 56.44 319 GLU A C 1
ATOM 2414 O O . GLU A 1 319 ? -5.928 4.070 -29.469 1.00 56.44 319 GLU A O 1
ATOM 2419 N N . GLY A 1 320 ? -4.088 4.848 -30.459 1.00 57.78 320 GLY A N 1
ATOM 2420 C CA . GLY A 1 320 ? -3.937 6.050 -29.628 1.00 57.78 320 GLY A CA 1
ATOM 2421 C C . GLY A 1 320 ? -4.091 5.835 -28.119 1.00 57.78 320 GLY A C 1
ATOM 2422 O O . GLY A 1 320 ? -4.954 6.458 -27.511 1.00 57.78 320 GLY A O 1
ATOM 2423 N N . CYS A 1 321 ? -3.276 4.971 -27.500 1.00 58.34 321 CYS A N 1
ATOM 2424 C CA . CYS A 1 321 ? -3.331 4.688 -26.052 1.00 58.34 321 CYS A CA 1
ATOM 2425 C C . CYS A 1 321 ? -4.757 4.397 -25.518 1.00 58.34 321 CYS A C 1
ATOM 2427 O O . CYS A 1 321 ? -5.075 4.781 -24.391 1.00 58.34 321 CYS A O 1
ATOM 2429 N N . GLY A 1 322 ? -5.630 3.773 -26.321 1.00 59.53 322 GLY A N 1
ATOM 2430 C CA . GLY A 1 322 ? -7.028 3.523 -25.946 1.00 59.53 322 GLY A CA 1
ATOM 2431 C C . GLY A 1 322 ? -7.884 4.794 -25.844 1.00 59.53 322 GLY A C 1
ATOM 2432 O O . GLY A 1 322 ? -8.800 4.846 -25.032 1.00 59.53 322 GLY A O 1
ATOM 2433 N N . GLY A 1 323 ? -7.548 5.844 -26.602 1.00 59.06 323 GLY A N 1
ATOM 2434 C CA . GLY A 1 323 ? -8.230 7.144 -26.589 1.00 59.06 323 GLY A CA 1
ATOM 2435 C C . GLY A 1 323 ? -7.765 8.118 -25.495 1.00 59.06 323 GLY A C 1
ATOM 2436 O O . GLY A 1 323 ? -8.239 9.254 -25.450 1.00 59.06 323 GLY A O 1
ATOM 2437 N N . ASP A 1 324 ? -6.823 7.735 -24.622 1.00 65.12 324 ASP A N 1
ATOM 2438 C CA . ASP A 1 324 ? -6.328 8.615 -23.554 1.00 65.12 324 ASP A CA 1
ATOM 2439 C C . ASP A 1 324 ? -5.284 9.611 -24.102 1.00 65.12 324 ASP A C 1
ATOM 2441 O O . ASP A 1 324 ? -4.091 9.314 -24.250 1.00 65.12 324 ASP A O 1
ATOM 2445 N N . ARG A 1 325 ? -5.742 10.839 -24.380 1.00 67.81 325 ARG A N 1
ATOM 2446 C CA . ARG A 1 325 ? -4.908 11.968 -24.830 1.00 67.81 325 ARG A CA 1
ATOM 2447 C C . ARG A 1 325 ? -3.716 12.220 -23.904 1.00 67.81 325 ARG A C 1
ATOM 2449 O O . ARG A 1 325 ? -2.623 12.510 -24.387 1.00 67.81 325 ARG A O 1
ATOM 2456 N N . ARG A 1 326 ? -3.887 12.047 -22.590 1.00 65.50 326 ARG A N 1
ATOM 2457 C CA . ARG A 1 326 ? -2.831 12.289 -21.598 1.00 65.50 326 ARG A CA 1
ATOM 2458 C C . ARG A 1 326 ? -1.753 11.210 -21.659 1.00 65.50 326 ARG A C 1
ATOM 2460 O O . ARG A 1 326 ? -0.574 11.513 -21.506 1.00 65.50 326 ARG A O 1
ATOM 2467 N N . ALA A 1 327 ? -2.133 9.962 -21.921 1.00 60.84 327 ALA A N 1
ATOM 2468 C CA . ALA A 1 327 ? -1.177 8.885 -22.166 1.00 60.84 327 ALA A CA 1
ATOM 2469 C C . ALA A 1 327 ? -0.377 9.131 -23.458 1.00 60.84 327 ALA A C 1
ATOM 2471 O O . ALA A 1 327 ? 0.842 8.968 -23.462 1.00 60.84 327 ALA A O 1
ATOM 2472 N N . CYS A 1 328 ? -1.027 9.619 -24.520 1.00 63.38 328 CYS A N 1
ATOM 2473 C CA . CYS A 1 328 ? -0.342 10.000 -25.756 1.00 63.38 328 CYS A CA 1
ATOM 2474 C C . CYS A 1 328 ? 0.639 11.164 -25.542 1.00 63.38 328 CYS A C 1
ATOM 2476 O O . CYS A 1 328 ? 1.776 11.091 -26.000 1.00 63.38 328 CYS A O 1
ATOM 2478 N N . GLU A 1 329 ? 0.242 12.208 -24.811 1.00 66.88 329 GLU A N 1
ATOM 2479 C CA . GLU A 1 329 ? 1.115 13.338 -24.465 1.00 66.88 329 GLU A CA 1
ATOM 2480 C C . GLU A 1 329 ? 2.326 12.881 -23.637 1.00 66.88 329 GLU A C 1
ATOM 2482 O O . GLU A 1 329 ? 3.463 13.212 -23.974 1.00 66.88 329 GLU A O 1
ATOM 2487 N N . LEU A 1 330 ? 2.113 12.045 -22.614 1.00 64.06 330 LEU A N 1
ATOM 2488 C CA . LEU A 1 330 ? 3.197 11.472 -21.808 1.00 64.06 330 LEU A CA 1
ATOM 2489 C C . LEU A 1 330 ? 4.122 10.574 -22.637 1.00 64.06 330 LEU A C 1
ATOM 2491 O O . LEU A 1 330 ? 5.338 10.633 -22.463 1.00 64.06 330 LEU A O 1
ATOM 2495 N N . ALA A 1 331 ? 3.577 9.779 -23.561 1.00 64.25 331 ALA A N 1
ATOM 2496 C CA . ALA A 1 331 ? 4.366 8.959 -24.474 1.00 64.25 331 ALA A CA 1
ATOM 2497 C C . ALA A 1 331 ? 5.195 9.827 -25.431 1.00 64.25 331 ALA A C 1
ATOM 2499 O O . ALA A 1 331 ? 6.380 9.562 -25.625 1.00 64.25 331 ALA A O 1
ATOM 2500 N N . VAL A 1 332 ? 4.623 10.905 -25.972 1.00 66.38 332 VAL A N 1
ATOM 2501 C CA . VAL A 1 332 ? 5.351 11.866 -26.809 1.00 66.38 332 VAL A CA 1
ATOM 2502 C C . VAL A 1 332 ? 6.473 12.524 -26.008 1.00 66.38 332 VAL A C 1
ATOM 2504 O O . VAL A 1 332 ? 7.616 12.486 -26.457 1.00 66.38 332 VAL A O 1
ATOM 2507 N N . VAL A 1 333 ? 6.205 13.026 -24.801 1.00 68.38 333 VAL A N 1
ATOM 2508 C CA . VAL A 1 333 ? 7.229 13.625 -23.926 1.00 68.38 333 VAL A CA 1
ATOM 2509 C C . VAL A 1 333 ? 8.321 12.613 -23.567 1.00 68.38 333 VAL A C 1
ATOM 2511 O O . VAL A 1 333 ? 9.511 12.927 -23.625 1.00 68.38 333 VAL A O 1
ATOM 2514 N N . ALA A 1 334 ? 7.956 11.370 -23.255 1.00 62.44 334 ALA A N 1
ATOM 2515 C CA . ALA A 1 334 ? 8.922 10.309 -22.993 1.00 62.44 334 ALA A CA 1
ATOM 2516 C C . ALA A 1 334 ? 9.775 9.999 -24.239 1.00 62.44 334 ALA A C 1
ATOM 2518 O O . ALA A 1 334 ? 10.990 9.822 -24.127 1.00 62.44 334 ALA A O 1
ATOM 2519 N N . THR A 1 335 ? 9.191 10.003 -25.445 1.00 61.47 335 THR A N 1
ATOM 2520 C CA . THR A 1 335 ? 9.958 9.814 -26.688 1.00 61.47 335 THR A CA 1
ATOM 2521 C C . THR A 1 335 ? 10.862 10.995 -27.025 1.00 61.47 335 THR A C 1
ATOM 2523 O O . THR A 1 335 ? 11.991 10.758 -27.445 1.00 61.47 335 THR A O 1
ATOM 2526 N N . THR A 1 336 ? 10.429 12.245 -26.837 1.00 60.28 336 THR A N 1
ATOM 2527 C CA . THR A 1 336 ? 11.235 13.437 -27.154 1.00 60.28 336 THR A CA 1
ATOM 2528 C C . THR A 1 336 ? 12.392 13.594 -26.177 1.00 60.28 336 THR A C 1
ATOM 2530 O O . THR A 1 336 ? 13.528 13.804 -26.601 1.00 60.28 336 THR A O 1
ATOM 2533 N N . THR A 1 337 ? 12.142 13.386 -24.883 1.00 60.94 337 THR A N 1
ATOM 2534 C CA . THR A 1 337 ? 13.201 13.341 -23.866 1.00 60.94 337 THR A CA 1
ATOM 2535 C C . THR A 1 337 ? 14.195 12.212 -24.144 1.00 60.94 337 THR A C 1
ATOM 2537 O O . THR A 1 337 ? 15.400 12.444 -24.101 1.00 60.94 337 THR A O 1
ATOM 2540 N N . SER A 1 338 ? 13.730 11.020 -24.529 1.00 57.88 338 SER A N 1
ATOM 2541 C CA . SER A 1 338 ? 14.610 9.898 -24.891 1.00 57.88 338 SER A CA 1
ATOM 2542 C C . SER A 1 338 ? 15.400 10.142 -26.191 1.00 57.88 338 SER A C 1
ATOM 2544 O O . SER A 1 338 ? 16.586 9.813 -26.274 1.00 57.88 338 SER A O 1
ATOM 2546 N N . ALA A 1 339 ? 14.782 10.760 -27.203 1.00 54.25 339 ALA A N 1
ATOM 2547 C CA . ALA A 1 339 ? 15.389 11.039 -28.507 1.00 54.25 339 ALA A CA 1
ATOM 2548 C C . ALA A 1 339 ? 16.383 12.213 -28.494 1.00 54.25 339 ALA A C 1
ATOM 2550 O O . ALA A 1 339 ? 17.208 12.306 -29.400 1.00 54.25 339 ALA A O 1
ATOM 2551 N N . ALA A 1 340 ? 16.362 13.064 -27.462 1.00 55.81 340 ALA A N 1
ATOM 2552 C CA . ALA A 1 340 ? 17.310 14.169 -27.290 1.00 55.81 340 ALA A CA 1
ATOM 2553 C C . ALA A 1 340 ? 18.771 13.710 -27.074 1.00 55.81 340 ALA A C 1
ATOM 2555 O O . ALA A 1 340 ? 19.694 14.521 -27.093 1.00 55.81 340 ALA A O 1
ATOM 2556 N N . THR A 1 341 ? 19.015 12.408 -26.889 1.00 56.03 341 THR A N 1
ATOM 2557 C CA . THR A 1 341 ? 20.367 11.832 -26.875 1.00 56.03 341 THR A CA 1
ATOM 2558 C C . THR A 1 341 ? 20.829 11.475 -28.295 1.00 56.03 341 THR A C 1
ATOM 2560 O O . THR A 1 341 ? 20.054 10.936 -29.082 1.00 56.03 341 THR A O 1
ATOM 2563 N N . ARG A 1 342 ? 22.116 11.689 -28.635 1.00 48.09 342 ARG A N 1
ATOM 2564 C CA . ARG A 1 342 ? 22.684 11.345 -29.967 1.00 48.09 342 ARG A CA 1
ATOM 2565 C C . ARG A 1 342 ? 22.368 9.902 -30.410 1.00 48.09 342 ARG A C 1
ATOM 2567 O O . ARG A 1 342 ? 22.111 9.662 -31.586 1.00 48.09 342 ARG A O 1
ATOM 2574 N N . ARG A 1 343 ? 22.335 8.947 -29.469 1.00 52.53 343 ARG A N 1
ATOM 2575 C CA . ARG A 1 343 ? 21.974 7.535 -29.720 1.00 52.53 343 ARG A CA 1
ATOM 2576 C C . ARG A 1 343 ? 20.463 7.332 -29.903 1.00 52.53 343 ARG A C 1
ATOM 2578 O O . ARG A 1 343 ? 20.056 6.575 -30.784 1.00 52.53 343 ARG A O 1
ATOM 2585 N N . GLY A 1 344 ? 19.635 8.031 -29.120 1.00 50.12 344 GLY A N 1
ATOM 2586 C CA . GLY A 1 344 ? 18.175 8.027 -29.252 1.00 50.12 344 GLY A CA 1
ATOM 2587 C C . GLY A 1 344 ? 17.708 8.586 -30.595 1.00 50.12 344 GLY A C 1
ATOM 2588 O O . GLY A 1 344 ? 16.871 7.967 -31.250 1.00 50.12 344 GLY A O 1
ATOM 2589 N N . ALA A 1 345 ? 18.320 9.679 -31.060 1.00 51.12 345 ALA A N 1
ATOM 2590 C CA . ALA A 1 345 ? 18.073 10.249 -32.382 1.00 51.12 345 ALA A CA 1
ATOM 2591 C C . ALA A 1 345 ? 18.381 9.249 -33.513 1.00 51.12 345 ALA A C 1
ATOM 2593 O O . ALA A 1 345 ? 17.572 9.076 -34.425 1.00 51.12 345 ALA A O 1
ATOM 2594 N N . TRP A 1 346 ? 19.505 8.526 -33.425 1.00 49.75 346 TRP A N 1
ATOM 2595 C CA . TRP A 1 346 ? 19.908 7.530 -34.425 1.00 49.75 346 TRP A CA 1
ATOM 2596 C C . TRP A 1 346 ? 18.936 6.336 -34.490 1.00 49.75 346 TRP A C 1
ATOM 2598 O O . TRP A 1 346 ? 18.447 5.980 -35.567 1.00 49.75 346 TRP A O 1
ATOM 2608 N N . ARG A 1 347 ? 18.561 5.762 -33.333 1.00 53.09 347 ARG A N 1
ATOM 2609 C CA . ARG A 1 347 ? 17.575 4.663 -33.257 1.00 53.09 347 ARG A CA 1
ATOM 2610 C C . ARG A 1 347 ? 16.176 5.100 -33.694 1.00 53.09 347 ARG A C 1
ATOM 2612 O O . ARG A 1 347 ? 15.493 4.342 -34.387 1.00 53.09 347 ARG A O 1
ATOM 2619 N N . TRP A 1 348 ? 15.751 6.314 -33.340 1.00 53.22 348 TRP A N 1
ATOM 2620 C CA . TRP A 1 348 ? 14.477 6.885 -33.786 1.00 53.22 348 TRP A CA 1
ATOM 2621 C C . TRP A 1 348 ? 14.429 7.011 -35.313 1.00 53.22 348 TRP A C 1
ATOM 2623 O O . TRP A 1 348 ? 13.454 6.600 -35.947 1.00 53.22 348 TRP A O 1
ATOM 2633 N N . TRP A 1 349 ? 15.516 7.488 -35.924 1.00 44.41 349 TRP A N 1
ATOM 2634 C CA . TRP A 1 349 ? 15.620 7.650 -37.373 1.00 44.41 349 TRP A CA 1
ATOM 2635 C C . TRP A 1 349 ? 15.549 6.308 -38.124 1.00 44.41 349 TRP A C 1
ATOM 2637 O O . TRP A 1 349 ? 14.807 6.179 -39.104 1.00 44.41 349 TRP A O 1
ATOM 2647 N N . HIS A 1 350 ? 16.225 5.270 -37.618 1.00 50.84 350 HIS A N 1
ATOM 2648 C CA . HIS A 1 350 ? 16.148 3.911 -38.171 1.00 50.84 350 HIS A CA 1
ATOM 2649 C C . HIS A 1 350 ? 14.775 3.252 -37.975 1.00 50.84 350 HIS A C 1
ATOM 2651 O O . HIS A 1 350 ? 14.238 2.663 -38.917 1.00 50.84 350 HIS A O 1
ATOM 2657 N N . THR A 1 351 ? 14.159 3.405 -36.800 1.00 56.09 351 THR A N 1
ATOM 2658 C CA . THR A 1 351 ? 12.816 2.864 -36.513 1.00 56.09 351 THR A CA 1
ATOM 2659 C C . THR A 1 351 ? 11.767 3.502 -37.428 1.00 56.09 351 THR A C 1
ATOM 2661 O O . THR A 1 351 ? 10.946 2.806 -38.025 1.00 56.09 351 THR A O 1
ATOM 2664 N N . ARG A 1 352 ? 11.847 4.822 -37.653 1.00 47.19 352 ARG A N 1
ATOM 2665 C CA . ARG A 1 352 ? 10.955 5.550 -38.571 1.00 47.19 352 ARG A CA 1
ATOM 2666 C C . ARG A 1 352 ? 11.150 5.129 -40.034 1.00 47.19 352 ARG A C 1
ATOM 2668 O O . ARG A 1 352 ? 10.163 5.033 -40.767 1.00 47.19 352 ARG A O 1
ATOM 2675 N N . ARG A 1 353 ? 12.385 4.834 -40.466 1.00 44.75 353 ARG A N 1
ATOM 2676 C CA . ARG A 1 353 ? 12.669 4.256 -41.797 1.00 44.75 353 ARG A CA 1
ATOM 2677 C C . ARG A 1 353 ? 12.100 2.838 -41.946 1.00 44.75 353 ARG A C 1
ATOM 2679 O O . ARG A 1 353 ? 11.500 2.543 -42.980 1.00 44.75 353 ARG A O 1
ATOM 2686 N N . GLY A 1 354 ? 12.208 1.999 -40.914 1.00 46.56 354 GLY A N 1
ATOM 2687 C CA . GLY A 1 354 ? 11.605 0.660 -40.879 1.00 46.56 354 GLY A CA 1
ATOM 2688 C C . GLY A 1 354 ? 10.074 0.689 -40.967 1.00 46.56 354 GLY A C 1
ATOM 2689 O O . GLY A 1 354 ? 9.486 -0.008 -41.797 1.00 46.56 354 GLY A O 1
ATOM 2690 N N . SER A 1 355 ? 9.425 1.575 -40.204 1.00 42.50 355 SER A N 1
ATOM 2691 C CA . SER A 1 355 ? 7.964 1.751 -40.229 1.00 42.50 355 SER A CA 1
ATOM 2692 C C . SER A 1 355 ? 7.447 2.357 -41.538 1.00 42.50 355 SER A C 1
ATOM 2694 O O . SER A 1 355 ? 6.341 2.029 -41.964 1.00 42.50 355 SER A O 1
ATOM 2696 N N . ARG A 1 356 ? 8.231 3.202 -42.230 1.00 37.25 356 ARG A N 1
ATOM 2697 C CA . ARG A 1 356 ? 7.893 3.658 -43.593 1.00 37.25 356 ARG A CA 1
ATOM 2698 C C . ARG A 1 356 ? 7.921 2.503 -44.601 1.00 37.25 356 ARG A C 1
ATOM 2700 O O . ARG A 1 356 ? 7.013 2.422 -45.419 1.00 37.25 356 ARG A O 1
ATOM 2707 N N . ARG A 1 357 ? 8.874 1.566 -44.500 1.00 35.75 357 ARG A N 1
ATOM 2708 C CA . ARG A 1 357 ? 8.896 0.341 -45.331 1.00 35.75 357 ARG A CA 1
ATOM 2709 C C . ARG A 1 357 ? 7.676 -0.556 -45.096 1.00 35.75 357 ARG A C 1
ATOM 2711 O O . ARG A 1 357 ? 7.117 -1.078 -46.056 1.00 35.75 357 ARG A O 1
ATOM 2718 N N . TRP A 1 358 ? 7.230 -0.689 -43.847 1.00 25.47 358 TRP A N 1
ATOM 2719 C CA . TRP A 1 358 ? 6.014 -1.436 -43.497 1.00 25.47 358 TRP A CA 1
ATOM 2720 C C . TRP A 1 358 ? 4.729 -0.767 -44.000 1.00 25.47 358 TRP A C 1
ATOM 2722 O O . TRP A 1 358 ? 3.847 -1.439 -44.532 1.00 25.47 358 TRP A O 1
ATOM 2732 N N . ARG A 1 359 ? 4.635 0.566 -43.906 1.00 31.12 359 ARG A N 1
ATOM 2733 C CA . ARG A 1 359 ? 3.469 1.325 -44.387 1.00 31.12 359 ARG A CA 1
ATOM 2734 C C . ARG A 1 359 ? 3.355 1.324 -45.921 1.00 31.12 359 ARG A C 1
ATOM 2736 O O . ARG A 1 359 ? 2.243 1.362 -46.436 1.00 31.12 359 ARG A O 1
ATOM 2743 N N . VAL A 1 360 ? 4.480 1.209 -46.634 1.00 37.22 360 VAL A N 1
ATOM 2744 C CA . VAL A 1 360 ? 4.516 1.017 -48.098 1.00 37.22 360 VAL A CA 1
ATOM 2745 C C . VAL A 1 360 ? 4.087 -0.400 -48.502 1.00 37.22 360 VAL A C 1
ATOM 2747 O O . VAL A 1 360 ? 3.457 -0.552 -49.537 1.00 37.22 360 VAL A O 1
ATOM 2750 N N . ARG A 1 361 ? 4.331 -1.432 -47.679 1.00 32.31 361 ARG A N 1
ATOM 2751 C CA . ARG A 1 361 ? 3.859 -2.805 -47.961 1.00 32.31 361 ARG A CA 1
ATOM 2752 C C . ARG A 1 361 ? 2.363 -3.033 -47.695 1.00 32.31 361 ARG A C 1
ATOM 2754 O O . ARG A 1 361 ? 1.794 -3.928 -48.302 1.00 32.31 361 ARG A O 1
ATOM 2761 N N . ARG A 1 362 ? 1.722 -2.246 -46.818 1.00 29.66 362 ARG A N 1
ATOM 2762 C CA . ARG A 1 362 ? 0.273 -2.352 -46.523 1.00 29.66 362 ARG A CA 1
ATOM 2763 C C . ARG A 1 362 ? -0.636 -1.530 -47.447 1.00 29.66 362 ARG A C 1
ATOM 2765 O O . ARG A 1 362 ? -1.842 -1.746 -47.430 1.00 29.66 362 ARG A O 1
ATOM 2772 N N . ARG A 1 363 ? -0.102 -0.604 -48.253 1.00 34.88 363 ARG A N 1
ATOM 2773 C CA . ARG A 1 363 ? -0.874 0.048 -49.325 1.00 34.88 363 ARG A CA 1
ATOM 2774 C C . ARG A 1 363 ? -0.711 -0.787 -50.592 1.00 34.88 363 ARG A C 1
ATOM 2776 O O . ARG A 1 363 ? 0.356 -0.785 -51.195 1.00 34.88 363 ARG A O 1
ATOM 2783 N N . GLY A 1 364 ? -1.746 -1.566 -50.898 1.00 33.66 364 GLY A N 1
ATOM 2784 C CA . GLY A 1 364 ? -1.755 -2.594 -51.933 1.00 33.66 364 GLY A CA 1
ATOM 2785 C C . GLY A 1 364 ? -1.230 -2.133 -53.292 1.00 33.66 364 GLY A C 1
ATOM 2786 O O . GLY A 1 364 ? -1.590 -1.071 -53.795 1.00 33.66 364 GLY A O 1
ATOM 2787 N N . CYS A 1 365 ? -0.412 -2.985 -53.909 1.00 31.75 365 CYS A N 1
ATOM 2788 C CA . CYS A 1 365 ? -0.389 -3.064 -55.363 1.00 31.75 365 CYS A CA 1
ATOM 2789 C C . CYS A 1 365 ? -1.707 -3.725 -55.796 1.00 31.75 365 CYS A C 1
ATOM 2791 O O . CYS A 1 365 ? -1.985 -4.828 -55.321 1.00 31.75 365 CYS A O 1
ATOM 2793 N N . PRO A 1 366 ? -2.523 -3.104 -56.663 1.00 36.53 366 PRO A N 1
ATOM 2794 C CA . PRO A 1 366 ? -3.621 -3.819 -57.296 1.00 36.53 366 PRO A CA 1
ATOM 2795 C C . PRO A 1 366 ? -3.047 -4.879 -58.257 1.00 36.53 366 PRO A C 1
ATOM 2797 O O . PRO A 1 366 ? -1.943 -4.690 -58.787 1.00 36.53 366 PRO A O 1
ATOM 2800 N N . PRO A 1 367 ? -3.751 -5.998 -58.496 1.00 36.81 367 PRO A N 1
ATOM 2801 C CA . PRO A 1 367 ? -3.296 -7.004 -59.445 1.00 36.81 367 PRO A CA 1
ATOM 2802 C C . PRO A 1 367 ? -3.280 -6.398 -60.855 1.00 36.81 367 PRO A C 1
ATOM 2804 O O . PRO A 1 367 ? -4.259 -5.805 -61.306 1.00 36.81 367 PRO A O 1
ATOM 2807 N N . ARG A 1 368 ? -2.146 -6.518 -61.559 1.00 36.78 368 ARG A N 1
ATOM 2808 C CA . ARG A 1 368 ? -2.052 -6.166 -62.982 1.00 36.78 368 ARG A CA 1
ATOM 2809 C C . ARG A 1 368 ? -2.964 -7.105 -63.778 1.00 36.78 368 ARG A C 1
ATOM 2811 O O . ARG A 1 368 ? -2.774 -8.316 -63.732 1.00 36.78 368 ARG A O 1
ATOM 2818 N N . ALA A 1 369 ? -3.914 -6.535 -64.515 1.00 36.41 369 ALA A N 1
ATOM 2819 C CA . ALA A 1 369 ? -4.735 -7.253 -65.486 1.00 36.41 369 ALA A CA 1
ATOM 2820 C C . ALA A 1 369 ? -3.866 -7.886 -66.601 1.00 36.41 369 ALA A C 1
ATOM 2822 O O . ALA A 1 369 ? -2.834 -7.306 -66.967 1.00 36.41 369 ALA A O 1
ATOM 2823 N N . PRO A 1 370 ? -4.256 -9.047 -67.159 1.00 36.72 370 PRO A N 1
ATOM 2824 C CA . PRO A 1 370 ? -3.517 -9.694 -68.237 1.00 36.72 370 PRO A CA 1
ATOM 2825 C C . PRO A 1 370 ? -3.691 -8.918 -69.553 1.00 36.72 370 PRO A C 1
ATOM 2827 O O . PRO A 1 370 ? -4.800 -8.550 -69.934 1.00 36.72 370 PRO A O 1
ATOM 2830 N N . ARG A 1 371 ? -2.581 -8.651 -70.253 1.00 35.75 371 ARG A N 1
ATOM 2831 C CA . ARG A 1 371 ? -2.586 -8.070 -71.606 1.00 35.75 371 ARG A CA 1
ATOM 2832 C C . ARG A 1 371 ? -2.980 -9.146 -72.625 1.00 35.75 371 ARG A C 1
ATOM 2834 O O . ARG A 1 371 ? -2.414 -10.234 -72.602 1.00 35.75 371 ARG A O 1
ATOM 2841 N N . ALA A 1 372 ? -3.918 -8.819 -73.512 1.00 37.31 372 ALA A N 1
ATOM 2842 C CA . ALA A 1 372 ? -4.313 -9.645 -74.655 1.00 37.31 372 ALA A CA 1
ATOM 2843 C C . ALA A 1 372 ? -3.174 -9.777 -75.698 1.00 37.31 372 ALA A C 1
ATOM 2845 O O . ALA A 1 372 ? -2.330 -8.877 -75.777 1.00 37.31 372 ALA A O 1
ATOM 2846 N N . PRO A 1 373 ? -3.129 -10.856 -76.509 1.00 37.25 373 PRO A N 1
ATOM 2847 C CA . PRO A 1 373 ? -2.085 -11.062 -77.507 1.00 37.25 373 PRO A CA 1
ATOM 2848 C C . PRO A 1 373 ? -2.335 -10.217 -78.764 1.00 37.25 373 PRO A C 1
ATOM 2850 O O . PRO A 1 373 ? -3.444 -10.171 -79.292 1.00 37.25 373 PRO A O 1
ATOM 2853 N N . CYS A 1 374 ? -1.280 -9.563 -79.251 1.00 33.44 374 CYS A N 1
ATOM 2854 C CA . CYS A 1 374 ? -1.275 -8.824 -80.509 1.00 33.44 374 CYS A CA 1
ATOM 2855 C C . CYS A 1 374 ? -1.240 -9.816 -81.684 1.00 33.44 374 CYS A C 1
ATOM 2857 O O . CYS A 1 374 ? -0.374 -10.690 -81.730 1.00 33.44 374 CYS A O 1
ATOM 2859 N N . ALA A 1 375 ? -2.189 -9.697 -82.611 1.00 40.91 375 ALA A N 1
ATOM 2860 C CA . ALA A 1 375 ? -2.265 -10.519 -83.810 1.00 40.91 375 ALA A CA 1
ATOM 2861 C C . ALA A 1 375 ? -1.421 -9.931 -84.955 1.00 40.91 375 ALA A C 1
ATOM 2863 O O . ALA A 1 375 ? -1.421 -8.718 -85.154 1.00 40.91 375 ALA A O 1
ATOM 2864 N N . ARG A 1 376 ? -0.864 -10.850 -85.762 1.00 32.06 376 ARG A N 1
ATOM 2865 C CA . ARG A 1 376 ? -0.326 -10.724 -87.138 1.00 32.06 376 ARG A CA 1
ATOM 2866 C C . ARG A 1 376 ? 1.204 -10.682 -87.305 1.00 32.06 376 ARG A C 1
ATOM 2868 O O . ARG A 1 376 ? 1.805 -9.630 -87.468 1.00 32.06 376 ARG A O 1
ATOM 2875 N N . CYS A 1 377 ? 1.787 -11.879 -87.391 1.00 34.62 377 CYS A N 1
ATOM 2876 C CA . CYS A 1 377 ? 2.546 -12.326 -88.576 1.00 34.62 377 CYS A CA 1
ATOM 2877 C C . CYS A 1 377 ? 1.492 -12.715 -89.647 1.00 34.62 377 CYS A C 1
ATOM 2879 O O . CYS A 1 377 ? 0.411 -13.148 -89.249 1.00 34.62 377 CYS A O 1
ATOM 2881 N N . THR A 1 378 ? 1.599 -12.582 -90.970 1.00 34.38 378 THR A N 1
ATOM 2882 C CA . THR A 1 378 ? 2.672 -12.692 -91.990 1.00 34.38 378 THR A CA 1
ATOM 2883 C C . THR A 1 378 ? 1.964 -12.432 -93.363 1.00 34.38 378 THR A C 1
ATOM 2885 O O . THR A 1 378 ? 0.771 -12.096 -93.313 1.00 34.38 378 THR A O 1
ATOM 2888 N N . PRO A 1 379 ? 2.548 -12.594 -94.578 1.00 51.75 379 PRO A N 1
ATOM 2889 C CA . PRO A 1 379 ? 3.817 -13.218 -94.996 1.00 51.75 379 PRO A CA 1
ATOM 2890 C C . PRO A 1 379 ? 4.958 -12.245 -95.278 1.00 51.75 379 PRO A C 1
ATOM 2892 O O . PRO A 1 379 ? 4.694 -11.140 -95.801 1.00 51.75 379 PRO A O 1
#

Secondary structure (DSSP, 8-state):
----PPPPPP-----GGGB-TTT-SB-SSEEE-TTS-EEEHHHHHHIIIIISTTB-TTT-PBPPGGGGSPEE-HHHHHHHHHHHHHTT---PPPPPPPPPHHHHHHHHHHHGGGGTT-HHHHHHHHHHHHHHHHH-HHHHHHHHHSTTHHHHHHHHHHHHTSTTS--------------------------SSHHHHHHHHHHHHT--HHHHHHHHSTTHHHHHHHHHHHHHTSS-HHHHHHHHHHHHHHGGGS-HHHHHT--HHHHHHHHHHHHTT--HHHHHHHHHHHHHHTTSHHHHHHHHHTTHHHHHHHHHHSGGGGG-HHHHHHHHHHHHHHHTSHHHHHHHHHHHHHHHHHHHHHSPPPPPPPPPPPP----

Foldseek 3Di:
DDDDDDDPDDDPDDPQLQAAPQPRHGALWWFAFPVRDIHRPVRLLCCCPPPPVQADPPVRHHDDPVRSDTHTDVVSNVVSQVVCVVVVNDRRDDDDDQDALVNLVVLLVVLVVCLAPPFPVNLVSLVVLVVQLVRDLSSLVRCLPRPCNLVSLLSSLQRFLVPPDPDDDDDDDDDDDDDDDDDDDDDPPSQPGSNSSSLVSLLSSLHALVSLLVCCPDPSVVSLLVSLLSQLPDPDLSSNLSSLVSLLNSLVSDDVVCLQCRDLSSLLSLLVQLQVCSDLVSLQSSLSVLLSNLVHPNSLQSNVVSVSLVSLVVCCVPCHSVPPPVSNVSSVVSLVSSCVDPSSVVVNVVSVVVVVVVVVPPPDDDDDDDDDDDDDDDD

Organism: Oryza punctata (NCBI:txid4537)

Sequence (379 aa):
MGEESPAPAPAVEVPSYFVCPISLEIMRDPVTLSTGITYDRESIERWVFTDGHGECPVTKQRLAPADREPTPNHTLRRLIQGWCAVHAVERFPTPRPPVDAARVAAIVDAARPLLREQEEALMAPLRELADIVAESDRNRRCVQGAPGVVEFLLSVVKEHGSVGVDATSAKPLGSSQEETTCGAVQDSAKASSAEEAALSILHSLKLSEESFKRVLEGSGGEDFLETMACVLRRPSYLSRMQGIHLLKSALPAMPPARLTSASAALVDGVVRVVADRLSAKAVKVVLHVLYRLCPWNRNRVKAVDSGAVSALVRLLLDEGCGGDRRACELAVVATTTSAATRRGAWRWWHTRRGSRRWRVRRRGCPPRAPRAPCARCTP